Protein AF-A0A928IEH2-F1 (afdb_monomer)

Mean predicted aligned error: 13.7 Å

Nearest PDB structures (foldseek):
  3wo7-assembly1_A  TM=7.865E-01  e=1.503E-06  Halalkalibacterium halodurans C-125
  6al2-assembly2_B  TM=7.937E-01  e=8.776E-05  Escherichia coli
  4ilo-assembly1_A  TM=2.079E-01  e=8.874E+00  Chlamydia trachomatis L2/434/Bu

Radius of gyration: 32.11 Å; Cα contacts (8 Å, |Δi|>4): 332; chains: 1; bounding box: 72×86×98 Å

Sequence (387 aa):
MALIDWIVGIFGKLIKFCYTIGGGNYLVGILLFAIIVKIAMLPLSIKQQKNSIKQANLRPKEMAIRRKYAGRNDKVTQQKVQNEIMDLYTREKFNPMGGCLPLLFTLPIFLMLYSVIRRPLAHICNLSGDTLTAIKTALTGEGALADLGVNTAGNWHIDLIDKIKDGGEAVLERVQAVATEAGGQFVDSISDLPRFNFFGLDLGKTPSLDNISWLIIIPILSFAISFASMKINKKFTYNANEGVQNDQAAGCSMKIMDWMMPIMSTWISFIVPGIVGLYWIINNILTTGQQILLAKIYPIPKFTEEDYKRAEKEMYGKSVSKKGSGNGEKKKVRSLHRIDEEDYEPTEPVKKEKPAAEKKKQPEPPKTGLASMVDKPELQDEDDTDK

Foldseek 3Di:
DVVLVVVLLVLLQQLLVLCVVQVLASLSSLLVSLVVVCVVCLVVVLVLLVLQLVVLLCLLLLVLLVVVCPPDDDPVSVVVSVVVVVVSCVVSVRDPVSNCVCVVPVVSVLVSVQVSSLACCCRNQVADPQLVVLLLCQCCDDDDNVVLVQPSVPSSNLSLLVSCVVVDPVSVVVSQVSSVVSVHGGDPHNSSRRQCADPNDRLSAADDPVDDDPLLVLLVLLLVLQLVLVVLVVVQGDDSCPPVPPPPVSVVVVVCVNRVRSVVLSVVSNVGGNSSSVSSSSSSVSVSVSSVVSCVVVPRDDDDVVNSVVSSCVNPVPPDDPPDDDDDDDDDDDDPPDPDPPPDDPDDDDDDDDDDDDDDDDDDDDDDDDDDDDDDDDDDDDDDDDD

Solvent-accessible surface area (backbone atoms only — not comparable to full-atom values): 23032 Å² total; per-residue (Å²): 108,70,67,58,55,52,50,40,51,50,49,24,53,48,40,33,52,26,17,60,75,36,74,53,29,44,64,50,4,52,52,49,38,51,51,53,52,50,61,73,42,40,69,58,50,52,53,43,52,54,51,41,40,56,54,46,69,44,44,36,49,49,48,34,56,52,59,77,47,62,96,59,84,50,73,66,54,53,50,50,51,54,50,53,48,51,51,49,30,59,76,70,71,49,67,74,68,61,74,57,46,63,58,72,54,48,52,57,52,48,53,45,48,50,58,44,68,48,28,43,48,48,39,63,66,61,38,51,73,62,20,53,45,46,45,50,48,43,38,71,52,78,55,86,58,19,74,68,66,52,52,76,90,65,53,31,48,45,45,44,51,50,48,29,65,75,54,35,67,73,42,44,52,55,53,36,50,46,16,43,76,51,77,38,67,59,80,92,47,79,84,75,49,79,37,47,66,53,97,90,38,63,22,63,45,54,27,49,83,90,60,82,49,82,54,48,52,50,30,53,49,28,26,54,48,42,41,50,39,47,64,50,43,63,78,60,44,78,62,96,61,75,89,61,89,78,49,67,73,60,55,52,52,55,54,47,55,59,51,47,54,17,50,50,46,24,52,49,20,49,74,32,34,32,52,56,31,49,48,52,42,52,50,49,52,53,51,40,53,50,45,54,52,48,28,70,77,57,61,71,82,83,83,54,75,65,50,34,55,46,31,35,41,66,76,71,50,77,86,70,82,77,92,67,92,79,90,82,82,92,75,85,84,78,81,87,84,70,86,68,95,74,88,72,75,82,82,74,82,82,78,83,82,77,82,83,87,81,90,81,83,86,81,88,85,86,82,90,82,82,89,85,88,84,89,81,90,80,91,81,86,88,80,88,82,90,135

Structure (mmCIF, N/CA/C/O backbone):
data_AF-A0A928IEH2-F1
#
_entry.id   AF-A0A928IEH2-F1
#
loop_
_atom_site.group_PDB
_atom_site.id
_atom_site.type_symbol
_atom_site.label_atom_id
_atom_site.label_alt_id
_atom_site.label_comp_id
_atom_site.label_asym_id
_atom_site.label_entity_id
_atom_site.label_seq_id
_atom_site.pdbx_PDB_ins_code
_atom_site.Cartn_x
_atom_site.Cartn_y
_atom_site.Cartn_z
_atom_site.occupancy
_atom_site.B_iso_or_equiv
_atom_site.auth_seq_id
_atom_site.auth_comp_id
_atom_site.auth_asym_id
_atom_site.auth_atom_id
_atom_site.pdbx_PDB_model_num
ATOM 1 N N . MET A 1 1 ? 18.632 5.552 6.299 1.00 62.88 1 MET A N 1
ATOM 2 C CA . MET A 1 1 ? 18.559 5.171 4.871 1.00 62.88 1 MET A CA 1
ATOM 3 C C . MET A 1 1 ? 18.869 3.687 4.699 1.00 62.88 1 MET A C 1
ATOM 5 O O . MET A 1 1 ? 17.957 2.978 4.310 1.00 62.88 1 MET A O 1
ATOM 9 N N . ALA A 1 2 ? 20.008 3.181 5.196 1.00 79.94 2 ALA A N 1
ATOM 10 C CA . ALA A 1 2 ? 20.400 1.762 5.096 1.00 79.94 2 ALA A CA 1
ATOM 11 C C . ALA A 1 2 ? 19.317 0.708 5.434 1.00 79.94 2 ALA A C 1
ATOM 13 O O . ALA A 1 2 ? 19.181 -0.276 4.715 1.00 79.94 2 ALA A O 1
ATOM 14 N N . LEU A 1 3 ? 18.512 0.905 6.490 1.00 81.12 3 LEU A N 1
ATOM 15 C CA . LEU A 1 3 ? 17.417 -0.022 6.821 1.00 81.12 3 LEU A CA 1
ATOM 16 C C . LEU A 1 3 ? 16.324 -0.048 5.740 1.00 81.12 3 LEU A C 1
ATOM 18 O O . LEU A 1 3 ? 15.830 -1.115 5.395 1.00 81.12 3 LEU A O 1
ATOM 22 N N . ILE A 1 4 ? 15.943 1.118 5.214 1.00 81.00 4 ILE A N 1
ATOM 23 C CA . ILE A 1 4 ? 14.912 1.229 4.174 1.00 81.00 4 ILE A CA 1
ATOM 24 C C . ILE A 1 4 ? 15.421 0.578 2.890 1.00 81.00 4 ILE A C 1
ATOM 26 O O . ILE A 1 4 ? 14.699 -0.217 2.300 1.00 81.00 4 ILE A O 1
ATOM 30 N N . ASP A 1 5 ? 16.672 0.836 2.510 1.00 82.94 5 ASP A N 1
ATOM 31 C CA . ASP A 1 5 ? 17.285 0.244 1.316 1.00 82.94 5 ASP A CA 1
ATOM 32 C C . ASP A 1 5 ? 17.387 -1.282 1.433 1.00 82.94 5 ASP A C 1
ATOM 34 O O . ASP A 1 5 ? 17.080 -2.011 0.487 1.00 82.94 5 ASP A O 1
ATOM 38 N N . TRP A 1 6 ? 17.727 -1.783 2.624 1.00 85.62 6 TRP A N 1
ATOM 39 C CA . TRP A 1 6 ? 17.743 -3.215 2.912 1.00 85.62 6 TRP A CA 1
ATOM 40 C C . TRP A 1 6 ? 16.349 -3.850 2.787 1.00 85.62 6 TRP A C 1
ATOM 42 O O . TRP A 1 6 ? 16.200 -4.881 2.126 1.00 85.62 6 TRP A O 1
ATOM 52 N N . ILE A 1 7 ? 15.310 -3.219 3.350 1.00 84.75 7 ILE A N 1
ATOM 53 C CA . ILE A 1 7 ? 13.927 -3.714 3.240 1.00 84.75 7 ILE A CA 1
ATOM 54 C C . ILE A 1 7 ? 13.437 -3.647 1.788 1.00 84.75 7 ILE A C 1
ATOM 56 O O . ILE A 1 7 ? 12.848 -4.611 1.300 1.00 84.75 7 ILE A O 1
ATOM 60 N N . VAL A 1 8 ? 13.715 -2.557 1.070 1.00 86.00 8 VAL A N 1
ATOM 61 C CA . VAL A 1 8 ? 13.390 -2.405 -0.358 1.00 86.00 8 VAL A CA 1
ATOM 62 C C . VAL A 1 8 ? 14.068 -3.499 -1.184 1.00 86.00 8 VAL A C 1
ATOM 64 O O . VAL A 1 8 ? 13.431 -4.077 -2.061 1.00 86.00 8 VAL A O 1
ATOM 67 N N . GLY A 1 9 ? 15.314 -3.860 -0.871 1.00 86.62 9 GLY A N 1
ATOM 68 C CA . GLY A 1 9 ? 16.007 -4.985 -1.501 1.00 86.62 9 GLY A CA 1
ATOM 69 C C . GLY A 1 9 ? 15.311 -6.332 -1.268 1.00 86.62 9 GLY A C 1
ATOM 70 O O . GLY A 1 9 ? 15.155 -7.116 -2.207 1.00 86.62 9 GLY A O 1
ATOM 71 N N . ILE A 1 10 ? 14.839 -6.597 -0.045 1.00 89.56 10 ILE A N 1
ATOM 72 C CA . ILE A 1 10 ? 14.052 -7.805 0.271 1.00 89.56 10 ILE A CA 1
ATOM 73 C C . ILE A 1 10 ? 12.733 -7.809 -0.504 1.00 89.56 10 ILE A C 1
ATOM 75 O O . ILE A 1 10 ? 12.383 -8.816 -1.119 1.00 89.56 10 ILE A O 1
ATOM 79 N N . PHE A 1 11 ? 12.020 -6.685 -0.511 1.00 88.81 11 PHE A N 1
ATOM 80 C CA . PHE A 1 11 ? 10.759 -6.538 -1.235 1.00 88.81 11 PHE A CA 1
ATOM 81 C C . PHE A 1 11 ? 10.964 -6.707 -2.743 1.00 88.81 11 PHE A C 1
ATOM 83 O O . PHE A 1 11 ? 10.160 -7.377 -3.383 1.00 88.81 11 PHE A O 1
ATOM 90 N N . GLY A 1 12 ? 12.066 -6.188 -3.292 1.00 89.69 12 GLY A N 1
ATOM 91 C CA . GLY A 1 12 ? 12.487 -6.377 -4.681 1.00 89.69 12 GLY A CA 1
ATOM 92 C C . GLY A 1 12 ? 12.681 -7.853 -5.044 1.00 89.69 12 GLY A C 1
ATOM 93 O O . GLY A 1 12 ? 12.149 -8.334 -6.044 1.00 89.69 12 GLY A O 1
ATOM 94 N N . LYS A 1 13 ? 13.373 -8.615 -4.190 1.00 91.56 13 LYS A N 1
ATOM 95 C CA . LYS A 1 13 ? 13.533 -10.067 -4.379 1.00 91.56 13 LYS A CA 1
ATOM 96 C C . LYS A 1 13 ? 12.198 -10.804 -4.278 1.00 91.56 13 LYS A C 1
ATOM 98 O O . LYS A 1 13 ? 11.925 -11.690 -5.084 1.00 91.56 13 LYS A O 1
ATOM 103 N N . LEU A 1 14 ? 11.355 -10.420 -3.320 1.00 92.00 14 LEU A N 1
ATOM 104 C CA . LEU A 1 14 ? 10.052 -11.045 -3.114 1.00 92.00 14 LEU A CA 1
ATOM 105 C C . LEU A 1 14 ? 9.093 -10.772 -4.282 1.00 92.00 14 LEU A C 1
ATOM 107 O O . LEU A 1 14 ? 8.431 -11.697 -4.747 1.00 92.00 14 LEU A O 1
ATOM 111 N N . ILE A 1 15 ? 9.038 -9.541 -4.801 1.00 90.44 15 ILE A N 1
ATOM 112 C CA . ILE A 1 15 ? 8.206 -9.227 -5.969 1.00 90.44 15 ILE A CA 1
ATOM 113 C C . ILE A 1 15 ? 8.720 -9.942 -7.219 1.00 90.44 15 ILE A C 1
ATOM 115 O O . ILE A 1 15 ? 7.906 -10.425 -7.998 1.00 90.44 15 ILE A O 1
ATOM 119 N N . LYS A 1 16 ? 10.045 -10.081 -7.388 1.00 91.06 16 LYS A N 1
ATOM 120 C CA . LYS A 1 16 ? 10.633 -10.846 -8.495 1.00 91.06 16 LYS A CA 1
ATOM 121 C C . LYS A 1 16 ? 10.228 -12.315 -8.418 1.00 91.06 16 LYS A C 1
ATOM 123 O O . LYS A 1 16 ? 9.770 -12.866 -9.410 1.00 91.06 16 LYS A O 1
ATOM 128 N N . PHE A 1 17 ? 10.306 -12.918 -7.234 1.00 93.12 17 PHE A N 1
ATOM 129 C CA . PHE A 1 17 ? 9.825 -14.280 -7.002 1.00 93.12 17 PHE A CA 1
ATOM 130 C C . PHE A 1 17 ? 8.341 -14.438 -7.372 1.00 93.12 17 PHE A C 1
ATOM 132 O O . PHE A 1 17 ? 7.977 -15.351 -8.113 1.00 93.12 17 PHE A O 1
ATOM 139 N N . CYS A 1 18 ? 7.490 -13.507 -6.930 1.00 92.88 18 CYS A N 1
ATOM 140 C CA . CYS A 1 18 ? 6.066 -13.523 -7.267 1.00 92.88 18 CYS A CA 1
ATOM 141 C C . CYS A 1 18 ? 5.818 -13.322 -8.770 1.00 92.88 18 CYS A C 1
ATOM 143 O O . CYS A 1 18 ? 4.943 -13.967 -9.340 1.00 92.88 18 CYS A O 1
ATOM 145 N N . TYR A 1 19 ? 6.592 -12.451 -9.418 1.00 91.12 19 TYR A N 1
ATOM 146 C CA . TYR A 1 19 ? 6.541 -12.200 -10.858 1.00 91.12 19 TYR A CA 1
ATOM 147 C C . TYR A 1 19 ? 6.894 -13.447 -11.675 1.00 91.12 19 TYR A C 1
ATOM 149 O O . TYR A 1 19 ? 6.184 -13.775 -12.627 1.00 91.12 19 TYR A O 1
ATOM 157 N N . THR A 1 20 ? 7.945 -14.169 -11.281 1.00 89.94 20 THR A N 1
ATOM 158 C CA . THR A 1 20 ? 8.355 -15.415 -11.940 1.00 89.94 20 THR A CA 1
ATOM 159 C C . THR A 1 20 ? 7.276 -16.491 -11.811 1.00 89.94 20 THR A C 1
ATOM 161 O O . THR A 1 20 ? 6.912 -17.105 -12.810 1.00 89.94 20 THR A O 1
ATOM 164 N N . ILE A 1 21 ? 6.695 -16.672 -10.618 1.00 91.50 21 ILE A N 1
ATOM 165 C CA . ILE A 1 21 ? 5.568 -17.606 -10.412 1.00 91.50 21 ILE A CA 1
ATOM 166 C C . ILE A 1 21 ? 4.333 -17.171 -11.210 1.00 91.50 21 ILE A C 1
ATOM 168 O O . ILE A 1 21 ? 3.606 -18.007 -11.739 1.00 91.50 21 ILE A O 1
ATOM 172 N N . GLY A 1 22 ? 4.109 -15.864 -11.338 1.00 87.19 22 GLY A N 1
ATOM 173 C CA . GLY A 1 22 ? 3.015 -15.277 -12.109 1.00 87.19 22 GLY A CA 1
ATOM 174 C C . GLY A 1 22 ? 3.167 -15.359 -13.633 1.00 87.19 22 GLY A C 1
ATOM 175 O O . GLY A 1 22 ? 2.434 -14.665 -14.339 1.00 87.19 22 GLY A O 1
ATOM 176 N N . GLY A 1 23 ? 4.118 -16.140 -14.159 1.00 84.62 23 GLY A N 1
ATOM 177 C CA . GLY A 1 23 ? 4.302 -16.344 -15.602 1.00 84.62 23 GLY A CA 1
ATOM 178 C C . GLY A 1 23 ? 4.744 -15.084 -16.353 1.00 84.62 23 GLY A C 1
ATOM 179 O O . GLY A 1 23 ? 4.351 -14.863 -17.502 1.00 84.62 23 GLY A O 1
ATOM 180 N N . GLY A 1 24 ? 5.487 -14.197 -15.687 1.00 81.44 24 GLY A N 1
ATOM 181 C CA . GLY A 1 24 ? 5.955 -12.943 -16.280 1.00 81.44 24 GLY A CA 1
ATOM 182 C C . GLY A 1 24 ? 4.858 -11.886 -16.469 1.00 81.44 24 GLY A C 1
ATOM 183 O O . GLY A 1 24 ? 5.043 -10.915 -17.205 1.00 81.44 24 GLY A O 1
ATOM 184 N N . ASN A 1 25 ? 3.685 -12.059 -15.847 1.00 85.31 25 ASN A N 1
ATOM 185 C CA . ASN A 1 25 ? 2.675 -11.006 -15.766 1.00 85.31 25 ASN A CA 1
ATOM 186 C C . ASN A 1 25 ? 2.871 -10.199 -14.477 1.00 85.31 25 ASN A C 1
ATOM 188 O O . ASN A 1 25 ? 2.793 -10.730 -13.365 1.00 85.31 25 ASN A O 1
ATOM 192 N N . TYR A 1 26 ? 3.110 -8.897 -14.624 1.00 85.81 26 TYR A N 1
ATOM 193 C CA . TYR A 1 26 ? 3.469 -8.053 -13.492 1.00 85.81 26 TYR A CA 1
ATOM 194 C C . TYR A 1 26 ? 2.316 -7.849 -12.500 1.00 85.81 26 TYR A C 1
ATOM 196 O O . TYR A 1 26 ? 2.540 -7.856 -11.289 1.00 85.81 26 TYR A O 1
ATOM 204 N N . LEU A 1 27 ? 1.072 -7.777 -12.986 1.00 86.50 27 LEU A N 1
ATOM 205 C CA . LEU A 1 27 ? -0.116 -7.683 -12.134 1.00 86.50 27 LEU A CA 1
ATOM 206 C C . LEU A 1 27 ? -0.319 -8.952 -11.302 1.00 86.50 27 LEU A C 1
ATOM 208 O O . LEU A 1 27 ? -0.597 -8.862 -10.107 1.00 86.50 27 LEU A O 1
ATOM 212 N N . VAL A 1 28 ? -0.149 -10.129 -11.911 1.00 89.00 28 VAL A N 1
ATOM 213 C CA . VAL A 1 28 ? -0.251 -11.411 -11.194 1.00 89.00 28 VAL A CA 1
ATOM 214 C C . VAL A 1 28 ? 0.826 -11.498 -10.113 1.00 89.00 28 VAL A C 1
ATOM 216 O O . VAL A 1 28 ? 0.524 -11.861 -8.976 1.00 89.00 28 VAL A O 1
ATOM 219 N N . GLY A 1 29 ? 2.058 -11.083 -10.426 1.00 90.12 29 GLY A N 1
ATOM 220 C CA . GLY A 1 29 ? 3.140 -11.011 -9.443 1.00 90.12 29 GLY A CA 1
ATOM 221 C C . GLY A 1 29 ? 2.808 -10.099 -8.259 1.00 90.12 29 GLY A C 1
ATOM 222 O O . GLY A 1 29 ? 2.987 -10.482 -7.105 1.00 90.12 29 GLY A O 1
ATOM 223 N N . ILE A 1 30 ? 2.251 -8.919 -8.523 1.00 88.69 30 ILE A N 1
ATOM 224 C CA . ILE A 1 30 ? 1.811 -7.980 -7.481 1.00 88.69 30 ILE A CA 1
ATOM 225 C C . ILE A 1 30 ? 0.661 -8.551 -6.635 1.00 88.69 30 ILE A C 1
ATOM 227 O O . ILE A 1 30 ? 0.645 -8.367 -5.416 1.00 88.69 30 ILE A O 1
ATOM 231 N N . LEU A 1 31 ? -0.290 -9.258 -7.248 1.00 90.81 31 LEU A N 1
ATOM 232 C CA . LEU A 1 31 ? -1.400 -9.897 -6.537 1.00 90.81 31 LEU A CA 1
ATOM 233 C C . LEU A 1 31 ? -0.900 -10.994 -5.589 1.00 90.81 31 LEU A C 1
ATOM 235 O O . LEU A 1 31 ? -1.293 -11.024 -4.421 1.00 90.81 31 LEU A O 1
ATOM 239 N N . LEU A 1 32 ? 0.001 -11.859 -6.061 1.00 92.75 32 LEU A N 1
ATOM 240 C CA . LEU A 1 32 ? 0.619 -12.901 -5.236 1.00 92.75 32 LEU A CA 1
ATOM 241 C C . LEU A 1 32 ? 1.422 -12.295 -4.084 1.00 92.75 32 LEU A C 1
ATOM 243 O O . LEU A 1 32 ? 1.281 -12.726 -2.938 1.00 92.75 32 LEU A O 1
ATOM 247 N N . PHE A 1 33 ? 2.197 -11.247 -4.370 1.00 90.94 33 PHE A N 1
ATOM 248 C CA . PHE A 1 33 ? 2.921 -10.493 -3.355 1.00 90.94 33 PHE A CA 1
ATOM 249 C C . PHE A 1 33 ? 1.974 -9.969 -2.267 1.00 90.94 33 PHE A C 1
ATOM 251 O O . PHE A 1 33 ? 2.222 -10.176 -1.078 1.00 90.94 33 PHE A O 1
ATOM 258 N N . ALA A 1 34 ? 0.859 -9.341 -2.656 1.00 91.06 34 ALA A N 1
ATOM 259 C CA . ALA A 1 34 ? -0.123 -8.812 -1.714 1.00 91.06 34 ALA A CA 1
ATOM 260 C C . ALA A 1 34 ? -0.675 -9.909 -0.789 1.00 91.06 34 ALA A C 1
ATOM 262 O O . ALA A 1 34 ? -0.755 -9.709 0.424 1.00 91.06 34 ALA A O 1
ATOM 263 N N . ILE A 1 35 ? -1.007 -11.081 -1.338 1.00 93.25 35 ILE A N 1
ATOM 264 C CA . ILE A 1 35 ? -1.500 -12.231 -0.564 1.00 93.25 35 ILE A CA 1
ATOM 265 C C . ILE A 1 35 ? -0.439 -12.719 0.429 1.00 93.25 35 ILE A C 1
ATOM 267 O O . ILE A 1 35 ? -0.747 -12.897 1.609 1.00 93.25 35 ILE A O 1
ATOM 271 N N . ILE A 1 36 ? 0.811 -12.884 -0.011 1.00 92.31 36 ILE A N 1
ATOM 272 C CA . ILE A 1 36 ? 1.921 -13.321 0.851 1.00 92.31 36 ILE A CA 1
ATOM 273 C C . ILE A 1 36 ? 2.118 -12.344 2.011 1.00 92.31 36 ILE A C 1
ATOM 275 O O . ILE A 1 36 ? 2.211 -12.767 3.165 1.00 92.31 36 ILE A O 1
ATOM 279 N N . VAL A 1 37 ? 2.121 -11.038 1.732 1.00 89.19 37 VAL A N 1
ATOM 280 C CA . VAL A 1 37 ? 2.242 -10.007 2.770 1.00 89.19 37 VAL A CA 1
ATOM 281 C C . VAL A 1 37 ? 1.084 -10.091 3.766 1.00 89.19 37 VAL A C 1
ATOM 283 O O . VAL A 1 37 ? 1.322 -10.022 4.972 1.00 89.19 37 VAL A O 1
ATOM 286 N N . LYS A 1 38 ? -0.160 -10.302 3.312 1.00 89.50 38 LYS A N 1
ATOM 287 C CA . LYS A 1 38 ? -1.314 -10.471 4.216 1.00 89.50 38 LYS A CA 1
ATOM 288 C C . LYS A 1 38 ? -1.173 -11.689 5.115 1.00 89.50 38 LYS A C 1
ATOM 290 O O . LYS A 1 38 ? -1.409 -11.581 6.315 1.00 89.50 38 LYS A O 1
ATOM 295 N N . ILE A 1 39 ? -0.739 -12.820 4.565 1.00 92.94 39 ILE A N 1
ATOM 296 C CA . ILE A 1 39 ? -0.507 -14.043 5.342 1.00 92.94 39 ILE A CA 1
ATOM 297 C C . ILE A 1 39 ? 0.591 -13.808 6.386 1.00 92.94 39 ILE A C 1
ATOM 299 O O . ILE A 1 39 ? 0.396 -14.120 7.560 1.00 92.94 39 ILE A O 1
ATOM 303 N N . ALA A 1 40 ? 1.706 -13.188 5.995 1.00 91.44 40 ALA A N 1
ATOM 304 C CA . ALA A 1 40 ? 2.799 -12.863 6.909 1.00 91.44 40 ALA A CA 1
ATOM 305 C C . ALA A 1 40 ? 2.368 -11.893 8.027 1.00 91.44 40 ALA A C 1
ATOM 307 O O . ALA A 1 40 ? 2.809 -12.011 9.170 1.00 91.44 40 ALA A O 1
ATOM 308 N N . MET A 1 41 ? 1.474 -10.949 7.720 1.00 89.50 41 MET A N 1
ATOM 309 C CA . MET A 1 41 ? 0.935 -9.981 8.679 1.00 89.50 41 MET A CA 1
ATOM 310 C C . MET A 1 41 ? -0.229 -10.511 9.526 1.00 89.50 41 MET A C 1
ATOM 312 O O . MET A 1 41 ? -0.577 -9.886 10.531 1.00 89.50 41 MET A O 1
ATOM 316 N N . LEU A 1 42 ? -0.824 -11.652 9.177 1.00 92.00 42 LEU A N 1
ATOM 317 C CA . LEU A 1 42 ? -1.976 -12.224 9.872 1.00 92.00 42 LEU A CA 1
ATOM 318 C C . LEU A 1 42 ? -1.816 -12.319 11.406 1.00 92.00 42 LEU A C 1
ATOM 320 O O . LEU A 1 42 ? -2.736 -11.886 12.106 1.00 92.00 42 LEU A O 1
ATOM 324 N N . PRO A 1 43 ? -0.692 -12.800 11.986 1.00 92.44 43 PRO A N 1
ATOM 325 C CA . PRO A 1 43 ? -0.530 -12.834 13.444 1.00 92.44 43 PRO A CA 1
ATOM 326 C C . PRO A 1 43 ? -0.578 -11.443 14.086 1.00 92.44 43 PRO A C 1
ATOM 328 O O . PRO A 1 43 ? -1.121 -11.285 15.184 1.00 92.44 43 PRO A O 1
ATOM 331 N N . LEU A 1 44 ? -0.039 -10.423 13.412 1.00 90.19 44 LEU A N 1
ATOM 332 C CA . LEU A 1 44 ? -0.132 -9.038 13.867 1.00 90.19 44 LEU A CA 1
ATOM 333 C C . LEU A 1 44 ? -1.585 -8.556 13.814 1.00 90.19 44 LEU A C 1
ATOM 335 O O . LEU A 1 44 ? -2.072 -7.988 14.792 1.00 90.19 44 LEU A O 1
ATOM 339 N N . SER A 1 45 ? -2.301 -8.837 12.726 1.00 90.56 45 SER A N 1
ATOM 340 C CA . SER A 1 45 ? -3.714 -8.471 12.587 1.00 90.56 45 SER A CA 1
ATOM 341 C C . SER A 1 45 ? -4.611 -9.157 13.623 1.00 90.56 45 SER A C 1
ATOM 343 O O . SER A 1 45 ? -5.515 -8.521 14.158 1.00 90.56 45 SER A O 1
ATOM 345 N N . ILE A 1 46 ? -4.325 -10.406 14.005 1.00 92.94 46 ILE A N 1
ATOM 346 C CA . ILE A 1 46 ? -5.019 -11.086 15.114 1.00 92.94 46 ILE A CA 1
ATOM 347 C C . ILE A 1 46 ? -4.789 -10.343 16.438 1.00 92.94 46 ILE A C 1
ATOM 349 O O . ILE A 1 46 ? -5.732 -10.131 17.205 1.00 92.94 46 ILE A O 1
ATOM 353 N N . LYS A 1 47 ? -3.549 -9.923 16.728 1.00 90.56 47 LYS A N 1
ATOM 354 C CA . LYS A 1 47 ? -3.244 -9.132 17.934 1.00 90.56 47 LYS A CA 1
ATOM 355 C C . LYS A 1 47 ? -3.980 -7.787 17.922 1.00 90.56 47 LYS A C 1
ATOM 357 O O . LYS A 1 47 ? -4.530 -7.400 18.952 1.00 90.56 47 LYS A O 1
ATOM 362 N N . GLN A 1 48 ? -4.039 -7.117 16.769 1.00 89.00 48 GLN A N 1
ATOM 363 C CA . GLN A 1 48 ? -4.789 -5.868 16.589 1.00 89.00 48 GLN A CA 1
ATOM 364 C C . GLN A 1 48 ? -6.293 -6.069 16.833 1.00 89.00 48 GLN A C 1
ATOM 366 O O . GLN A 1 48 ? -6.883 -5.322 17.614 1.00 89.00 48 GLN A O 1
ATOM 371 N N . GLN A 1 49 ? -6.896 -7.125 16.276 1.00 90.06 49 GLN A N 1
ATOM 372 C CA . GLN A 1 49 ? -8.307 -7.460 16.504 1.00 90.06 49 GLN A CA 1
ATOM 373 C C . GLN A 1 49 ? -8.599 -7.717 17.990 1.00 90.06 49 GLN A C 1
ATOM 375 O O . GLN A 1 49 ? -9.558 -7.180 18.543 1.00 90.06 49 GLN A O 1
ATOM 380 N N . LYS A 1 50 ? -7.741 -8.480 18.680 1.00 90.19 50 LYS A N 1
ATOM 381 C CA . LYS A 1 50 ? -7.880 -8.722 20.127 1.00 90.19 50 LYS A CA 1
ATOM 382 C C . LYS A 1 50 ? -7.789 -7.431 20.942 1.00 90.19 50 LYS A C 1
ATOM 384 O O . LYS A 1 50 ? -8.520 -7.281 21.918 1.00 90.19 50 LYS A O 1
ATOM 389 N N . ASN A 1 51 ? -6.918 -6.498 20.556 1.00 88.69 51 ASN A N 1
ATOM 390 C CA . ASN A 1 51 ? -6.854 -5.189 21.203 1.00 88.69 51 ASN A CA 1
ATOM 391 C C . ASN A 1 51 ? -8.141 -4.378 20.979 1.00 88.69 51 ASN A C 1
ATOM 393 O O . ASN A 1 51 ? -8.642 -3.766 21.917 1.00 88.69 51 ASN A O 1
ATOM 397 N N . SER A 1 52 ? -8.723 -4.438 19.777 1.00 88.00 52 SER A N 1
ATOM 398 C CA . SER A 1 52 ? -10.011 -3.795 19.478 1.00 88.00 52 SER A CA 1
ATOM 399 C C . SER A 1 52 ? -11.164 -4.369 20.314 1.00 88.00 52 SER A C 1
ATOM 401 O O . SER A 1 52 ? -11.993 -3.616 20.815 1.00 88.00 52 SER A O 1
ATOM 403 N N . ILE A 1 53 ? -11.183 -5.681 20.568 1.00 90.31 53 ILE A N 1
ATOM 404 C CA . ILE A 1 53 ? -12.173 -6.310 21.462 1.00 90.31 53 ILE A CA 1
ATOM 405 C C . ILE A 1 53 ? -12.012 -5.834 22.909 1.00 90.31 53 ILE A C 1
ATOM 407 O O . ILE A 1 53 ? -13.008 -5.573 23.582 1.00 90.31 53 ILE A O 1
ATOM 411 N N . LYS A 1 54 ? -10.772 -5.682 23.395 1.00 90.06 54 LYS A N 1
ATOM 412 C CA . LYS A 1 54 ? -10.523 -5.098 24.723 1.00 90.06 54 LYS A CA 1
ATOM 413 C C . LYS A 1 54 ? -11.066 -3.677 24.818 1.00 90.06 54 LYS A C 1
ATOM 415 O O . LYS A 1 54 ? -11.696 -3.356 25.815 1.00 90.06 54 LYS A O 1
ATOM 420 N N . GLN A 1 55 ? -10.876 -2.872 23.774 1.00 88.06 55 GLN A N 1
ATOM 421 C CA . GLN A 1 55 ? -11.469 -1.540 23.696 1.00 88.06 55 GLN A CA 1
ATOM 422 C C . GLN A 1 55 ? -12.999 -1.605 23.738 1.00 88.06 55 GLN A C 1
ATOM 424 O O . GLN A 1 55 ? -13.628 -0.898 24.515 1.00 88.06 55 GLN A O 1
ATOM 429 N N . ALA A 1 56 ? -13.602 -2.516 22.969 1.00 88.69 56 ALA A N 1
ATOM 430 C CA . ALA A 1 56 ? -15.048 -2.696 22.957 1.00 88.69 56 ALA A CA 1
ATOM 431 C C . ALA A 1 56 ? -15.617 -3.050 24.339 1.00 88.69 56 ALA A C 1
ATOM 433 O O . ALA A 1 56 ? -16.669 -2.537 24.701 1.00 88.69 56 ALA A O 1
ATOM 434 N N . ASN A 1 57 ? -14.905 -3.847 25.142 1.00 90.06 57 ASN A N 1
ATOM 435 C CA . ASN A 1 57 ? -15.294 -4.160 26.523 1.00 90.06 57 ASN A CA 1
ATOM 436 C C . ASN A 1 57 ? -15.335 -2.948 27.462 1.00 90.06 57 ASN A C 1
ATOM 438 O O . ASN A 1 57 ? -16.032 -2.997 28.474 1.00 90.06 57 ASN A O 1
ATOM 442 N N . LEU A 1 58 ? -14.625 -1.865 27.144 1.00 90.38 58 LEU A N 1
ATOM 443 C CA . LEU A 1 58 ? -14.636 -0.635 27.937 1.00 90.38 58 LEU A CA 1
ATOM 444 C C . LEU A 1 58 ? -15.774 0.312 27.548 1.00 90.38 58 LEU A C 1
ATOM 446 O O . LEU A 1 58 ? -16.122 1.195 28.334 1.00 90.38 58 LEU A O 1
ATOM 450 N N . ARG A 1 59 ? -16.431 0.076 26.406 1.00 87.56 59 ARG A N 1
ATOM 451 C CA . ARG A 1 59 ? -17.537 0.897 25.896 1.00 87.56 59 ARG A CA 1
ATOM 452 C C . ARG A 1 59 ? -18.638 1.165 26.927 1.00 87.56 59 ARG A C 1
ATOM 454 O O . ARG A 1 59 ? -19.060 2.316 27.020 1.00 87.56 59 ARG A O 1
ATOM 461 N N . PRO A 1 60 ? -19.117 0.192 27.732 1.00 90.19 60 PRO A N 1
ATOM 462 C CA . PRO A 1 60 ? -20.141 0.480 28.735 1.00 90.19 60 PRO A CA 1
ATOM 463 C C . PRO A 1 60 ? -19.682 1.490 29.794 1.00 90.19 60 PRO A C 1
ATOM 465 O O . PRO A 1 60 ? -20.456 2.361 30.187 1.00 90.19 60 PRO A O 1
ATOM 468 N N . LYS A 1 61 ? -18.411 1.413 30.211 1.00 90.75 61 LYS A N 1
ATOM 469 C CA . LYS A 1 61 ? -17.798 2.336 31.180 1.00 90.75 61 LYS A CA 1
ATOM 470 C C . LYS A 1 61 ? -17.539 3.712 30.555 1.00 90.75 61 LYS A C 1
ATOM 472 O O . LYS A 1 61 ? -17.837 4.723 31.185 1.00 90.75 61 LYS A O 1
ATOM 477 N N . GLU A 1 62 ? -17.081 3.764 29.302 1.00 88.94 62 GLU A N 1
ATOM 478 C CA . GLU A 1 62 ? -16.957 5.014 28.532 1.00 88.94 62 GLU A CA 1
ATOM 479 C C . GLU A 1 62 ? -18.314 5.720 28.382 1.00 88.94 62 GLU A C 1
ATOM 481 O O . GLU A 1 62 ? -18.425 6.927 28.595 1.00 88.94 62 GLU A O 1
ATOM 486 N N . MET A 1 63 ? -19.370 4.969 28.061 1.00 87.25 63 MET A N 1
ATOM 487 C CA . MET A 1 63 ? -20.722 5.514 27.932 1.00 87.25 63 MET A CA 1
ATOM 488 C C . MET A 1 63 ? -21.285 5.988 29.271 1.00 87.25 63 MET A C 1
ATOM 490 O O . MET A 1 63 ? -22.003 6.983 29.283 1.00 87.25 63 MET A O 1
ATOM 494 N N . ALA A 1 64 ? -20.949 5.343 30.392 1.00 89.75 64 ALA A N 1
ATOM 495 C CA . ALA A 1 64 ? -21.329 5.830 31.719 1.00 89.75 64 ALA A CA 1
ATOM 496 C C . ALA A 1 64 ? -20.714 7.213 32.009 1.00 89.75 64 ALA A C 1
ATOM 498 O O . ALA A 1 64 ? -21.423 8.113 32.459 1.00 89.75 64 ALA A O 1
ATOM 499 N N . ILE A 1 65 ? -19.436 7.413 31.657 1.00 89.62 65 ILE A N 1
ATOM 500 C CA . ILE A 1 65 ? -18.766 8.723 31.741 1.00 89.62 65 ILE A CA 1
ATOM 501 C C . ILE A 1 65 ? -19.473 9.742 30.849 1.00 89.62 65 ILE A C 1
ATOM 503 O O . ILE A 1 65 ? -19.845 10.814 31.314 1.00 89.62 65 ILE A O 1
ATOM 507 N N . ARG A 1 66 ? -19.738 9.412 29.582 1.00 87.00 66 ARG A N 1
ATOM 508 C CA . ARG A 1 66 ? -20.443 10.332 28.671 1.00 87.00 66 ARG A CA 1
ATOM 509 C C . ARG A 1 66 ? -21.850 10.682 29.169 1.00 87.00 66 ARG A C 1
ATOM 511 O O . ARG A 1 66 ? -22.236 11.845 29.121 1.00 87.00 66 ARG A O 1
ATOM 518 N N . ARG A 1 67 ? -22.601 9.704 29.694 1.00 87.06 67 ARG A N 1
ATOM 519 C CA . ARG A 1 67 ? -23.947 9.901 30.267 1.00 87.06 67 ARG A CA 1
ATOM 520 C C . ARG A 1 67 ? -23.919 10.808 31.503 1.00 87.06 67 ARG A C 1
ATOM 522 O O . ARG A 1 67 ? -24.799 11.654 31.624 1.00 87.06 67 ARG A O 1
ATOM 529 N N . LYS A 1 68 ? -22.889 10.721 32.358 1.00 86.50 68 LYS A N 1
ATOM 530 C CA . LYS A 1 68 ? -22.691 11.621 33.517 1.00 86.50 68 LYS A CA 1
ATOM 531 C C . LYS A 1 68 ? -22.621 13.104 33.122 1.00 86.50 68 LYS A C 1
ATOM 533 O O . LYS A 1 68 ? -23.044 13.957 33.898 1.00 86.50 68 LYS A O 1
ATOM 538 N N . TYR A 1 69 ? -22.104 13.410 31.932 1.00 86.00 69 TYR A N 1
ATOM 539 C CA . TYR A 1 69 ? -21.957 14.777 31.413 1.00 86.00 69 TYR A CA 1
ATOM 540 C C . TYR A 1 69 ? -22.972 15.130 30.315 1.00 86.00 69 TYR A C 1
ATOM 542 O O . TYR A 1 69 ? -22.851 16.178 29.680 1.00 86.00 69 TYR A O 1
ATOM 550 N N . ALA A 1 70 ? -23.981 14.284 30.085 1.00 82.12 70 ALA A N 1
ATOM 551 C CA . ALA A 1 70 ? -24.969 14.507 29.038 1.00 82.12 70 ALA A CA 1
ATOM 552 C C . ALA A 1 70 ? -25.680 15.864 29.207 1.00 82.12 70 ALA A C 1
ATOM 554 O O . ALA A 1 70 ? -26.083 16.242 30.306 1.00 82.12 70 ALA A O 1
ATOM 555 N N . GLY A 1 71 ? -25.834 16.594 28.099 1.00 78.56 71 GLY A N 1
ATOM 556 C CA . GLY A 1 71 ? -26.466 17.917 28.077 1.00 78.56 71 GLY A CA 1
ATOM 557 C C . GLY A 1 71 ? -25.522 19.093 28.356 1.00 78.56 71 GLY A C 1
ATOM 558 O O . GLY A 1 71 ? -25.963 20.236 28.273 1.00 78.56 71 GLY A O 1
ATOM 559 N N . ARG A 1 72 ? -24.236 18.844 28.644 1.00 81.69 72 ARG A N 1
ATOM 560 C CA . ARG A 1 72 ? -23.202 19.880 28.796 1.00 81.69 72 ARG A CA 1
ATOM 561 C C . ARG A 1 72 ? -22.266 19.879 27.589 1.00 81.69 72 ARG A C 1
ATOM 563 O O . ARG A 1 72 ? -21.558 18.905 27.350 1.00 81.69 72 ARG A O 1
ATOM 570 N N . ASN A 1 73 ? -22.261 20.982 26.845 1.00 76.56 73 ASN A N 1
ATOM 571 C CA . ASN A 1 73 ? -21.523 21.111 25.580 1.00 76.56 73 ASN A CA 1
ATOM 572 C C . ASN A 1 73 ? -20.397 22.156 25.636 1.00 76.56 73 ASN A C 1
ATOM 574 O O . ASN A 1 73 ? -19.866 22.561 24.603 1.00 76.56 73 ASN A O 1
ATOM 578 N N . ASP A 1 74 ? -20.027 22.618 26.827 1.00 86.31 74 ASP A N 1
ATOM 579 C CA . ASP A 1 74 ? -18.917 23.542 27.022 1.00 86.31 74 ASP A CA 1
ATOM 580 C C . ASP A 1 74 ? -17.558 22.856 26.788 1.00 86.31 74 ASP A C 1
ATOM 582 O O . ASP A 1 74 ? -17.369 21.664 27.053 1.00 86.31 74 ASP A O 1
ATOM 586 N N . LYS A 1 75 ? -16.579 23.624 26.286 1.00 84.50 75 LYS A N 1
ATOM 587 C CA . LYS A 1 75 ? -15.230 23.112 25.976 1.00 84.50 75 LYS A CA 1
ATOM 588 C C . LYS A 1 75 ? -14.555 22.481 27.198 1.00 84.50 75 LYS A C 1
ATOM 590 O O . LYS A 1 75 ? -13.857 21.481 27.054 1.00 84.50 75 LYS A O 1
ATOM 595 N N . VAL A 1 76 ? -14.782 23.045 28.386 1.00 88.19 76 VAL A N 1
ATOM 596 C CA . VAL A 1 76 ? -14.202 22.564 29.647 1.00 88.19 76 VAL A CA 1
ATOM 597 C C . VAL A 1 76 ? -14.777 21.197 30.016 1.00 88.19 76 VAL A C 1
ATOM 599 O O . VAL A 1 76 ? -14.023 20.282 30.346 1.00 88.19 76 VAL A O 1
ATOM 602 N N . THR A 1 77 ? -16.090 21.006 29.902 1.00 86.88 77 THR A N 1
ATOM 603 C CA . THR A 1 77 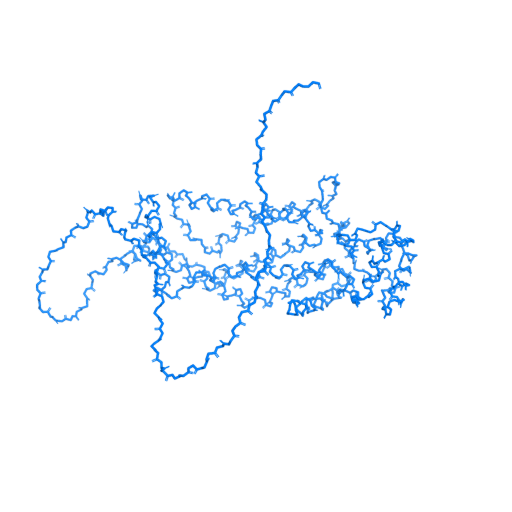? -16.728 19.706 30.135 1.00 86.88 77 THR A CA 1
ATOM 604 C C . THR A 1 77 ? -16.262 18.661 29.130 1.00 86.88 77 THR A C 1
ATOM 606 O O . THR A 1 77 ? -15.937 17.549 29.536 1.00 86.88 77 THR A O 1
ATOM 609 N N . GLN A 1 78 ? -16.130 19.004 27.849 1.00 82.62 78 GLN A N 1
ATOM 610 C CA . GLN A 1 78 ? -15.611 18.073 26.837 1.00 82.62 78 GLN A CA 1
ATOM 611 C C . GLN A 1 78 ? -14.157 17.654 27.123 1.00 82.62 78 GLN A C 1
ATOM 613 O O . GLN A 1 78 ? -13.812 16.477 26.995 1.00 82.62 78 GLN A O 1
ATOM 618 N N . GLN A 1 79 ? -13.313 18.575 27.604 1.00 87.38 79 GLN A N 1
ATOM 619 C CA . GLN A 1 79 ? -11.967 18.240 28.086 1.00 87.38 79 GLN A CA 1
ATOM 620 C C . GLN A 1 79 ? -12.010 17.327 29.320 1.00 87.38 79 GLN A C 1
ATOM 622 O O . GLN A 1 79 ? -11.278 16.340 29.373 1.00 87.38 79 GLN A O 1
ATOM 627 N N . LYS A 1 80 ? -12.900 17.592 30.287 1.00 89.44 80 LYS A N 1
ATOM 628 C CA . LYS A 1 80 ? -13.088 16.730 31.469 1.00 89.44 80 LYS A CA 1
ATOM 629 C C . LYS A 1 80 ? -13.554 15.323 31.086 1.00 89.44 80 LYS A C 1
ATOM 631 O O . LYS A 1 80 ? -13.018 14.355 31.617 1.00 89.44 80 LYS A O 1
ATOM 636 N N . VAL A 1 81 ? -14.486 15.195 30.139 1.00 88.94 81 VAL A N 1
ATOM 637 C CA . VAL A 1 81 ? -14.936 13.900 29.598 1.00 88.94 81 VAL A CA 1
ATOM 638 C C . VAL A 1 81 ? -13.764 13.146 28.972 1.00 88.94 81 VAL A C 1
ATOM 640 O O . VAL A 1 81 ? -13.562 11.971 29.276 1.00 88.94 81 VAL A O 1
ATOM 643 N N . GLN A 1 82 ? -12.957 13.813 28.143 1.00 87.38 82 GLN A N 1
ATOM 644 C CA . GLN A 1 82 ? -11.787 13.196 27.518 1.00 87.38 82 GLN A CA 1
ATOM 645 C C . GLN A 1 82 ? -10.746 12.743 28.558 1.00 87.38 82 GLN A C 1
ATOM 647 O O . GLN A 1 82 ? -10.189 11.650 28.425 1.00 87.38 82 GLN A O 1
ATOM 652 N N . ASN A 1 83 ? -10.526 13.539 29.608 1.00 90.88 83 ASN A N 1
ATOM 653 C CA . ASN A 1 83 ? -9.625 13.201 30.711 1.00 90.88 83 ASN A CA 1
ATOM 654 C C . ASN A 1 83 ? -10.141 12.001 31.524 1.00 90.88 83 ASN A C 1
ATOM 656 O O . ASN A 1 83 ? -9.376 11.072 31.762 1.00 90.88 83 ASN A O 1
ATOM 660 N N . GLU A 1 84 ? -11.431 11.954 31.886 1.00 92.06 84 GLU A N 1
ATOM 661 C CA . GLU A 1 84 ? -12.015 10.805 32.605 1.00 92.06 84 GLU A CA 1
ATOM 662 C C . GLU A 1 84 ? -11.957 9.507 31.781 1.00 92.06 84 GLU A C 1
ATOM 664 O O . GLU A 1 84 ? -11.700 8.435 32.333 1.00 92.06 84 GLU A O 1
ATOM 669 N N . ILE A 1 85 ? -12.152 9.586 30.460 1.00 90.56 85 ILE A N 1
ATOM 670 C CA . ILE A 1 85 ? -12.000 8.434 29.557 1.00 90.56 85 ILE A CA 1
ATOM 671 C C . ILE A 1 85 ? -10.539 7.955 29.523 1.00 90.56 85 ILE A C 1
ATOM 673 O O . ILE A 1 85 ? -10.282 6.751 29.563 1.00 90.56 85 ILE A O 1
ATOM 677 N N . MET A 1 86 ? -9.568 8.870 29.484 1.00 90.62 86 MET A N 1
ATOM 678 C CA . MET A 1 86 ? -8.145 8.510 29.506 1.00 90.62 86 MET A CA 1
ATOM 679 C C . MET A 1 86 ? -7.723 7.897 30.852 1.00 90.62 86 MET A C 1
ATOM 681 O O . MET A 1 86 ? -6.969 6.918 30.893 1.00 90.62 86 MET A O 1
ATOM 685 N N . ASP A 1 87 ? -8.258 8.421 31.954 1.00 92.69 87 ASP A N 1
ATOM 686 C CA . ASP A 1 87 ? -8.112 7.856 33.295 1.00 92.69 87 ASP A CA 1
ATOM 687 C C . ASP A 1 87 ? -8.672 6.434 33.367 1.00 92.69 87 ASP A C 1
ATOM 689 O O . ASP A 1 87 ? -8.019 5.537 33.904 1.00 92.69 87 ASP A O 1
ATOM 693 N N . LEU A 1 88 ? -9.861 6.205 32.800 1.00 92.38 88 LEU A N 1
ATOM 694 C CA . LEU A 1 88 ? -10.458 4.875 32.691 1.00 92.38 88 LEU A CA 1
ATOM 695 C C . LEU A 1 88 ? -9.526 3.920 31.937 1.00 92.38 88 LEU A C 1
ATOM 697 O O . LEU A 1 88 ? -9.246 2.832 32.440 1.00 92.38 88 LEU A O 1
ATOM 701 N N . TYR A 1 89 ? -8.997 4.325 30.779 1.00 91.19 89 TYR A N 1
ATOM 702 C CA . TYR A 1 89 ? -8.041 3.507 30.024 1.00 91.19 89 TYR A CA 1
ATOM 703 C C . TYR A 1 89 ? -6.795 3.172 30.841 1.00 91.19 89 TYR A C 1
ATOM 705 O O . TYR A 1 89 ? -6.344 2.027 30.832 1.00 91.19 89 TYR A O 1
ATOM 713 N N . THR A 1 90 ? -6.278 4.133 31.603 1.00 91.25 90 THR A N 1
ATOM 714 C CA . THR A 1 90 ? -5.106 3.934 32.463 1.00 91.25 90 THR A CA 1
ATOM 715 C C . THR A 1 90 ? -5.404 2.958 33.604 1.00 91.25 90 THR A C 1
ATOM 717 O O . THR A 1 90 ? -4.627 2.028 33.839 1.00 91.25 90 THR A O 1
ATOM 720 N N . ARG A 1 91 ? -6.556 3.102 34.276 1.00 90.56 91 ARG A N 1
ATOM 721 C CA . ARG A 1 91 ? -7.011 2.202 35.356 1.00 90.56 91 ARG A CA 1
ATOM 722 C C . ARG A 1 91 ? -7.223 0.774 34.858 1.00 90.56 91 ARG A C 1
ATOM 724 O O . ARG A 1 91 ? -6.825 -0.174 35.530 1.00 90.56 91 ARG A O 1
ATOM 731 N N . GLU A 1 92 ? -7.781 0.632 33.662 1.00 91.44 92 GLU A N 1
ATOM 732 C CA . GLU A 1 92 ? -8.033 -0.656 33.004 1.00 91.44 92 GLU A CA 1
ATOM 733 C C . GLU A 1 92 ? -6.800 -1.188 32.243 1.00 91.44 92 GLU A C 1
ATOM 735 O O . GLU A 1 92 ? -6.864 -2.232 31.590 1.00 91.44 92 GLU A O 1
ATOM 740 N N . LYS A 1 93 ? -5.653 -0.491 32.335 1.00 89.38 93 LYS A N 1
ATOM 741 C CA . LYS A 1 93 ? -4.379 -0.827 31.669 1.00 89.38 93 LYS A CA 1
ATOM 742 C C . LYS A 1 93 ? -4.536 -1.060 30.160 1.00 89.38 93 LYS A C 1
ATOM 744 O O . LYS A 1 93 ? -3.860 -1.907 29.567 1.00 89.38 93 LYS A O 1
ATOM 749 N N . PHE A 1 94 ? -5.437 -0.312 29.536 1.00 89.38 94 PHE A N 1
ATOM 750 C CA . PHE A 1 94 ? -5.687 -0.329 28.105 1.00 89.38 94 PHE A CA 1
ATOM 751 C C . PHE A 1 94 ? -4.892 0.783 27.414 1.00 89.38 94 PHE A C 1
ATOM 753 O O . PHE A 1 94 ? -4.891 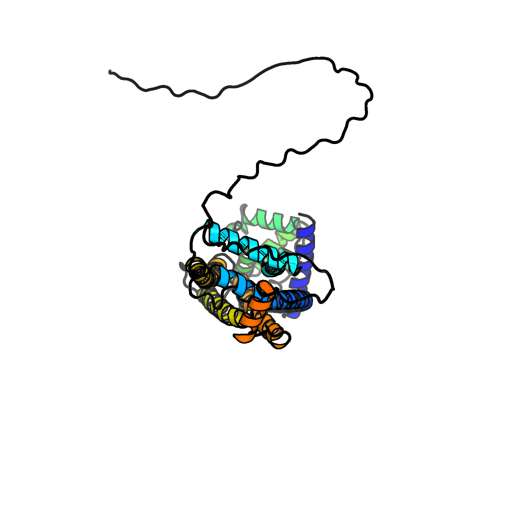1.928 27.856 1.00 89.38 94 PHE A O 1
ATOM 760 N N . ASN A 1 95 ? -4.222 0.454 26.306 1.00 83.88 95 ASN A N 1
ATOM 761 C CA . ASN A 1 95 ? -3.488 1.432 25.507 1.00 83.88 95 ASN A CA 1
ATOM 762 C C . ASN A 1 95 ? -4.294 1.811 24.246 1.00 83.88 95 ASN A C 1
ATOM 764 O O . ASN A 1 95 ? -4.382 0.992 23.320 1.00 83.88 95 ASN A O 1
ATOM 768 N N . PRO A 1 96 ? -4.824 3.046 24.153 1.00 77.12 96 PRO A N 1
ATOM 769 C CA . PRO A 1 96 ? -5.606 3.489 22.998 1.00 77.12 96 PRO A CA 1
ATOM 770 C C . PRO A 1 96 ? -4.782 3.578 21.702 1.00 77.12 96 PRO A C 1
ATOM 772 O O . PRO A 1 96 ? -5.336 3.426 20.613 1.00 77.12 96 PRO A O 1
ATOM 775 N N . MET A 1 97 ? -3.452 3.727 21.784 1.00 72.69 97 MET A N 1
ATOM 776 C CA . MET A 1 97 ? -2.573 3.789 20.604 1.00 72.69 97 MET A CA 1
ATOM 777 C C . MET A 1 97 ? -2.486 2.459 19.841 1.00 72.69 97 MET A C 1
ATOM 779 O O . MET A 1 97 ? -2.084 2.427 18.680 1.00 72.69 97 MET A O 1
ATOM 783 N N . GLY A 1 98 ? -2.915 1.347 20.445 1.00 68.75 98 GLY A N 1
ATOM 784 C CA . GLY A 1 98 ? -2.998 0.070 19.736 1.00 68.75 98 GLY A CA 1
ATOM 785 C C . GLY A 1 98 ? -4.024 0.067 18.593 1.00 68.75 98 GLY A C 1
ATOM 786 O O . GLY A 1 98 ? -3.931 -0.781 17.708 1.00 68.75 98 GLY A O 1
ATOM 787 N N . GLY A 1 99 ? -4.982 1.006 18.587 1.00 65.75 99 GLY A N 1
ATOM 788 C CA . GLY A 1 99 ? -6.010 1.127 17.546 1.00 65.75 99 GLY A CA 1
ATOM 789 C C . GLY A 1 99 ? -5.544 1.829 16.263 1.00 65.75 99 GLY A C 1
ATOM 790 O O . GLY A 1 99 ? -6.022 1.493 15.183 1.00 65.75 99 GLY A O 1
ATOM 791 N N . CYS A 1 100 ? -4.583 2.756 16.346 1.00 70.00 100 CYS A N 1
ATOM 792 C CA . CYS A 1 100 ? -4.023 3.462 15.182 1.00 70.00 100 CYS A CA 1
ATOM 793 C C . CYS A 1 100 ? -2.774 2.782 14.590 1.00 70.00 100 CYS A C 1
ATOM 795 O O . CYS A 1 100 ? -2.292 3.179 13.528 1.00 70.00 100 CYS A O 1
ATOM 797 N N . LEU A 1 101 ? -2.292 1.711 15.229 1.00 70.56 101 LEU A N 1
ATOM 798 C CA . LEU A 1 101 ? -1.159 0.898 14.780 1.00 70.56 101 LEU A CA 1
ATOM 799 C C . LEU A 1 101 ? -1.238 0.431 13.307 1.00 70.56 101 LEU A C 1
ATOM 801 O O . LEU A 1 101 ? -0.194 0.415 12.649 1.00 70.56 101 LEU A O 1
ATOM 805 N N . PRO A 1 102 ? -2.417 0.088 12.741 1.00 69.50 102 PRO A N 1
ATOM 806 C CA . PRO A 1 102 ? -2.512 -0.275 11.330 1.00 69.50 102 PRO A CA 1
ATOM 807 C C . PRO A 1 102 ? -2.034 0.836 10.392 1.00 69.50 102 PRO A C 1
ATOM 809 O O . PRO A 1 102 ? -1.379 0.537 9.398 1.00 69.50 102 PRO A O 1
ATOM 812 N N . LEU A 1 103 ? -2.299 2.108 10.706 1.00 71.75 103 LEU A N 1
ATOM 813 C CA . LEU A 1 103 ? -1.907 3.234 9.854 1.00 71.75 103 LEU A CA 1
ATOM 814 C C . LEU A 1 103 ? -0.385 3.417 9.829 1.00 71.75 103 LEU A C 1
ATOM 816 O O . LEU A 1 103 ? 0.197 3.559 8.753 1.00 71.75 103 LEU A O 1
ATOM 820 N N . LEU A 1 104 ? 0.254 3.331 11.002 1.00 77.62 104 LEU A N 1
ATOM 821 C CA . LEU A 1 104 ? 1.708 3.453 11.150 1.00 77.62 104 LEU A CA 1
ATOM 822 C C . LEU A 1 104 ? 2.459 2.392 10.341 1.00 77.62 104 LEU A C 1
ATOM 824 O O . LEU A 1 104 ? 3.539 2.658 9.830 1.00 77.62 104 LEU A O 1
ATOM 828 N N . PHE A 1 105 ? 1.890 1.196 10.218 1.00 74.94 105 PHE A N 1
ATOM 829 C CA . PHE A 1 105 ? 2.515 0.102 9.483 1.00 74.94 105 PHE A CA 1
ATOM 830 C C . PHE A 1 105 ? 2.140 0.085 7.995 1.00 74.94 105 PHE A C 1
ATOM 832 O O . PHE A 1 105 ? 2.964 -0.253 7.146 1.00 74.94 105 PHE A O 1
ATOM 839 N N . THR A 1 106 ? 0.911 0.483 7.659 1.00 80.19 106 THR A N 1
ATOM 840 C CA . THR A 1 106 ? 0.412 0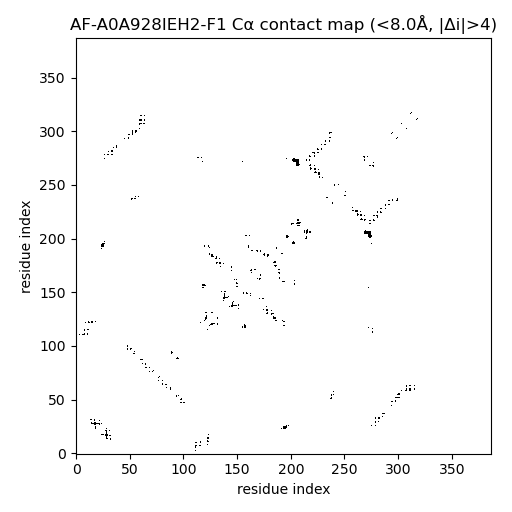.442 6.277 1.00 80.19 106 THR A CA 1
ATOM 841 C C . THR A 1 106 ? 1.115 1.466 5.390 1.00 80.19 106 THR A C 1
ATOM 843 O O . THR A 1 106 ? 1.460 1.135 4.257 1.00 80.19 106 THR A O 1
ATOM 846 N N . LEU A 1 107 ? 1.376 2.683 5.887 1.00 83.31 107 LEU A N 1
ATOM 847 C CA . LEU A 1 107 ? 1.995 3.736 5.073 1.00 83.31 107 LEU A CA 1
ATOM 848 C C . LEU A 1 107 ? 3.440 3.409 4.644 1.00 83.31 107 LEU A C 1
ATOM 850 O O . LEU A 1 107 ? 3.704 3.464 3.443 1.00 83.31 107 LEU A O 1
ATOM 854 N N . PRO A 1 108 ? 4.368 3.003 5.535 1.00 82.19 108 PRO A N 1
ATOM 855 C CA . PRO A 1 108 ? 5.719 2.621 5.123 1.00 82.19 108 PRO A CA 1
ATOM 856 C C . PRO A 1 108 ? 5.733 1.440 4.152 1.00 82.19 108 PRO A C 1
ATOM 858 O O . PRO A 1 108 ? 6.478 1.465 3.177 1.00 82.19 108 PRO A O 1
ATOM 861 N N . ILE A 1 109 ? 4.885 0.429 4.370 1.00 80.94 109 ILE A N 1
ATOM 862 C CA . ILE A 1 109 ? 4.770 -0.714 3.452 1.00 80.94 109 ILE A CA 1
ATOM 863 C C . ILE A 1 109 ? 4.294 -0.278 2.079 1.00 80.94 109 ILE A C 1
ATOM 865 O O . ILE A 1 109 ? 4.843 -0.728 1.076 1.00 80.94 109 ILE A O 1
ATOM 869 N N . PHE A 1 110 ? 3.303 0.607 2.026 1.00 81.94 110 PHE A N 1
ATOM 870 C CA . PHE A 1 110 ? 2.848 1.149 0.761 1.00 81.94 110 PHE A CA 1
ATOM 871 C C . PHE A 1 110 ? 3.953 1.935 0.048 1.00 81.94 110 PHE A C 1
ATOM 873 O O . PHE A 1 110 ? 4.175 1.695 -1.132 1.00 81.94 110 PHE A O 1
ATOM 880 N N . LEU A 1 111 ? 4.682 2.813 0.745 1.00 84.44 111 LEU A N 1
ATOM 881 C CA . LEU A 1 111 ? 5.772 3.593 0.145 1.00 84.44 111 LEU A CA 1
ATOM 882 C C . LEU A 1 111 ? 6.916 2.705 -0.365 1.00 84.44 111 LEU A C 1
ATOM 884 O O . LEU A 1 111 ? 7.440 2.948 -1.452 1.00 84.44 111 LEU A O 1
ATOM 888 N N . MET A 1 112 ? 7.277 1.662 0.389 1.00 83.38 112 MET A N 1
ATOM 889 C CA . MET A 1 112 ? 8.293 0.686 -0.023 1.00 83.38 112 MET A CA 1
ATOM 890 C C . MET A 1 112 ? 7.834 -0.141 -1.220 1.00 83.38 112 MET A C 1
ATOM 892 O O . MET A 1 112 ? 8.598 -0.371 -2.149 1.00 83.38 112 MET A O 1
ATOM 896 N N . LEU A 1 113 ? 6.576 -0.573 -1.240 1.00 82.12 113 LEU A N 1
ATOM 897 C CA . LEU A 1 113 ? 6.059 -1.286 -2.396 1.00 82.12 113 LEU A CA 1
ATOM 898 C C . LEU A 1 113 ? 5.957 -0.369 -3.618 1.00 82.12 113 LEU A C 1
ATOM 900 O O . LEU A 1 113 ? 6.330 -0.770 -4.715 1.00 82.12 113 LEU A O 1
ATOM 904 N N . TYR A 1 114 ? 5.485 0.861 -3.435 1.00 86.25 114 TYR A N 1
ATOM 905 C CA . TYR A 1 114 ? 5.405 1.856 -4.494 1.00 86.25 114 TYR A CA 1
ATOM 906 C C . TYR A 1 114 ? 6.778 2.108 -5.124 1.00 86.25 114 TYR A C 1
ATOM 908 O O . TYR A 1 114 ? 6.886 2.118 -6.351 1.00 86.25 114 TYR A O 1
ATOM 916 N N . SER A 1 115 ? 7.832 2.248 -4.311 1.00 84.50 115 SER A N 1
ATOM 917 C CA . SER A 1 115 ? 9.197 2.461 -4.806 1.00 84.50 115 SER A CA 1
ATOM 918 C C . SER A 1 115 ? 9.731 1.271 -5.605 1.00 84.50 115 SER A C 1
ATOM 920 O O . SER A 1 115 ? 10.429 1.477 -6.599 1.00 84.50 115 SER A O 1
ATOM 922 N N . VAL A 1 116 ? 9.352 0.050 -5.224 1.00 86.44 116 VAL A N 1
ATOM 923 C CA . VAL A 1 116 ? 9.707 -1.178 -5.942 1.00 86.44 116 VAL A CA 1
ATOM 924 C C . VAL A 1 116 ? 8.916 -1.309 -7.248 1.00 86.44 116 VAL A C 1
ATOM 926 O O . VAL A 1 116 ? 9.506 -1.578 -8.295 1.00 86.44 116 VAL A O 1
ATOM 929 N N . ILE A 1 117 ? 7.601 -1.066 -7.217 1.00 85.50 117 ILE A N 1
ATOM 930 C CA . ILE A 1 117 ? 6.706 -1.231 -8.375 1.00 85.50 117 ILE A CA 1
ATOM 931 C C . ILE A 1 117 ? 7.053 -0.260 -9.507 1.00 85.50 117 ILE A C 1
ATOM 933 O O . ILE A 1 117 ? 7.023 -0.635 -10.676 1.00 85.50 117 ILE A O 1
ATOM 937 N N . ARG A 1 118 ? 7.427 0.981 -9.178 1.00 87.31 118 ARG A N 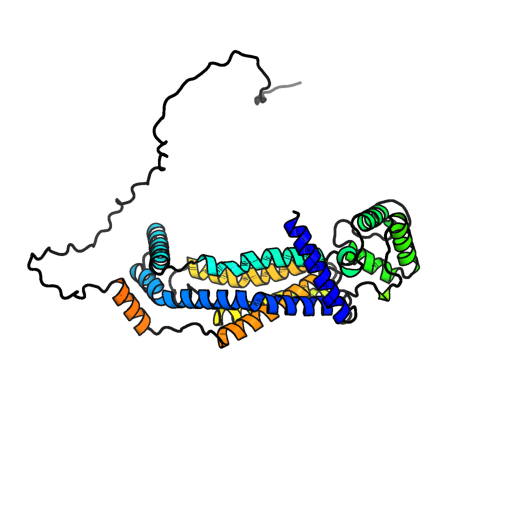1
ATOM 938 C CA . ARG A 1 118 ? 7.806 1.995 -10.178 1.00 87.31 118 ARG A CA 1
ATOM 939 C C . ARG A 1 118 ? 9.215 1.815 -10.754 1.00 87.31 118 ARG A C 1
ATOM 941 O O . ARG A 1 118 ? 9.603 2.581 -11.633 1.00 87.31 118 ARG A O 1
ATOM 948 N N . ARG A 1 119 ? 10.002 0.852 -10.250 1.00 91.19 119 ARG A N 1
ATOM 949 C CA . ARG A 1 119 ? 11.388 0.575 -10.685 1.00 91.19 119 ARG A CA 1
ATOM 950 C C . ARG A 1 119 ? 11.571 -0.876 -11.164 1.00 91.19 119 ARG A C 1
ATOM 952 O O . ARG A 1 119 ? 12.471 -1.572 -10.687 1.00 91.19 119 ARG A O 1
ATOM 959 N N . PRO A 1 120 ? 10.766 -1.352 -12.132 1.00 91.06 120 PRO A N 1
ATOM 960 C CA . PRO A 1 120 ? 10.840 -2.720 -12.647 1.00 91.06 120 PRO A CA 1
ATOM 961 C C . PRO A 1 120 ? 12.222 -3.091 -13.203 1.00 91.06 120 PRO A C 1
ATOM 963 O O . PRO A 1 120 ? 12.675 -4.211 -12.985 1.00 91.06 120 PRO A O 1
ATOM 966 N N . LEU A 1 121 ? 12.939 -2.164 -13.853 1.00 92.19 121 LEU A N 1
ATOM 967 C CA . LEU A 1 121 ? 14.292 -2.462 -14.353 1.00 92.19 121 LEU A CA 1
ATOM 968 C C . LEU A 1 121 ? 15.278 -2.754 -13.208 1.00 92.19 121 LEU A C 1
ATOM 970 O O . LEU A 1 121 ? 16.106 -3.650 -13.318 1.00 92.19 121 LEU A O 1
ATOM 974 N N . ALA A 1 122 ? 15.146 -2.059 -12.074 1.00 91.62 122 ALA A N 1
ATOM 975 C CA . ALA A 1 122 ? 16.004 -2.291 -10.914 1.00 91.62 122 ALA A CA 1
ATOM 976 C C . ALA A 1 122 ? 15.694 -3.631 -10.232 1.00 91.62 122 ALA A C 1
ATOM 978 O O . ALA A 1 122 ? 16.597 -4.376 -9.870 1.00 91.62 122 ALA A O 1
ATOM 979 N N . HIS A 1 123 ? 14.410 -3.945 -10.041 1.00 90.75 123 HIS A N 1
ATOM 980 C CA . HIS A 1 123 ? 14.010 -5.046 -9.157 1.00 90.75 123 HIS A CA 1
ATOM 981 C C . HIS A 1 123 ? 13.614 -6.335 -9.881 1.00 90.75 123 HIS A C 1
ATOM 983 O O . HIS A 1 123 ? 13.777 -7.416 -9.322 1.00 90.75 123 HIS A O 1
ATOM 989 N N . ILE A 1 124 ? 13.115 -6.247 -11.113 1.00 88.38 124 ILE A N 1
ATOM 990 C CA . ILE A 1 124 ? 12.722 -7.414 -11.913 1.00 88.38 124 ILE A CA 1
ATOM 991 C C . ILE A 1 124 ? 13.845 -7.795 -12.867 1.00 88.38 124 ILE A C 1
ATOM 993 O O . ILE A 1 124 ? 14.336 -8.926 -12.813 1.00 88.38 124 ILE A O 1
ATOM 997 N N . CYS A 1 125 ? 14.316 -6.821 -13.652 1.00 88.88 125 CYS A N 1
ATOM 998 C CA . CYS A 1 125 ? 15.429 -7.014 -14.585 1.00 88.88 125 CYS A CA 1
ATOM 999 C C . CYS A 1 125 ? 16.794 -7.037 -13.871 1.00 88.88 125 CYS A C 1
ATOM 1001 O O . CYS A 1 125 ? 17.789 -7.410 -14.472 1.00 88.88 125 CYS A O 1
ATOM 1003 N N . ASN A 1 126 ? 16.831 -6.720 -12.568 1.00 88.81 126 ASN A N 1
ATOM 1004 C CA . ASN A 1 126 ? 18.014 -6.826 -11.707 1.00 88.81 126 ASN A CA 1
ATOM 1005 C C . ASN A 1 126 ? 19.201 -5.949 -12.148 1.00 88.81 126 ASN A C 1
ATOM 1007 O O . ASN A 1 126 ? 20.354 -6.331 -11.949 1.00 88.81 126 ASN A O 1
ATOM 1011 N N . LEU A 1 127 ? 18.923 -4.777 -12.729 1.00 90.75 127 LEU A N 1
ATOM 1012 C CA . LEU A 1 127 ? 19.964 -3.822 -13.102 1.00 90.75 127 LEU A CA 1
ATOM 1013 C C . LEU A 1 127 ? 20.581 -3.145 -11.871 1.00 90.75 127 LEU A C 1
ATOM 1015 O O . LEU A 1 127 ? 19.874 -2.762 -10.933 1.00 90.75 127 LEU A O 1
ATOM 1019 N N . SER A 1 128 ? 21.898 -2.933 -11.919 1.00 91.31 128 SER A N 1
ATOM 1020 C CA . SER A 1 128 ? 22.637 -2.183 -10.902 1.00 91.31 128 SER A CA 1
ATOM 1021 C C . SER A 1 128 ? 22.313 -0.682 -10.952 1.00 91.31 128 SER A C 1
ATOM 1023 O O . SER A 1 128 ? 21.798 -0.159 -11.944 1.00 91.31 128 SER A O 1
ATOM 1025 N N . GLY A 1 129 ? 22.623 0.033 -9.865 1.00 91.00 129 GLY A N 1
ATOM 1026 C CA . GLY A 1 129 ? 22.443 1.487 -9.798 1.00 91.00 129 GLY A CA 1
ATOM 1027 C C . GLY A 1 129 ? 23.253 2.242 -10.856 1.00 91.00 129 GLY A C 1
ATOM 1028 O O . GLY A 1 129 ? 22.747 3.208 -11.426 1.00 91.00 129 GLY A O 1
ATOM 1029 N N . ASP A 1 130 ? 24.457 1.762 -11.165 1.00 93.31 130 ASP A N 1
ATOM 1030 C CA . ASP A 1 130 ? 25.361 2.389 -12.132 1.00 93.31 130 ASP A CA 1
ATOM 1031 C C . ASP A 1 130 ? 24.830 2.233 -13.559 1.00 93.31 130 ASP A C 1
ATOM 1033 O O . ASP A 1 130 ? 24.701 3.219 -14.284 1.00 93.31 130 ASP A O 1
ATOM 1037 N N . THR A 1 131 ? 24.379 1.028 -13.924 1.00 94.31 131 THR A N 1
ATOM 1038 C CA . THR A 1 131 ? 23.739 0.766 -15.221 1.00 94.31 131 THR A CA 1
ATOM 1039 C C . THR A 1 131 ? 22.468 1.598 -15.395 1.00 94.31 131 THR A C 1
ATOM 1041 O O . THR A 1 131 ? 22.249 2.196 -16.445 1.00 94.31 131 THR A O 1
ATOM 1044 N N . LEU A 1 132 ? 21.630 1.696 -14.357 1.00 94.81 132 LEU A N 1
ATOM 1045 C CA . LEU A 1 132 ? 20.426 2.534 -14.399 1.00 94.81 132 LEU A CA 1
ATOM 1046 C C . LEU A 1 132 ? 20.754 4.020 -14.549 1.00 94.81 132 LEU A C 1
ATOM 1048 O O . LEU A 1 132 ? 20.002 4.743 -15.199 1.00 94.81 132 LEU A O 1
ATOM 1052 N N . THR A 1 133 ? 21.852 4.472 -13.946 1.00 95.12 133 THR A N 1
ATOM 1053 C CA . THR A 1 133 ? 22.320 5.855 -14.073 1.00 95.12 133 THR A CA 1
ATOM 1054 C C . THR A 1 133 ? 22.808 6.119 -15.491 1.00 95.12 133 THR A C 1
ATOM 1056 O O . THR A 1 133 ? 22.380 7.102 -16.084 1.00 95.12 133 THR A O 1
ATOM 1059 N N . ALA A 1 134 ? 23.602 5.217 -16.073 1.00 95.50 134 ALA A N 1
ATOM 1060 C CA . ALA A 1 134 ? 24.060 5.321 -17.458 1.00 95.50 134 ALA A CA 1
ATOM 1061 C C . ALA A 1 134 ? 22.891 5.368 -18.454 1.00 95.50 134 ALA A C 1
ATOM 1063 O O . ALA A 1 134 ? 22.823 6.276 -19.282 1.00 95.50 134 ALA A O 1
ATOM 1064 N N . ILE A 1 135 ? 21.914 4.462 -18.310 1.00 96.06 135 ILE A N 1
ATOM 1065 C CA . ILE A 1 135 ? 20.696 4.464 -19.134 1.00 96.06 135 ILE A CA 1
ATOM 1066 C C . ILE A 1 135 ? 19.943 5.785 -18.968 1.00 96.06 135 ILE A C 1
ATOM 1068 O O . ILE A 1 135 ? 19.564 6.404 -19.957 1.00 96.06 135 ILE A O 1
ATOM 1072 N N . LYS A 1 136 ? 19.739 6.252 -17.730 1.00 95.56 136 LYS A N 1
ATOM 1073 C CA . LYS A 1 136 ? 19.032 7.514 -17.492 1.00 95.56 136 LYS A CA 1
ATOM 1074 C C . LYS A 1 136 ? 19.763 8.703 -18.123 1.00 95.56 136 LYS A C 1
ATOM 1076 O O . LYS A 1 136 ? 19.098 9.549 -18.710 1.00 95.56 136 LYS A O 1
ATOM 1081 N N . THR A 1 137 ? 21.091 8.751 -18.039 1.00 95.75 137 THR A N 1
ATOM 1082 C CA . THR A 1 137 ? 21.910 9.789 -18.680 1.00 95.75 137 THR A CA 1
ATOM 1083 C C . THR A 1 137 ? 21.741 9.767 -20.197 1.00 95.75 137 THR A C 1
ATOM 1085 O O . THR A 1 137 ? 21.512 10.820 -20.786 1.00 95.75 137 THR A O 1
ATOM 1088 N N . ALA A 1 138 ? 21.765 8.585 -20.821 1.00 95.31 138 ALA A N 1
ATOM 1089 C CA . ALA A 1 138 ? 21.547 8.438 -22.261 1.00 95.31 138 ALA A CA 1
ATOM 1090 C C . ALA A 1 138 ? 20.139 8.882 -22.704 1.00 95.31 138 ALA A C 1
ATOM 1092 O O . ALA A 1 138 ? 19.978 9.415 -23.796 1.00 95.31 138 ALA A O 1
ATOM 1093 N N . LEU A 1 139 ? 19.124 8.714 -21.848 1.00 95.69 139 LEU A N 1
ATOM 1094 C CA . LEU A 1 139 ? 17.755 9.178 -22.112 1.00 95.69 139 LEU A CA 1
ATOM 1095 C C . LEU A 1 139 ? 17.575 10.696 -21.991 1.00 95.69 139 LEU A C 1
ATOM 1097 O O . LEU A 1 139 ? 16.608 11.231 -22.521 1.00 95.69 139 LEU A O 1
ATOM 1101 N N . THR A 1 140 ? 18.446 11.387 -21.253 1.00 94.31 140 THR A N 1
ATOM 1102 C CA . THR A 1 140 ? 18.387 12.852 -21.080 1.00 94.31 140 THR A CA 1
ATOM 1103 C C . THR A 1 140 ? 19.430 13.614 -21.886 1.00 94.31 140 THR A C 1
ATOM 1105 O O . THR A 1 140 ? 19.421 14.841 -21.865 1.00 94.31 140 THR A O 1
ATOM 1108 N N . GLY A 1 141 ? 20.371 12.900 -22.501 1.00 91.75 141 GLY A N 1
ATOM 1109 C CA . GLY A 1 141 ? 21.445 13.476 -23.296 1.00 91.75 141 GLY A CA 1
ATOM 1110 C C . GLY A 1 141 ? 21.009 13.743 -24.731 1.00 91.75 141 GLY A C 1
ATOM 1111 O O . GLY A 1 141 ? 19.875 14.128 -24.998 1.00 91.75 141 GLY A O 1
ATOM 1112 N N . GLU A 1 142 ? 21.928 13.505 -25.657 1.00 86.75 142 GLU A N 1
ATOM 1113 C CA . GLU A 1 142 ? 21.689 13.627 -27.090 1.00 86.75 142 GLU A CA 1
ATOM 1114 C C . GLU A 1 142 ? 21.761 12.251 -27.759 1.00 86.75 142 GLU A C 1
ATOM 1116 O O . GLU A 1 142 ? 22.450 11.342 -27.290 1.00 86.75 142 GLU A O 1
ATOM 1121 N N . GLY A 1 143 ? 21.058 12.107 -28.881 1.00 89.62 143 GLY A N 1
ATOM 1122 C CA . GLY A 1 143 ? 21.098 10.916 -29.720 1.00 89.62 143 GLY A CA 1
ATOM 1123 C C . GLY A 1 143 ? 19.866 10.023 -29.603 1.00 89.62 143 GLY A C 1
ATOM 1124 O O . GLY A 1 143 ? 18.870 10.335 -28.954 1.00 89.62 143 GLY A O 1
ATOM 1125 N N . ALA A 1 144 ? 19.954 8.857 -30.239 1.00 89.12 144 ALA A N 1
ATOM 1126 C CA . ALA A 1 144 ? 18.786 8.067 -30.617 1.00 89.12 144 ALA A CA 1
ATOM 1127 C C . ALA A 1 144 ? 17.968 7.476 -29.446 1.00 89.12 144 ALA A C 1
ATOM 1129 O O . ALA A 1 144 ? 16.855 6.998 -29.662 1.00 89.12 144 ALA A O 1
ATOM 1130 N N . LEU A 1 145 ? 18.525 7.451 -28.227 1.00 91.94 145 LEU A N 1
ATOM 1131 C CA . LEU A 1 145 ? 17.809 7.089 -26.996 1.00 91.94 145 LEU A CA 1
ATOM 1132 C C . LEU A 1 145 ? 17.076 8.289 -26.384 1.00 91.94 145 LEU A C 1
ATOM 1134 O O . LEU A 1 145 ? 15.960 8.122 -25.896 1.00 91.94 145 LEU A O 1
ATOM 1138 N N . ALA A 1 146 ? 17.668 9.482 -26.436 1.00 93.12 146 ALA A N 1
ATOM 1139 C CA . ALA A 1 146 ? 17.024 10.713 -25.988 1.00 93.12 146 ALA A CA 1
ATOM 1140 C C . ALA A 1 146 ? 15.798 11.047 -26.856 1.00 93.12 146 ALA A C 1
ATOM 1142 O O . ALA A 1 146 ? 14.745 11.424 -26.337 1.00 93.12 146 ALA A O 1
ATOM 1143 N N . ASP A 1 147 ? 15.888 10.768 -28.160 1.00 92.06 147 ASP A N 1
ATOM 1144 C CA . ASP A 1 147 ? 14.807 10.981 -29.132 1.00 92.06 147 ASP A CA 1
ATOM 1145 C C . ASP A 1 147 ? 13.548 10.127 -28.868 1.00 92.06 147 ASP A C 1
ATOM 1147 O O . ASP A 1 147 ? 12.482 10.402 -29.421 1.00 92.06 147 ASP A O 1
ATOM 1151 N N . LEU A 1 148 ? 13.620 9.109 -27.996 1.00 92.06 148 LEU A N 1
ATOM 1152 C CA . LEU A 1 148 ? 12.449 8.316 -27.586 1.00 92.06 148 LEU A CA 1
ATOM 1153 C C . LEU A 1 148 ? 11.432 9.127 -26.768 1.00 92.06 148 LEU A C 1
ATOM 1155 O O . LEU A 1 148 ? 10.272 8.710 -26.640 1.00 92.06 148 LEU A O 1
ATOM 1159 N N . GLY A 1 149 ? 11.862 10.250 -26.182 1.00 89.75 149 GLY A N 1
ATOM 1160 C CA . GLY A 1 149 ? 11.009 11.119 -25.374 1.00 89.75 149 GLY A CA 1
ATOM 1161 C C . GLY A 1 149 ? 10.534 10.466 -24.075 1.00 89.75 149 GLY A C 1
ATOM 1162 O O . GLY A 1 149 ? 9.387 10.664 -23.675 1.00 89.75 149 GLY A O 1
ATOM 1163 N N . VAL A 1 150 ? 11.384 9.658 -23.430 1.00 91.50 150 VAL A N 1
ATOM 1164 C CA . VAL A 1 150 ? 11.070 9.040 -22.131 1.00 91.50 150 VAL A CA 1
ATOM 1165 C C . VAL A 1 150 ? 10.981 10.117 -21.047 1.00 91.50 150 VAL A C 1
ATOM 1167 O O . VAL A 1 150 ? 11.903 10.909 -20.852 1.00 91.50 150 VAL A O 1
ATOM 1170 N N . ASN A 1 151 ? 9.901 10.118 -20.270 1.00 88.44 151 ASN A N 1
ATOM 1171 C CA . ASN A 1 151 ? 9.715 11.025 -19.144 1.00 88.44 151 ASN A CA 1
ATOM 1172 C C . ASN A 1 151 ? 10.582 10.601 -17.944 1.00 88.44 151 ASN A C 1
ATOM 1174 O O . ASN A 1 151 ? 10.154 9.868 -17.043 1.00 88.44 151 ASN A O 1
ATOM 1178 N N . THR A 1 152 ? 11.810 11.115 -17.904 1.00 88.06 152 THR A N 1
ATOM 1179 C CA . THR A 1 152 ? 12.814 10.796 -16.874 1.00 88.06 152 THR A CA 1
ATOM 1180 C C . THR A 1 152 ? 12.530 11.396 -15.491 1.00 88.06 152 THR A C 1
ATOM 1182 O O . THR A 1 152 ? 13.127 10.956 -14.498 1.00 88.06 152 THR A O 1
ATOM 1185 N N . ALA A 1 153 ? 11.597 12.350 -15.395 1.00 83.31 153 ALA A N 1
ATOM 1186 C CA . ALA A 1 153 ? 11.128 12.925 -14.133 1.00 83.31 153 ALA A CA 1
ATOM 1187 C C . ALA A 1 153 ? 10.089 12.028 -13.429 1.00 83.31 153 ALA A C 1
ATOM 1189 O O . ALA A 1 153 ? 9.953 12.063 -12.205 1.00 83.31 153 ALA A O 1
ATOM 1190 N N . GLY A 1 154 ? 9.367 11.207 -14.197 1.00 80.56 154 GLY A N 1
ATOM 1191 C CA . GLY A 1 154 ? 8.253 10.384 -13.731 1.00 80.56 154 GLY A CA 1
ATOM 1192 C C . GLY A 1 154 ? 8.610 8.919 -13.459 1.00 80.56 154 GLY A C 1
ATOM 1193 O O . GLY A 1 154 ? 9.583 8.587 -12.776 1.00 80.56 154 GLY A O 1
ATOM 1194 N N . ASN A 1 155 ? 7.763 8.010 -13.950 1.00 85.38 155 ASN A N 1
ATOM 1195 C CA . ASN A 1 155 ? 7.942 6.555 -13.868 1.00 85.38 155 ASN A CA 1
ATOM 1196 C C . ASN A 1 155 ? 8.808 6.043 -15.031 1.00 85.38 155 ASN A C 1
ATOM 1198 O O . ASN A 1 155 ? 8.408 5.139 -15.757 1.00 85.38 155 ASN A O 1
ATOM 1202 N N . TRP A 1 156 ? 9.995 6.627 -15.204 1.00 91.62 156 TRP A N 1
ATOM 1203 C CA . TRP A 1 156 ? 10.829 6.444 -16.399 1.00 91.62 156 TRP A CA 1
ATOM 1204 C C . TRP A 1 156 ? 11.202 4.989 -16.699 1.00 91.62 156 TRP A C 1
ATOM 1206 O O . TRP A 1 156 ? 11.380 4.630 -17.852 1.00 91.62 156 TRP A O 1
ATOM 1216 N N . HIS A 1 157 ? 11.288 4.133 -15.676 1.00 93.38 157 HIS A N 1
ATOM 1217 C CA . HIS A 1 157 ? 11.521 2.703 -15.871 1.00 93.38 157 HIS A CA 1
ATOM 1218 C C . HIS A 1 157 ? 10.373 2.033 -16.637 1.00 93.38 157 HIS A C 1
ATOM 1220 O O . HIS A 1 157 ? 10.624 1.165 -17.460 1.00 93.38 157 HIS A O 1
ATOM 1226 N N . ILE A 1 158 ? 9.127 2.386 -16.309 1.00 91.00 158 ILE A N 1
ATOM 1227 C CA . ILE A 1 158 ? 7.931 1.836 -16.954 1.00 91.00 158 ILE A CA 1
ATOM 1228 C C . ILE A 1 158 ? 7.819 2.418 -18.362 1.00 91.00 158 ILE A C 1
ATOM 1230 O O . ILE A 1 158 ? 7.690 1.665 -19.316 1.00 91.00 158 ILE A O 1
ATOM 1234 N N . ASP A 1 159 ? 7.982 3.735 -18.487 1.00 90.50 159 ASP A N 1
ATOM 1235 C CA . ASP A 1 159 ? 7.915 4.428 -19.775 1.00 90.50 159 ASP A CA 1
ATOM 1236 C C . ASP A 1 159 ? 8.994 3.928 -20.751 1.00 90.50 159 ASP A C 1
ATOM 1238 O O . ASP A 1 159 ? 8.691 3.612 -21.894 1.00 90.50 159 ASP A O 1
ATOM 1242 N N . LEU A 1 160 ? 10.236 3.713 -20.291 1.00 93.88 160 LEU A N 1
ATOM 1243 C CA . LEU A 1 160 ? 11.280 3.094 -21.114 1.00 93.88 160 LEU A CA 1
ATOM 1244 C C . LEU A 1 160 ? 10.886 1.685 -21.578 1.00 93.88 160 LEU A C 1
ATOM 1246 O O . LEU A 1 160 ? 11.117 1.345 -22.733 1.00 93.88 160 LEU A O 1
ATOM 1250 N N . ILE A 1 161 ? 10.296 0.862 -20.704 1.00 92.88 161 ILE A N 1
ATOM 1251 C CA . ILE A 1 161 ? 9.827 -0.478 -21.091 1.00 92.88 161 ILE A CA 1
ATOM 1252 C C . ILE A 1 161 ? 8.768 -0.381 -22.192 1.00 92.88 161 ILE A C 1
ATOM 1254 O O . ILE A 1 161 ? 8.803 -1.178 -23.131 1.00 92.88 161 ILE A O 1
ATOM 1258 N N . ASP A 1 162 ? 7.845 0.571 -22.090 1.00 90.00 162 ASP A N 1
ATOM 1259 C CA . ASP A 1 162 ? 6.804 0.770 -23.097 1.00 90.00 162 ASP A CA 1
ATOM 1260 C C . ASP A 1 162 ? 7.414 1.261 -24.420 1.00 90.00 162 ASP A C 1
ATOM 1262 O O . ASP A 1 162 ? 7.132 0.682 -25.467 1.00 90.00 162 ASP A O 1
ATOM 1266 N N . LYS A 1 163 ? 8.365 2.205 -24.381 1.00 92.06 163 LYS A N 1
ATOM 1267 C CA . LYS A 1 163 ? 9.114 2.642 -25.574 1.00 92.06 163 LYS A CA 1
ATOM 1268 C C . LYS A 1 163 ? 9.925 1.525 -26.227 1.00 92.06 163 LYS A C 1
ATOM 1270 O O . LYS A 1 163 ? 9.989 1.480 -27.451 1.00 92.06 163 LYS A O 1
ATOM 1275 N N . ILE A 1 164 ? 10.530 0.625 -25.448 1.00 94.56 164 ILE A N 1
ATOM 1276 C CA . ILE A 1 164 ? 11.235 -0.545 -25.995 1.00 94.56 164 ILE A CA 1
ATOM 1277 C C . ILE A 1 164 ? 10.245 -1.472 -26.707 1.00 94.56 164 ILE A C 1
ATOM 1279 O O . ILE A 1 164 ? 10.522 -1.937 -27.806 1.00 94.56 164 ILE A O 1
ATOM 1283 N N . LYS A 1 165 ? 9.076 -1.730 -26.112 1.00 90.62 165 LYS A N 1
ATOM 1284 C CA . LYS A 1 165 ? 8.058 -2.591 -26.731 1.00 90.62 165 LYS A CA 1
ATOM 1285 C C . LYS A 1 165 ? 7.480 -1.989 -28.006 1.00 90.62 165 LYS A C 1
ATOM 1287 O O . LYS A 1 165 ? 7.277 -2.726 -28.965 1.00 90.62 165 LYS A O 1
ATOM 1292 N N . ASP A 1 166 ? 7.243 -0.682 -28.016 1.00 90.56 166 ASP A N 1
ATOM 1293 C CA . ASP A 1 166 ? 6.720 0.033 -29.182 1.00 90.56 166 ASP A CA 1
ATOM 1294 C C . ASP A 1 166 ? 7.777 0.153 -30.292 1.00 90.56 166 ASP A C 1
ATOM 1296 O O . ASP A 1 166 ? 7.463 0.021 -31.473 1.00 90.56 166 ASP A O 1
ATOM 1300 N N . GLY A 1 167 ? 9.037 0.394 -29.918 1.00 90.56 167 GLY A N 1
ATOM 1301 C CA . GLY A 1 167 ? 10.162 0.561 -30.841 1.00 90.56 167 GLY A CA 1
ATOM 1302 C C . GLY A 1 167 ? 10.823 -0.742 -31.304 1.00 90.56 167 GLY A C 1
ATOM 1303 O O . GLY A 1 167 ? 11.651 -0.712 -32.215 1.00 90.56 167 GLY A O 1
ATOM 1304 N N . GLY A 1 168 ? 10.462 -1.875 -30.702 1.00 93.25 168 GLY A N 1
ATOM 1305 C CA . GLY A 1 168 ? 10.965 -3.198 -31.058 1.00 93.25 168 GLY A CA 1
ATOM 1306 C C . GLY A 1 168 ? 12.446 -3.417 -30.729 1.00 93.25 168 GLY A C 1
ATOM 1307 O O . GLY A 1 168 ? 13.056 -2.701 -29.931 1.00 93.25 168 GLY A O 1
ATOM 1308 N N . GLU A 1 169 ? 13.030 -4.435 -31.368 1.00 93.62 169 GLU A N 1
ATOM 1309 C CA . GLU A 1 169 ? 14.392 -4.912 -31.077 1.00 93.62 169 GLU A CA 1
ATOM 1310 C C . GLU A 1 169 ? 15.453 -3.821 -31.279 1.00 93.62 169 GLU A C 1
ATOM 1312 O O . GLU A 1 169 ? 16.385 -3.705 -30.494 1.00 93.62 169 GLU A O 1
ATOM 1317 N N . ALA A 1 170 ? 15.253 -2.918 -32.245 1.00 94.06 170 ALA A N 1
ATOM 1318 C CA . ALA A 1 170 ? 16.179 -1.815 -32.499 1.00 94.06 170 ALA A CA 1
ATOM 1319 C C . ALA A 1 170 ? 16.340 -0.869 -31.295 1.00 94.06 170 ALA A C 1
ATOM 1321 O O . ALA A 1 170 ? 17.412 -0.298 -31.087 1.00 94.06 170 ALA A O 1
ATOM 1322 N N . VAL A 1 171 ? 15.281 -0.663 -30.503 1.00 95.88 171 VAL A N 1
ATOM 1323 C CA . VAL A 1 171 ? 15.369 0.136 -29.272 1.00 95.88 171 VAL A CA 1
ATOM 1324 C C . VAL A 1 171 ? 15.971 -0.691 -28.139 1.00 95.88 171 VAL A C 1
ATOM 1326 O O . VAL A 1 171 ? 16.775 -0.156 -27.373 1.00 95.88 171 VAL A O 1
ATOM 1329 N N . LEU A 1 172 ? 15.636 -1.983 -28.053 1.00 95.56 172 LEU A N 1
ATOM 1330 C CA . LEU A 1 172 ? 16.227 -2.892 -27.070 1.00 95.56 172 LEU A CA 1
ATOM 1331 C C . LEU A 1 172 ? 17.756 -2.945 -27.206 1.00 95.56 172 LEU A C 1
ATOM 1333 O O . LEU A 1 172 ? 18.451 -2.743 -26.211 1.00 95.56 172 LEU A O 1
ATOM 1337 N N . GLU A 1 173 ? 18.270 -3.119 -28.423 1.00 95.12 173 GLU A N 1
ATOM 1338 C CA . GLU A 1 173 ? 19.707 -3.178 -28.724 1.00 95.12 173 GLU A CA 1
ATOM 1339 C C . GLU A 1 173 ? 20.446 -1.907 -28.284 1.00 95.12 173 GLU A C 1
ATOM 1341 O O . GLU A 1 173 ? 21.529 -1.973 -27.701 1.00 95.12 173 GLU A O 1
ATOM 1346 N N . ARG A 1 174 ? 19.842 -0.727 -28.479 1.00 95.25 174 ARG A N 1
ATOM 1347 C CA . ARG A 1 174 ? 20.425 0.547 -28.019 1.00 95.25 174 ARG A CA 1
ATOM 1348 C C . ARG A 1 174 ? 20.532 0.601 -26.497 1.00 95.25 174 ARG A C 1
ATOM 1350 O O . ARG A 1 174 ? 21.545 1.048 -25.965 1.00 95.25 174 ARG A O 1
ATOM 1357 N N . VAL A 1 175 ? 19.499 0.144 -25.788 1.00 95.94 175 VAL A N 1
ATOM 1358 C CA . VAL A 1 175 ? 19.510 0.089 -24.316 1.00 95.94 175 VAL A CA 1
ATOM 1359 C C . VAL A 1 175 ? 20.519 -0.949 -23.817 1.00 95.94 175 VAL A C 1
ATOM 1361 O O . VAL A 1 175 ? 21.242 -0.677 -22.858 1.00 95.94 175 VAL A O 1
ATOM 1364 N N . GLN A 1 176 ? 20.610 -2.108 -24.475 1.00 95.25 176 GLN A N 1
ATOM 1365 C CA . GLN A 1 176 ? 21.601 -3.150 -24.186 1.00 95.25 176 GLN A CA 1
ATOM 1366 C C . GLN A 1 176 ? 23.033 -2.639 -24.370 1.00 95.25 176 GLN A C 1
ATOM 1368 O O . GLN A 1 176 ? 23.881 -2.919 -23.523 1.00 95.25 176 GLN A O 1
ATOM 1373 N N . ALA A 1 177 ? 23.306 -1.864 -25.422 1.00 95.50 177 ALA A N 1
ATOM 1374 C CA . ALA A 1 177 ? 24.627 -1.288 -25.666 1.00 95.50 177 ALA A CA 1
ATOM 1375 C C . ALA A 1 177 ? 25.053 -0.364 -24.515 1.00 95.50 177 ALA A C 1
ATOM 1377 O O . ALA A 1 177 ? 26.088 -0.600 -23.894 1.00 95.50 177 ALA A O 1
ATOM 1378 N N . VAL A 1 178 ? 24.199 0.594 -24.135 1.00 95.50 178 VAL A N 1
ATOM 1379 C CA . VAL A 1 178 ? 24.461 1.497 -22.997 1.00 95.50 178 VAL A CA 1
ATOM 1380 C C . VAL A 1 178 ? 24.624 0.723 -21.687 1.00 95.50 178 VAL A C 1
ATOM 1382 O O . VAL A 1 178 ? 25.485 1.043 -20.867 1.00 95.50 178 VAL A O 1
ATOM 1385 N N . ALA A 1 179 ? 23.808 -0.312 -21.470 1.00 94.56 179 ALA A N 1
ATOM 1386 C CA . ALA A 1 179 ? 23.923 -1.137 -20.275 1.00 94.56 179 ALA A CA 1
ATOM 1387 C C . ALA A 1 179 ? 25.266 -1.883 -20.213 1.00 94.56 179 ALA A C 1
ATOM 1389 O O . ALA A 1 179 ? 25.883 -1.940 -19.147 1.00 94.56 179 ALA A O 1
ATOM 1390 N N . THR A 1 180 ? 25.713 -2.409 -21.356 1.00 95.12 180 THR A N 1
ATOM 1391 C CA . THR A 1 180 ? 26.969 -3.155 -21.517 1.00 95.12 180 THR A CA 1
ATOM 1392 C C . THR A 1 180 ? 28.183 -2.255 -21.315 1.00 95.12 180 THR A C 1
ATOM 1394 O O . THR A 1 180 ? 29.108 -2.626 -20.593 1.00 95.12 180 THR A O 1
ATOM 1397 N N . GLU A 1 181 ? 28.164 -1.047 -21.880 1.00 93.38 181 GLU A N 1
ATOM 1398 C CA . GLU A 1 181 ? 29.204 -0.028 -21.672 1.00 93.38 181 GLU A CA 1
ATOM 1399 C C . GLU A 1 181 ? 29.359 0.342 -20.191 1.00 93.38 181 GLU A C 1
ATOM 1401 O O . GLU A 1 181 ? 30.471 0.544 -19.706 1.00 93.38 181 GLU A O 1
ATOM 1406 N N . ALA A 1 182 ? 28.255 0.351 -19.442 1.00 92.62 182 ALA A N 1
ATOM 1407 C CA . ALA A 1 182 ? 28.249 0.565 -17.997 1.00 92.62 182 ALA A CA 1
ATOM 1408 C C . ALA A 1 182 ? 28.647 -0.681 -17.173 1.00 92.62 182 ALA A C 1
ATOM 1410 O O . ALA A 1 182 ? 28.494 -0.679 -15.950 1.00 92.62 182 ALA A O 1
ATOM 1411 N N . GLY A 1 183 ? 29.108 -1.761 -17.813 1.00 90.56 183 GLY A N 1
ATOM 1412 C CA . GLY A 1 183 ? 29.492 -3.016 -17.158 1.00 90.56 183 GLY A CA 1
ATOM 1413 C C . GLY A 1 183 ? 28.315 -3.848 -16.634 1.00 90.56 183 GLY A C 1
ATOM 1414 O O . GLY A 1 183 ? 28.513 -4.744 -15.812 1.00 90.56 183 GLY A O 1
ATOM 1415 N N . GLY A 1 184 ? 27.089 -3.545 -17.067 1.00 90.12 184 GLY A N 1
ATOM 1416 C CA . GLY A 1 184 ? 25.877 -4.285 -16.724 1.00 90.12 184 GLY A CA 1
ATOM 1417 C C . GLY A 1 184 ? 25.390 -5.188 -17.856 1.00 90.12 184 GLY A C 1
ATOM 1418 O O . GLY A 1 184 ? 25.903 -5.168 -18.968 1.00 90.12 184 GLY A O 1
ATOM 1419 N N . GLN A 1 185 ? 24.351 -5.969 -17.568 1.00 89.06 185 GLN A N 1
ATOM 1420 C CA . GLN A 1 185 ? 23.600 -6.726 -18.569 1.00 89.06 185 GLN A CA 1
ATOM 1421 C C . GLN A 1 185 ? 22.141 -6.275 -18.539 1.00 89.06 185 GLN A C 1
ATOM 1423 O O . GLN A 1 185 ? 21.569 -6.065 -17.464 1.00 89.06 185 GLN A O 1
ATOM 1428 N N . PHE A 1 186 ? 21.555 -6.095 -19.720 1.00 92.62 186 PHE A N 1
ATOM 1429 C CA . PHE A 1 186 ? 20.121 -5.867 -19.878 1.00 92.62 186 PHE A CA 1
ATOM 1430 C C . PHE A 1 186 ? 19.418 -7.176 -20.266 1.00 92.62 186 PHE A C 1
ATOM 1432 O O . PHE A 1 186 ? 20.060 -8.218 -20.333 1.00 92.62 186 PHE A O 1
ATOM 1439 N N . VAL A 1 187 ? 18.099 -7.147 -20.462 1.00 90.50 187 VAL A N 1
ATOM 1440 C CA . VAL A 1 187 ? 17.356 -8.343 -20.893 1.00 90.50 187 VAL A CA 1
ATOM 1441 C C . VAL A 1 187 ? 17.682 -8.710 -22.340 1.00 90.50 187 VAL A C 1
ATOM 1443 O O . VAL A 1 187 ? 17.915 -7.810 -23.144 1.00 90.50 187 VAL A O 1
ATOM 1446 N N . ASP A 1 188 ? 17.649 -10.004 -22.664 1.00 89.31 188 ASP A N 1
ATOM 1447 C CA . ASP A 1 188 ? 18.003 -10.526 -23.993 1.00 89.31 188 ASP A CA 1
ATOM 1448 C C . ASP A 1 188 ? 16.864 -10.388 -25.008 1.00 89.31 188 ASP A C 1
ATOM 1450 O O . ASP A 1 188 ? 17.110 -10.245 -26.201 1.00 89.31 188 ASP A O 1
ATOM 1454 N N . SER A 1 189 ? 15.608 -10.448 -24.558 1.00 89.00 189 SER A N 1
ATOM 1455 C CA . SER A 1 189 ? 14.434 -10.373 -25.431 1.00 89.00 189 SER A CA 1
ATOM 1456 C C . SER A 1 189 ? 13.347 -9.472 -24.854 1.00 89.00 189 SER A C 1
ATOM 1458 O O . SER A 1 189 ? 13.158 -9.377 -23.638 1.00 89.00 189 SER A O 1
ATOM 1460 N N . ILE A 1 190 ? 12.547 -8.851 -25.727 1.00 89.44 190 ILE A N 1
ATOM 1461 C CA . ILE A 1 190 ? 11.408 -8.003 -25.320 1.00 89.44 190 ILE A CA 1
ATOM 1462 C C . ILE A 1 190 ? 10.404 -8.781 -24.454 1.00 89.44 190 ILE A C 1
ATOM 1464 O O . ILE A 1 190 ? 9.768 -8.209 -23.566 1.00 89.44 190 ILE A O 1
ATOM 1468 N N . SER A 1 191 ? 10.276 -10.094 -24.669 1.00 86.81 191 SER A N 1
ATOM 1469 C CA . SER A 1 191 ? 9.419 -10.982 -23.872 1.00 86.81 191 SER A CA 1
ATOM 1470 C C . SER A 1 191 ? 9.804 -11.056 -22.396 1.00 86.81 191 SER A C 1
ATOM 1472 O O . SER A 1 191 ? 8.939 -11.337 -21.563 1.00 86.81 191 SER A O 1
ATOM 1474 N N . ASP A 1 192 ? 11.068 -10.790 -22.067 1.00 86.75 192 ASP A N 1
ATOM 1475 C CA . ASP A 1 192 ? 11.574 -10.833 -20.695 1.00 86.75 192 ASP A CA 1
ATOM 1476 C C . ASP A 1 192 ? 11.257 -9.543 -19.928 1.00 86.75 192 ASP A C 1
ATOM 1478 O O . ASP A 1 192 ? 11.329 -9.505 -18.692 1.00 86.75 192 ASP A O 1
ATOM 1482 N N . LEU A 1 193 ? 10.843 -8.487 -20.640 1.00 89.44 193 LEU A N 1
ATOM 1483 C CA . LEU A 1 193 ? 10.399 -7.247 -20.023 1.00 89.44 193 LEU A CA 1
ATOM 1484 C C . LEU A 1 193 ? 9.044 -7.431 -19.320 1.00 89.44 193 LEU A C 1
ATOM 1486 O O . LEU A 1 193 ? 8.113 -8.027 -19.872 1.00 89.44 193 LEU A O 1
ATOM 1490 N N . PRO A 1 194 ? 8.865 -6.830 -18.129 1.00 88.69 194 PRO A N 1
ATOM 1491 C CA . PRO A 1 194 ? 7.604 -6.885 -17.403 1.00 88.69 194 PRO A CA 1
ATOM 1492 C C . PRO A 1 194 ? 6.417 -6.421 -18.243 1.00 88.69 194 PRO A C 1
ATOM 1494 O O . PRO A 1 194 ? 6.419 -5.332 -18.819 1.00 88.69 194 PRO A O 1
ATOM 1497 N N . ARG A 1 195 ? 5.364 -7.240 -18.295 1.00 87.19 195 ARG A N 1
ATOM 1498 C CA . ARG A 1 195 ? 4.116 -6.908 -18.993 1.00 87.19 195 ARG A CA 1
ATOM 1499 C C . ARG A 1 195 ? 3.157 -6.173 -18.058 1.00 87.19 195 ARG A C 1
ATOM 1501 O O . ARG A 1 195 ? 2.717 -6.743 -17.060 1.00 87.19 195 ARG A O 1
ATOM 1508 N N . PHE A 1 196 ? 2.818 -4.934 -18.420 1.00 86.38 196 PHE A N 1
ATOM 1509 C CA . PHE A 1 196 ? 1.829 -4.100 -17.7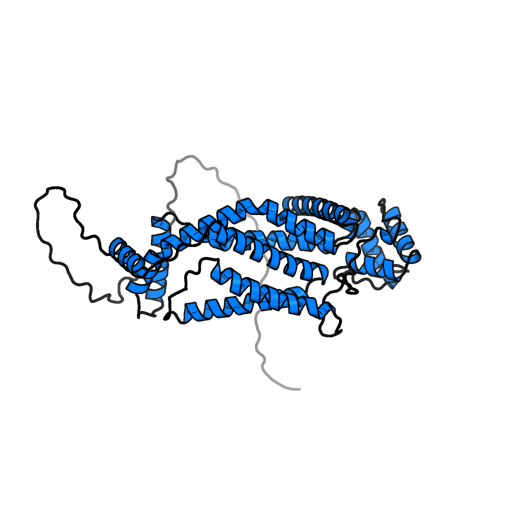24 1.00 86.38 196 PHE A CA 1
ATOM 1510 C C . PHE A 1 196 ? 0.438 -4.152 -18.367 1.00 86.38 196 PHE A C 1
ATOM 1512 O O . PHE A 1 196 ? -0.529 -3.705 -17.762 1.00 86.38 196 PHE A O 1
ATOM 1519 N N . ASN A 1 197 ? 0.318 -4.736 -19.562 1.00 86.56 197 ASN A N 1
ATOM 1520 C CA . ASN A 1 197 ? -0.962 -4.878 -20.243 1.00 86.56 197 ASN A CA 1
ATOM 1521 C C . ASN A 1 197 ? -1.828 -5.965 -19.591 1.00 86.56 197 ASN A C 1
ATOM 1523 O O . ASN A 1 197 ? -1.400 -7.115 -19.450 1.00 86.56 197 ASN A O 1
ATOM 1527 N N . PHE A 1 198 ? -3.061 -5.617 -19.228 1.00 83.75 198 PHE A N 1
ATOM 1528 C CA . PHE A 1 198 ? -4.043 -6.543 -18.667 1.00 83.75 198 PHE A CA 1
ATOM 1529 C C . PHE A 1 198 ? -5.445 -6.220 -19.188 1.00 83.75 198 PHE A C 1
ATOM 1531 O O . PHE A 1 198 ? -5.891 -5.084 -19.084 1.00 83.75 198 PHE A O 1
ATOM 1538 N N . PHE A 1 199 ? -6.137 -7.204 -19.776 1.00 83.62 199 PHE A N 1
ATOM 1539 C CA . PHE A 1 199 ? -7.427 -7.005 -20.466 1.00 83.62 199 PHE A CA 1
ATOM 1540 C C . PHE A 1 199 ? -7.429 -5.836 -21.475 1.00 83.62 199 PHE A C 1
ATOM 1542 O O . PHE A 1 199 ? -8.405 -5.103 -21.588 1.00 83.62 199 PHE A O 1
ATOM 1549 N N . GLY A 1 200 ? -6.320 -5.638 -22.197 1.00 81.81 200 GLY A N 1
ATOM 1550 C CA . GLY A 1 200 ? -6.171 -4.527 -23.147 1.00 81.81 200 GLY A CA 1
ATOM 1551 C C . GLY A 1 200 ? -5.922 -3.158 -22.500 1.00 81.81 200 GLY A C 1
ATOM 1552 O O . GLY A 1 200 ? -5.857 -2.160 -23.210 1.00 81.81 200 GLY A O 1
ATOM 1553 N N . LEU A 1 201 ? -5.764 -3.098 -21.174 1.00 87.00 201 LEU A N 1
ATOM 1554 C CA . LEU A 1 201 ? -5.406 -1.890 -20.436 1.00 87.00 201 LEU A CA 1
ATOM 1555 C C . LEU A 1 201 ? -3.909 -1.856 -20.173 1.00 87.00 201 LEU A C 1
ATOM 1557 O O . LEU A 1 201 ? -3.368 -2.781 -19.570 1.00 87.00 201 LEU A O 1
ATOM 1561 N N . ASP A 1 202 ? -3.270 -0.759 -20.553 1.00 87.88 202 ASP A N 1
ATOM 1562 C CA . ASP A 1 202 ? -1.874 -0.490 -20.239 1.00 87.88 202 ASP A CA 1
ATOM 1563 C C . ASP A 1 202 ? -1.746 0.092 -18.826 1.00 87.88 202 ASP A C 1
ATOM 1565 O O . ASP A 1 202 ? -1.893 1.293 -18.595 1.00 87.88 202 ASP A O 1
ATOM 1569 N N . LEU A 1 203 ? -1.492 -0.785 -17.855 1.00 89.00 203 LEU A N 1
ATOM 1570 C CA . LEU A 1 203 ? -1.398 -0.414 -16.444 1.00 89.00 203 LEU A CA 1
ATOM 1571 C C . LEU A 1 203 ? -0.088 0.313 -16.104 1.00 89.00 203 LEU A C 1
ATOM 1573 O O . LEU A 1 203 ? 0.089 0.732 -14.956 1.00 89.00 203 LEU A O 1
ATOM 1577 N N . GLY A 1 204 ? 0.832 0.456 -17.061 1.00 87.50 204 GLY A N 1
ATOM 1578 C CA . GLY A 1 204 ? 2.045 1.249 -16.890 1.00 87.50 204 GLY A CA 1
ATOM 1579 C C . GLY A 1 204 ? 1.747 2.748 -16.818 1.00 87.50 204 GLY A C 1
ATOM 1580 O O . GLY A 1 204 ? 2.448 3.499 -16.134 1.00 87.50 204 GLY A O 1
ATOM 1581 N N . LYS A 1 205 ? 0.645 3.172 -17.443 1.00 88.00 205 LYS A N 1
ATOM 1582 C CA . LYS A 1 205 ? 0.221 4.570 -17.525 1.00 88.00 205 LYS A CA 1
ATOM 1583 C C . LYS A 1 205 ? -0.596 5.005 -16.315 1.00 88.00 205 LYS A C 1
ATOM 1585 O O . LYS A 1 205 ? -1.282 4.214 -15.665 1.00 88.00 205 LYS A O 1
ATOM 1590 N N . THR A 1 206 ? -0.529 6.297 -16.020 1.00 89.06 206 THR A N 1
ATOM 1591 C CA . THR A 1 206 ? -1.334 6.930 -14.972 1.00 89.06 206 THR A CA 1
ATOM 1592 C C . THR A 1 206 ? -2.710 7.306 -15.536 1.00 89.06 206 THR A C 1
ATOM 1594 O O . THR A 1 206 ? -2.769 7.900 -16.616 1.00 89.06 206 THR A O 1
ATOM 1597 N N . PRO A 1 207 ? -3.820 6.989 -14.844 1.00 91.50 207 PRO A N 1
ATOM 1598 C CA . PRO A 1 207 ? -5.148 7.458 -15.234 1.00 91.50 207 PRO A CA 1
ATOM 1599 C C . PRO A 1 207 ? -5.199 8.991 -15.302 1.00 91.50 207 PRO A C 1
ATOM 1601 O O . PRO A 1 207 ? -4.720 9.663 -14.394 1.00 91.50 207 PRO A O 1
ATOM 1604 N N . SER A 1 208 ? -5.809 9.547 -16.349 1.00 88.81 208 SER A N 1
ATOM 1605 C CA . SER A 1 208 ? -6.013 10.993 -16.510 1.00 88.81 208 SER A CA 1
ATOM 1606 C C . SER A 1 208 ? -7.411 11.283 -17.057 1.00 88.81 208 SER A C 1
ATOM 1608 O O . SER A 1 208 ? -8.009 10.441 -17.729 1.00 88.81 208 SER A O 1
ATOM 1610 N N . LEU A 1 209 ? -7.929 12.470 -16.739 1.00 88.19 209 LEU A N 1
ATOM 1611 C CA . LEU A 1 209 ? -9.193 12.986 -17.267 1.00 88.19 209 LEU A CA 1
ATOM 1612 C C . LEU A 1 209 ? -9.024 13.665 -18.633 1.00 88.19 209 LEU A C 1
ATOM 1614 O O . LEU A 1 209 ? -9.988 13.718 -19.390 1.00 88.19 209 LEU A O 1
ATOM 1618 N N . ASP A 1 210 ? -7.816 14.127 -18.969 1.00 86.19 210 ASP A N 1
ATOM 1619 C CA . ASP A 1 210 ? -7.547 14.849 -20.222 1.00 86.19 210 ASP A CA 1
ATOM 1620 C C . ASP A 1 210 ? -7.537 13.907 -21.433 1.00 86.19 210 ASP A C 1
ATOM 1622 O O . ASP A 1 210 ? -7.930 14.275 -22.535 1.00 86.19 210 ASP A O 1
ATOM 1626 N N . ASN A 1 211 ? -7.111 12.661 -21.213 1.00 77.88 211 ASN A N 1
ATOM 1627 C CA . ASN A 1 211 ? -7.097 11.600 -22.213 1.00 77.88 211 ASN A CA 1
ATOM 1628 C C . ASN A 1 211 ? -7.938 10.433 -21.695 1.00 77.88 211 ASN A C 1
ATOM 1630 O O . ASN A 1 211 ? -7.422 9.532 -21.025 1.00 77.88 211 ASN A O 1
ATOM 1634 N N . ILE A 1 212 ? -9.245 10.476 -21.983 1.00 73.88 212 ILE A N 1
ATOM 1635 C CA . ILE A 1 212 ? -10.205 9.464 -21.531 1.00 73.88 212 ILE A CA 1
ATOM 1636 C C . ILE A 1 212 ? -9.834 8.116 -22.154 1.00 73.88 212 ILE A C 1
ATOM 1638 O O . ILE A 1 212 ? -10.142 7.812 -23.303 1.00 73.88 212 ILE A O 1
ATOM 1642 N N . SER A 1 213 ? -9.167 7.297 -21.352 1.00 85.31 213 SER A N 1
ATOM 1643 C CA . SER A 1 213 ? -8.887 5.897 -21.631 1.00 85.31 213 SER A CA 1
ATOM 1644 C C . SER A 1 213 ? -9.649 5.032 -20.637 1.00 85.31 213 SER A C 1
ATOM 1646 O O . SER A 1 213 ? -10.077 5.486 -19.571 1.00 85.31 213 SER A O 1
ATOM 1648 N N . TRP A 1 214 ? -9.766 3.744 -20.940 1.00 88.44 214 TRP A N 1
ATOM 1649 C CA . TRP A 1 214 ? -10.363 2.775 -20.023 1.00 88.44 214 TRP A CA 1
ATOM 1650 C C . TRP A 1 214 ? -9.634 2.672 -18.665 1.00 88.44 214 TRP A C 1
ATOM 1652 O O . TRP A 1 214 ? -10.179 2.095 -17.726 1.00 88.44 214 TRP A O 1
ATOM 1662 N N . LEU A 1 215 ? -8.453 3.291 -18.501 1.00 90.94 215 LEU A N 1
ATOM 1663 C CA . LEU A 1 215 ? -7.767 3.417 -17.209 1.00 90.94 215 LEU A CA 1
ATOM 1664 C C . LEU A 1 215 ? -8.562 4.218 -16.171 1.00 90.94 215 LEU A C 1
ATOM 1666 O O . LEU A 1 215 ? -8.336 4.031 -14.975 1.00 90.94 215 LEU A O 1
ATOM 1670 N N . ILE A 1 216 ? -9.533 5.042 -16.587 1.00 92.31 216 ILE A N 1
ATOM 1671 C CA . ILE A 1 216 ? -10.423 5.765 -15.664 1.00 92.31 216 ILE A CA 1
ATOM 1672 C C . ILE A 1 216 ? -11.256 4.828 -14.777 1.00 92.31 216 ILE A C 1
ATOM 1674 O O . ILE A 1 216 ? -11.716 5.213 -13.700 1.00 92.31 216 ILE A O 1
ATOM 1678 N N . ILE A 1 217 ? -11.402 3.564 -15.187 1.00 92.19 217 ILE A N 1
ATOM 1679 C CA . ILE A 1 217 ? -12.086 2.544 -14.396 1.00 92.19 217 ILE A CA 1
ATOM 1680 C C . ILE A 1 217 ? -11.359 2.283 -13.069 1.00 92.19 217 ILE A C 1
ATOM 1682 O O . ILE A 1 217 ? -12.006 1.934 -12.086 1.00 92.19 217 ILE A O 1
ATOM 1686 N N . ILE A 1 218 ? -10.037 2.491 -13.006 1.00 93.62 218 ILE A N 1
ATOM 1687 C CA . ILE A 1 218 ? -9.235 2.246 -11.802 1.00 93.62 218 ILE A CA 1
ATOM 1688 C C . ILE A 1 218 ? -9.630 3.229 -10.684 1.00 93.62 218 ILE A C 1
ATOM 1690 O O . ILE A 1 218 ? -10.018 2.750 -9.617 1.00 93.62 218 ILE A O 1
ATOM 1694 N N . PRO A 1 219 ? -9.639 4.563 -10.887 1.00 94.69 219 PRO A N 1
ATOM 1695 C CA . PRO A 1 219 ? -10.164 5.491 -9.887 1.00 94.69 219 PRO A CA 1
ATOM 1696 C C . PRO A 1 219 ? -11.609 5.233 -9.467 1.00 94.69 219 PRO A C 1
ATOM 1698 O O . PRO A 1 219 ? -11.913 5.251 -8.274 1.00 94.69 219 PRO A O 1
ATOM 1701 N N . ILE A 1 220 ? -12.493 4.923 -10.418 1.00 94.50 220 ILE A N 1
ATOM 1702 C CA . ILE A 1 220 ? -13.910 4.650 -10.131 1.00 94.50 220 ILE A CA 1
ATOM 1703 C C . ILE A 1 220 ? -14.054 3.404 -9.248 1.00 94.50 220 ILE A C 1
ATOM 1705 O O . ILE A 1 220 ? -14.754 3.426 -8.231 1.00 94.50 220 ILE A O 1
ATOM 1709 N N . LEU A 1 221 ? -13.356 2.321 -9.596 1.00 94.62 221 LEU A N 1
ATOM 1710 C CA . LEU A 1 221 ? -13.335 1.100 -8.795 1.00 94.62 221 LEU A CA 1
ATOM 1711 C C . LEU A 1 221 ? -12.666 1.333 -7.442 1.00 94.62 221 LEU A C 1
ATOM 1713 O O . LEU A 1 221 ? -13.141 0.802 -6.440 1.00 94.62 221 LEU A O 1
ATOM 1717 N N . SER A 1 222 ? -11.616 2.154 -7.377 1.00 94.69 222 SER A N 1
ATOM 1718 C CA . SER A 1 222 ? -10.993 2.521 -6.108 1.00 94.69 222 SER A CA 1
ATOM 1719 C C . SER A 1 222 ? -11.975 3.235 -5.190 1.00 94.69 222 SER A C 1
ATOM 1721 O O . SER A 1 222 ? -12.042 2.875 -4.015 1.00 94.69 222 SER A O 1
ATOM 1723 N N . PHE A 1 223 ? -12.758 4.186 -5.701 1.00 95.50 223 PHE A N 1
ATOM 1724 C CA . PHE A 1 223 ? -13.805 4.839 -4.922 1.00 95.50 223 PHE A CA 1
ATOM 1725 C C . PHE A 1 223 ? -14.819 3.818 -4.399 1.00 95.50 223 PHE A C 1
ATOM 1727 O O . PHE A 1 223 ? -15.051 3.724 -3.191 1.00 95.50 223 PHE A O 1
ATOM 1734 N N . ALA A 1 224 ? -15.401 3.031 -5.309 1.00 95.69 224 ALA A N 1
ATOM 1735 C CA . ALA A 1 224 ? -16.471 2.090 -4.997 1.00 95.69 224 ALA A CA 1
ATOM 1736 C C . ALA A 1 224 ? -16.027 1.040 -3.970 1.00 95.69 224 ALA A C 1
ATOM 1738 O O . ALA A 1 224 ? -16.733 0.785 -2.991 1.00 95.69 224 ALA A O 1
ATOM 1739 N N . ILE A 1 225 ? -14.834 0.472 -4.156 1.00 95.12 225 ILE A N 1
ATOM 1740 C CA . ILE A 1 225 ? -14.272 -0.538 -3.262 1.00 95.12 225 ILE A CA 1
ATOM 1741 C C . ILE A 1 225 ? -13.908 0.079 -1.918 1.00 95.12 225 ILE A C 1
ATOM 1743 O O . ILE A 1 225 ? -14.301 -0.476 -0.899 1.00 95.12 225 ILE A O 1
ATOM 1747 N N . SER A 1 226 ? -13.241 1.236 -1.864 1.00 92.75 226 SER A N 1
ATOM 1748 C CA . SER A 1 226 ? -12.929 1.884 -0.583 1.00 92.75 226 SER A CA 1
ATOM 1749 C C . SER A 1 226 ? -14.190 2.268 0.194 1.00 92.75 226 SER A C 1
ATOM 1751 O O . SER A 1 226 ? -14.245 2.072 1.411 1.00 92.75 226 SER A O 1
ATOM 1753 N N . PHE A 1 227 ? -15.224 2.755 -0.494 1.00 93.69 227 PHE A N 1
ATOM 1754 C CA . PHE A 1 227 ? -16.509 3.077 0.120 1.00 93.69 227 PHE A CA 1
ATOM 1755 C C . PHE A 1 227 ? -17.206 1.821 0.665 1.00 93.69 227 PHE A C 1
ATOM 1757 O O . PHE A 1 227 ? -17.642 1.796 1.821 1.00 93.69 227 PHE A O 1
ATOM 1764 N N . ALA A 1 228 ? -17.259 0.744 -0.124 1.00 93.75 228 ALA A N 1
ATOM 1765 C CA . ALA A 1 228 ? -17.814 -0.536 0.307 1.00 93.75 228 ALA A CA 1
ATOM 1766 C C . ALA A 1 228 ? -17.027 -1.125 1.490 1.00 93.75 228 ALA A C 1
ATOM 1768 O O . ALA A 1 228 ? -17.615 -1.448 2.526 1.00 93.75 228 ALA A O 1
ATOM 1769 N N . SER A 1 229 ? -15.698 -1.196 1.376 1.00 91.00 229 SER A N 1
ATOM 1770 C CA . SER A 1 229 ? -14.771 -1.655 2.415 1.00 91.00 229 SER A CA 1
ATOM 1771 C C . SER A 1 229 ? -14.995 -0.930 3.729 1.00 91.00 229 SER A C 1
ATOM 1773 O O . SER A 1 229 ? -15.022 -1.555 4.783 1.00 91.00 229 SER A O 1
ATOM 1775 N N . MET A 1 230 ? -15.210 0.377 3.688 1.00 88.62 230 MET A N 1
ATOM 1776 C CA . MET A 1 230 ? -15.487 1.156 4.881 1.00 88.62 230 MET A CA 1
ATOM 1777 C C . MET A 1 230 ? -16.850 0.842 5.500 1.00 88.62 230 MET A C 1
ATOM 1779 O O . MET A 1 230 ? -16.930 0.635 6.713 1.00 88.62 230 MET A O 1
ATOM 1783 N N . LYS A 1 231 ? -17.922 0.783 4.700 1.00 88.94 231 LYS A N 1
ATOM 1784 C CA . LYS A 1 231 ? -19.260 0.412 5.197 1.00 88.94 231 LYS A CA 1
ATOM 1785 C C . LYS A 1 231 ? -19.257 -0.974 5.834 1.00 88.94 231 LYS A C 1
ATOM 1787 O O . LYS A 1 231 ? -19.935 -1.189 6.836 1.00 88.94 231 LYS A O 1
ATOM 1792 N N . ILE A 1 232 ? -18.483 -1.892 5.267 1.00 90.06 232 ILE A N 1
ATOM 1793 C CA . ILE A 1 232 ? -18.268 -3.236 5.793 1.00 90.06 232 ILE A CA 1
ATOM 1794 C C . ILE A 1 232 ? -17.453 -3.173 7.087 1.00 90.06 232 ILE A C 1
ATOM 1796 O O . ILE A 1 232 ? -17.920 -3.652 8.116 1.00 90.06 232 ILE A O 1
ATOM 1800 N N . ASN A 1 233 ? -16.281 -2.536 7.073 1.00 85.56 233 ASN A N 1
ATOM 1801 C CA . ASN A 1 233 ? -15.388 -2.454 8.230 1.00 85.56 233 ASN A CA 1
ATOM 1802 C C . ASN A 1 233 ? -16.077 -1.810 9.439 1.00 85.56 233 ASN A C 1
ATOM 1804 O O . ASN A 1 233 ? -15.887 -2.278 10.555 1.00 85.56 233 ASN A O 1
ATOM 1808 N N . LYS A 1 234 ? -16.957 -0.822 9.242 1.00 83.88 234 LYS A N 1
ATOM 1809 C CA . LYS A 1 234 ? -17.771 -0.251 10.330 1.00 83.88 234 LYS A CA 1
ATOM 1810 C C . LYS A 1 234 ? -18.620 -1.270 11.085 1.00 83.88 234 LYS A C 1
ATOM 1812 O O . LYS A 1 234 ? -18.857 -1.079 12.268 1.00 83.88 234 LYS A O 1
ATOM 1817 N N . LYS A 1 235 ? -19.073 -2.338 10.424 1.00 83.00 235 LYS A N 1
ATOM 1818 C CA . LYS A 1 235 ? -19.856 -3.409 11.062 1.00 83.00 235 LYS A CA 1
ATOM 1819 C C . LYS A 1 235 ? -18.989 -4.380 11.866 1.00 83.00 235 LYS A C 1
ATOM 1821 O O . LYS A 1 235 ? -19.515 -5.119 12.692 1.00 83.00 235 LYS A O 1
ATOM 1826 N N . PHE A 1 236 ? -17.689 -4.417 11.586 1.00 81.06 236 PHE A N 1
ATOM 1827 C CA . PHE A 1 236 ? -16.758 -5.437 12.075 1.00 81.06 236 PHE A CA 1
ATOM 1828 C C . PHE A 1 236 ? -15.617 -4.873 12.925 1.00 81.06 236 PHE A C 1
ATOM 1830 O O . PHE A 1 236 ? -14.793 -5.639 13.428 1.00 81.06 236 PHE A O 1
ATOM 1837 N N . THR A 1 237 ? -15.569 -3.555 13.091 1.00 76.31 237 THR A N 1
ATOM 1838 C CA . THR A 1 237 ? -14.560 -2.839 13.865 1.00 76.31 237 THR A CA 1
ATOM 1839 C C . THR A 1 237 ? -15.241 -2.051 14.972 1.00 76.31 237 THR A C 1
ATOM 1841 O O . THR A 1 237 ? -16.351 -1.549 14.802 1.00 76.31 237 THR A O 1
ATOM 1844 N N . TYR A 1 238 ? -14.567 -1.941 16.118 1.00 74.81 238 TYR A N 1
ATOM 1845 C CA . TYR A 1 238 ? -15.054 -1.135 17.226 1.00 74.81 238 TYR A CA 1
ATOM 1846 C C . TYR A 1 238 ? -15.249 0.319 16.795 1.00 74.81 238 TYR A C 1
ATOM 1848 O O . TYR A 1 238 ? -14.379 0.919 16.161 1.00 74.81 238 TYR A O 1
ATOM 1856 N N . ASN A 1 239 ? -16.383 0.889 17.184 1.00 71.25 239 ASN A N 1
ATOM 1857 C CA . ASN A 1 239 ? -16.723 2.267 16.905 1.00 71.25 239 ASN A CA 1
ATOM 1858 C C . ASN A 1 239 ? -17.106 2.967 18.211 1.00 71.25 239 ASN A C 1
ATOM 1860 O O . ASN A 1 239 ? -18.195 2.750 18.743 1.00 71.25 239 ASN A O 1
ATOM 1864 N N . ALA A 1 240 ? -16.196 3.802 18.719 1.00 60.91 240 ALA A N 1
ATOM 1865 C CA . ALA A 1 240 ? -16.331 4.484 20.010 1.00 60.91 240 ALA A CA 1
ATOM 1866 C C . ALA A 1 240 ? -17.535 5.441 20.090 1.00 60.91 240 ALA A C 1
ATOM 1868 O O . ALA A 1 240 ? -17.974 5.792 21.180 1.00 60.91 240 ALA A O 1
ATOM 1869 N N . ASN A 1 241 ? -18.079 5.853 18.941 1.00 58.72 241 ASN A N 1
ATOM 1870 C CA . ASN A 1 241 ? -19.138 6.859 18.851 1.00 58.72 241 ASN A CA 1
ATOM 1871 C C . ASN A 1 241 ? -20.516 6.265 18.511 1.00 58.72 241 ASN A C 1
ATOM 1873 O O . ASN A 1 241 ? -21.499 7.000 18.407 1.00 58.72 241 ASN A O 1
ATOM 1877 N N . GLU A 1 242 ? -20.633 4.947 18.321 1.00 56.06 242 GLU A N 1
ATOM 1878 C CA . GLU A 1 242 ? -21.946 4.329 18.126 1.00 56.06 242 GLU A CA 1
ATOM 1879 C C . GLU A 1 242 ? -22.823 4.517 19.380 1.00 56.06 242 GLU A C 1
ATOM 1881 O O . GLU A 1 242 ? -22.470 4.083 20.478 1.00 56.06 242 GLU A O 1
ATOM 1886 N N . GLY A 1 243 ? -24.005 5.117 19.215 1.00 51.97 243 GLY A N 1
ATOM 1887 C CA . GLY A 1 243 ? -24.962 5.355 20.305 1.00 51.97 243 GLY A CA 1
ATOM 1888 C C . GLY A 1 243 ? -24.853 6.729 20.976 1.00 51.97 243 GLY A C 1
ATOM 1889 O O . GLY A 1 243 ? -25.657 7.033 21.854 1.00 51.97 243 GLY A O 1
ATOM 1890 N N . VAL A 1 244 ? -23.921 7.585 20.546 1.00 53.69 244 VAL A N 1
ATOM 1891 C CA . VAL A 1 244 ? -23.857 8.992 20.967 1.00 53.69 244 VAL A CA 1
ATOM 1892 C C . VAL A 1 244 ? -24.667 9.832 19.974 1.00 53.69 244 VAL A C 1
ATOM 1894 O O . VAL A 1 244 ? -24.161 10.245 18.936 1.00 53.69 244 VAL A O 1
ATOM 1897 N N . GLN A 1 245 ? -25.957 10.047 20.256 1.00 48.44 245 GLN A N 1
ATOM 1898 C CA . GLN A 1 245 ? -26.847 10.831 19.380 1.00 48.44 245 GLN A CA 1
ATOM 1899 C C . GLN A 1 245 ? -26.651 12.356 19.488 1.00 48.44 245 GLN A C 1
ATOM 1901 O O . GLN A 1 245 ? -27.064 13.061 18.575 1.00 48.44 245 GLN A O 1
ATOM 1906 N N . ASN A 1 246 ? -25.994 12.864 20.542 1.00 49.66 246 ASN A N 1
ATOM 1907 C CA . ASN A 1 246 ? -26.014 14.300 20.874 1.00 49.66 246 ASN A CA 1
ATOM 1908 C C . ASN A 1 246 ? -24.672 15.053 20.799 1.00 49.66 246 ASN A C 1
ATOM 1910 O O . ASN A 1 246 ? -24.671 16.264 20.991 1.00 49.66 246 ASN A O 1
ATOM 1914 N N . ASP A 1 247 ? -23.552 14.407 20.459 1.00 54.03 247 ASP A N 1
ATOM 1915 C CA . ASP A 1 247 ? -22.301 15.132 20.177 1.00 54.03 247 ASP A CA 1
ATOM 1916 C C . ASP A 1 247 ? -22.215 15.454 18.679 1.00 54.03 247 ASP A C 1
ATOM 1918 O O . ASP A 1 247 ? -21.694 14.679 17.869 1.00 54.03 247 ASP A O 1
ATOM 1922 N N . GLN A 1 248 ? -22.717 16.629 18.291 1.00 51.38 248 GLN A N 1
ATOM 1923 C CA . GLN A 1 248 ? -22.685 17.115 16.904 1.00 51.38 248 GLN A CA 1
ATOM 1924 C C . GLN A 1 248 ? -21.250 17.176 16.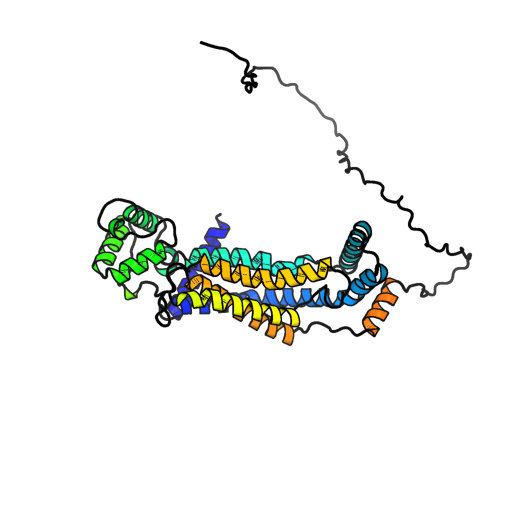339 1.00 51.38 248 GLN A C 1
ATOM 1926 O O . GLN A 1 248 ? -21.030 16.891 15.159 1.00 51.38 248 GLN A O 1
ATOM 1931 N N . ALA A 1 249 ? -20.255 17.437 17.196 1.00 54.31 249 ALA A N 1
ATOM 1932 C CA . ALA A 1 249 ? -18.835 17.397 16.843 1.00 54.31 249 ALA A CA 1
ATOM 1933 C C . ALA A 1 249 ? -18.328 15.973 16.518 1.00 54.31 249 ALA A C 1
ATOM 1935 O O . ALA A 1 249 ? -17.541 15.792 15.586 1.00 54.31 249 ALA A O 1
ATOM 1936 N N . ALA A 1 250 ? -18.817 14.943 17.220 1.00 56.44 250 ALA A N 1
ATOM 1937 C CA . ALA A 1 250 ? -18.434 13.549 16.978 1.00 56.44 250 ALA A CA 1
ATOM 1938 C C . ALA A 1 250 ? -19.115 12.965 15.723 1.00 56.44 250 ALA A C 1
ATOM 1940 O O . ALA A 1 250 ? -18.493 12.214 14.965 1.00 56.44 250 ALA A O 1
ATOM 1941 N N . GLY A 1 251 ? -20.368 13.352 15.453 1.00 56.03 251 G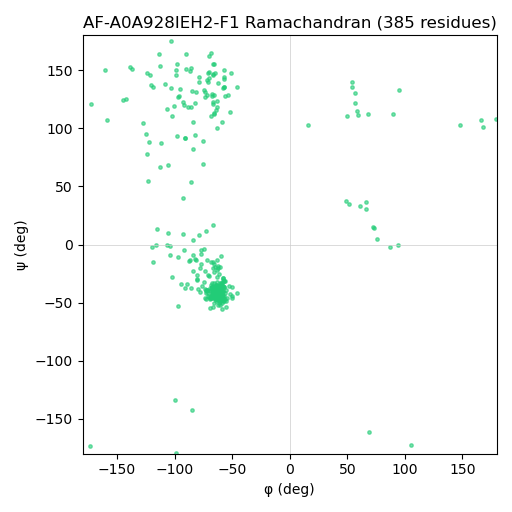LY A N 1
ATOM 1942 C CA . GLY A 1 251 ? -21.128 12.906 14.278 1.00 56.03 251 GLY A CA 1
ATOM 1943 C C . GLY A 1 251 ? -20.596 13.453 12.947 1.00 56.03 251 GLY A C 1
ATOM 1944 O O . GLY A 1 251 ? -20.524 12.714 11.959 1.00 56.03 251 GLY A O 1
ATOM 1945 N N . CYS A 1 252 ? -20.167 14.720 12.915 1.00 58.03 252 CYS A N 1
ATOM 1946 C CA . CYS A 1 252 ? -19.530 15.311 11.733 1.00 58.03 252 CYS A CA 1
ATOM 1947 C C . CYS A 1 252 ? -18.172 14.660 11.431 1.00 58.03 252 CYS A C 1
ATOM 1949 O O . CYS A 1 252 ? -17.894 14.351 10.273 1.00 58.03 252 CYS A O 1
ATOM 1951 N N . SER A 1 253 ? -17.371 14.353 12.458 1.00 66.44 253 SER A N 1
ATOM 1952 C CA . SER A 1 253 ? -16.079 13.669 12.295 1.00 66.44 253 SER A CA 1
ATOM 1953 C C . SER A 1 253 ? -16.224 12.284 11.641 1.00 66.44 253 SER A C 1
ATOM 1955 O O . SER A 1 253 ? -15.479 11.952 10.719 1.00 66.44 253 SER A O 1
ATOM 1957 N N . MET A 1 254 ? -17.246 11.502 12.018 1.00 67.19 254 MET A N 1
ATOM 1958 C CA . MET A 1 254 ? -17.494 10.179 11.421 1.00 67.19 254 MET A CA 1
ATOM 1959 C C . MET A 1 254 ? -17.960 10.237 9.968 1.00 67.19 254 MET A C 1
ATOM 1961 O O . MET A 1 254 ? -17.605 9.358 9.184 1.00 67.19 254 MET A O 1
ATOM 1965 N N . LYS A 1 255 ? -18.781 11.231 9.608 1.00 75.44 255 LYS A N 1
ATOM 1966 C CA . LYS A 1 255 ? -19.233 11.409 8.220 1.00 75.44 255 LYS A CA 1
ATOM 1967 C C . LYS A 1 255 ? -18.098 11.911 7.332 1.00 75.44 255 LYS A C 1
ATOM 1969 O O . LYS A 1 255 ? -17.963 11.429 6.215 1.00 75.44 255 LYS A O 1
ATOM 1974 N N . ILE A 1 256 ? -17.262 12.820 7.830 1.00 81.12 256 ILE A N 1
ATOM 1975 C CA . ILE A 1 256 ? -16.075 13.280 7.099 1.00 81.12 256 ILE A CA 1
ATOM 1976 C C . ILE A 1 256 ? -15.124 12.110 6.870 1.00 81.12 256 ILE A C 1
ATOM 1978 O O . ILE A 1 256 ? -14.710 11.887 5.736 1.00 81.12 256 ILE A O 1
ATOM 1982 N N . MET A 1 257 ? -14.841 11.310 7.903 1.00 79.38 257 MET A N 1
ATOM 1983 C CA . MET A 1 257 ? -13.993 10.127 7.750 1.00 79.38 257 MET A CA 1
ATOM 1984 C C . MET A 1 257 ? -14.561 9.147 6.717 1.00 79.38 257 MET A C 1
ATOM 1986 O O . MET A 1 257 ? -13.781 8.529 5.989 1.00 79.38 257 MET A O 1
ATOM 1990 N N . ASP A 1 258 ? -15.894 9.064 6.606 1.00 83.12 258 ASP A N 1
ATOM 1991 C CA . ASP A 1 258 ? -16.545 8.160 5.664 1.00 83.12 258 ASP A CA 1
ATOM 1992 C C . ASP A 1 258 ? -16.335 8.509 4.194 1.00 83.12 258 ASP A C 1
ATOM 1994 O O . ASP A 1 258 ? -16.223 7.643 3.328 1.00 83.12 258 ASP A O 1
ATOM 1998 N N . TRP A 1 259 ? -16.309 9.797 3.902 1.00 86.12 259 TRP A N 1
ATOM 1999 C CA . TRP A 1 259 ? -16.178 10.274 2.534 1.00 86.12 259 TRP A CA 1
ATOM 2000 C C . TRP A 1 259 ? -14.729 10.568 2.176 1.00 86.12 259 TRP A C 1
ATOM 2002 O O . TRP A 1 259 ? -14.304 10.305 1.054 1.00 86.12 259 TRP A O 1
ATOM 2012 N N . MET A 1 260 ? -13.940 11.031 3.143 1.00 87.94 260 MET A N 1
ATOM 2013 C CA . MET A 1 260 ? -12.558 11.432 2.920 1.00 87.94 260 MET A CA 1
ATOM 2014 C C . MET A 1 260 ? -11.687 10.263 2.463 1.00 87.94 260 MET A C 1
ATOM 2016 O O . MET A 1 260 ? -10.931 10.418 1.514 1.00 87.94 260 MET A O 1
ATOM 2020 N N . MET A 1 261 ? -11.794 9.084 3.084 1.00 87.81 261 MET A N 1
ATOM 2021 C CA . MET A 1 261 ? -10.932 7.953 2.712 1.00 87.81 261 MET A CA 1
ATOM 2022 C C . MET A 1 261 ? -11.169 7.467 1.267 1.00 87.81 261 MET A C 1
ATOM 2024 O O . MET A 1 261 ? -10.188 7.358 0.532 1.00 87.81 261 MET A O 1
ATOM 2028 N N . PRO A 1 262 ? -12.413 7.220 0.801 1.00 91.88 262 PRO A N 1
ATOM 2029 C CA . PRO A 1 262 ? -12.668 6.875 -0.599 1.00 91.88 262 PRO A CA 1
ATOM 2030 C C . PRO A 1 262 ? -12.237 7.969 -1.577 1.00 91.88 262 PRO A C 1
ATOM 2032 O O . PRO A 1 262 ? -11.647 7.657 -2.610 1.00 91.88 262 PRO A O 1
ATOM 2035 N N . ILE A 1 263 ? -12.463 9.242 -1.241 1.00 93.75 263 ILE A N 1
ATOM 2036 C CA . ILE A 1 263 ? -12.031 10.371 -2.077 1.00 93.75 263 ILE A CA 1
ATOM 2037 C C . ILE A 1 263 ? -10.504 10.409 -2.179 1.00 93.75 263 ILE A C 1
ATOM 2039 O O . ILE A 1 263 ? -9.976 10.476 -3.283 1.00 93.75 263 ILE A O 1
ATOM 2043 N N . MET A 1 264 ? -9.784 10.278 -1.062 1.00 90.06 264 MET A N 1
ATOM 2044 C CA . MET A 1 264 ? -8.318 10.224 -1.049 1.00 90.06 264 MET A CA 1
ATOM 2045 C C . MET A 1 264 ? -7.783 9.015 -1.814 1.00 90.06 264 MET A C 1
ATOM 2047 O O . MET A 1 264 ? -6.811 9.134 -2.550 1.00 90.06 264 MET A O 1
ATOM 2051 N N . SER A 1 265 ? -8.429 7.857 -1.686 1.00 89.38 265 SER A N 1
ATOM 2052 C CA . SER A 1 265 ? -8.070 6.665 -2.458 1.00 89.38 265 SER A CA 1
ATOM 2053 C C . SER A 1 265 ? -8.212 6.903 -3.963 1.00 89.38 265 SER A C 1
ATOM 2055 O O . SER A 1 265 ? -7.338 6.530 -4.743 1.00 89.38 265 SER A O 1
ATOM 2057 N N . THR A 1 266 ? -9.294 7.573 -4.357 1.00 92.56 266 THR A N 1
ATOM 2058 C CA . THR A 1 266 ? -9.569 7.950 -5.747 1.00 92.56 266 THR A CA 1
ATOM 2059 C C . THR A 1 266 ? -8.549 8.967 -6.241 1.00 92.56 266 THR A C 1
ATOM 2061 O O . THR A 1 266 ? -7.967 8.781 -7.302 1.00 92.56 266 THR A O 1
ATOM 2064 N N . TRP A 1 267 ? -8.241 9.991 -5.445 1.00 92.44 267 TRP A N 1
ATOM 2065 C CA . TRP A 1 267 ? -7.178 10.947 -5.747 1.00 92.44 267 TRP A CA 1
ATOM 2066 C C . TRP A 1 267 ? -5.850 10.224 -5.977 1.00 92.44 267 TRP A C 1
ATOM 2068 O O . TRP A 1 267 ? -5.231 10.401 -7.023 1.00 92.44 267 TRP A O 1
ATOM 2078 N N . ILE A 1 268 ? -5.408 9.380 -5.039 1.00 89.88 268 ILE A N 1
ATOM 2079 C CA . ILE A 1 268 ? -4.124 8.669 -5.145 1.00 89.88 268 ILE A CA 1
ATOM 2080 C C . ILE A 1 268 ? -4.052 7.872 -6.449 1.00 89.88 268 ILE A C 1
ATOM 2082 O O . ILE A 1 268 ? -3.010 7.879 -7.099 1.00 89.88 268 ILE A O 1
ATOM 2086 N N . SER A 1 269 ? -5.153 7.249 -6.874 1.00 91.38 269 SER A N 1
ATOM 2087 C CA . SER A 1 269 ? -5.200 6.495 -8.131 1.00 91.38 269 SER A CA 1
ATOM 2088 C C . SER A 1 269 ? -5.027 7.340 -9.403 1.00 91.38 269 SER A C 1
ATOM 2090 O O . SER A 1 269 ? -4.690 6.775 -10.436 1.00 91.38 269 SER A O 1
ATOM 2092 N N . PHE A 1 270 ? -5.184 8.667 -9.328 1.00 92.19 270 PHE A N 1
ATOM 2093 C CA . PHE A 1 270 ? -4.818 9.608 -10.398 1.00 92.19 270 PHE A CA 1
ATOM 2094 C C . PHE A 1 270 ? -3.355 10.075 -10.334 1.00 92.19 270 PHE A C 1
ATOM 2096 O O . PHE A 1 270 ? -2.857 10.657 -11.289 1.00 92.19 270 PHE A O 1
ATOM 2103 N N . ILE A 1 271 ? -2.649 9.850 -9.222 1.00 89.88 271 ILE A N 1
ATOM 2104 C CA . ILE A 1 271 ? -1.230 10.226 -9.075 1.00 89.88 271 ILE A CA 1
ATOM 2105 C C . ILE A 1 271 ? -0.314 9.076 -9.498 1.00 89.88 271 ILE A C 1
ATOM 2107 O O . ILE A 1 271 ? 0.765 9.289 -10.056 1.00 89.88 271 ILE A O 1
ATOM 2111 N N . VAL A 1 272 ? -0.711 7.846 -9.185 1.00 88.50 272 VAL A N 1
ATOM 2112 C CA . VAL A 1 272 ? 0.135 6.662 -9.360 1.00 88.50 272 VAL A CA 1
ATOM 2113 C C . VAL A 1 272 ? -0.186 5.922 -10.664 1.00 88.50 272 VAL A C 1
ATOM 2115 O O . VAL A 1 272 ? -1.321 5.987 -11.134 1.00 88.50 272 VAL A O 1
ATOM 2118 N N . PRO A 1 273 ? 0.769 5.158 -11.231 1.00 90.06 273 PRO A N 1
ATOM 2119 C CA . PRO A 1 273 ? 0.496 4.260 -12.352 1.00 90.06 273 PRO A CA 1
ATOM 2120 C C . PRO A 1 273 ? -0.691 3.334 -12.086 1.00 90.06 273 PRO A C 1
ATOM 2122 O O . PRO A 1 273 ? -0.884 2.878 -10.951 1.00 90.06 273 PRO A O 1
ATOM 2125 N N . GLY A 1 274 ? -1.436 2.977 -13.132 1.00 90.75 274 GLY A N 1
ATOM 2126 C CA . GLY A 1 274 ? -2.609 2.107 -13.036 1.00 90.75 274 GLY A CA 1
ATOM 2127 C C . GLY A 1 274 ? -2.319 0.789 -12.314 1.00 90.75 274 GLY A C 1
ATOM 2128 O O . GLY A 1 274 ? -3.129 0.327 -11.513 1.00 90.75 274 GLY A O 1
ATOM 2129 N N . ILE A 1 275 ? -1.121 0.230 -12.492 1.00 88.56 275 ILE A N 1
ATOM 2130 C CA . ILE A 1 275 ? -0.676 -0.995 -11.822 1.00 88.56 275 ILE A CA 1
ATOM 2131 C C . ILE A 1 275 ? -0.605 -0.836 -10.293 1.00 88.56 275 ILE A C 1
ATOM 2133 O O . ILE A 1 275 ? -1.004 -1.735 -9.551 1.00 88.56 275 ILE A O 1
ATOM 2137 N N . VAL A 1 276 ? -0.169 0.330 -9.805 1.00 88.62 276 VAL A N 1
ATOM 2138 C CA . VAL A 1 276 ? -0.153 0.663 -8.371 1.00 88.62 276 VAL A CA 1
ATOM 2139 C C . VAL A 1 276 ? -1.578 0.915 -7.875 1.00 88.62 276 VAL A C 1
ATOM 2141 O O . VAL A 1 276 ? -1.934 0.478 -6.780 1.00 88.62 276 VAL A O 1
ATOM 2144 N N . GLY A 1 277 ? -2.413 1.579 -8.679 1.00 90.56 277 GLY A N 1
ATOM 2145 C CA . GLY A 1 277 ? -3.829 1.787 -8.367 1.00 90.56 277 GLY A CA 1
ATOM 2146 C C . GLY A 1 277 ? -4.589 0.465 -8.205 1.00 90.56 277 GLY A C 1
ATOM 2147 O O . GLY A 1 277 ? -5.299 0.270 -7.219 1.00 90.56 277 GLY A O 1
ATOM 2148 N N . LEU A 1 278 ? -4.373 -0.499 -9.104 1.00 90.12 278 LEU A N 1
ATOM 2149 C CA . LEU A 1 278 ? -4.947 -1.842 -8.990 1.00 90.12 278 LEU A CA 1
ATOM 2150 C C . LEU A 1 278 ? -4.434 -2.595 -7.765 1.00 90.12 278 LEU A C 1
ATOM 2152 O O . LEU A 1 278 ? -5.235 -3.223 -7.070 1.00 90.12 278 LEU A O 1
ATOM 2156 N N . TYR A 1 279 ? -3.137 -2.504 -7.453 1.00 89.12 279 TYR A N 1
ATOM 2157 C CA . TYR A 1 279 ? -2.619 -3.037 -6.191 1.00 89.12 279 TYR A CA 1
ATOM 2158 C C . TYR A 1 279 ? -3.384 -2.464 -4.995 1.00 89.12 279 TYR A C 1
ATOM 2160 O O . TYR A 1 279 ? -3.786 -3.216 -4.107 1.00 89.12 279 TYR A O 1
ATOM 2168 N N . TRP A 1 280 ? -3.608 -1.148 -4.965 1.00 89.00 280 TRP A N 1
ATOM 2169 C CA . TRP A 1 280 ? -4.329 -0.495 -3.875 1.00 89.00 280 TRP A CA 1
ATOM 2170 C C . TRP A 1 280 ? -5.749 -1.056 -3.723 1.00 89.00 280 TRP A C 1
ATOM 2172 O O . TRP A 1 280 ? -6.173 -1.360 -2.605 1.00 89.00 280 TRP A O 1
ATOM 2182 N N . ILE A 1 281 ? -6.457 -1.271 -4.835 1.00 91.81 281 ILE A N 1
ATOM 2183 C CA . ILE A 1 281 ? -7.794 -1.883 -4.858 1.00 91.81 281 ILE A CA 1
ATOM 2184 C C . ILE A 1 281 ? -7.749 -3.317 -4.321 1.00 91.81 281 ILE A C 1
ATOM 2186 O O . ILE A 1 281 ? -8.483 -3.648 -3.389 1.00 91.81 281 ILE A O 1
ATOM 2190 N N . ILE A 1 282 ? -6.855 -4.156 -4.852 1.00 91.62 282 ILE A N 1
ATOM 2191 C CA . ILE A 1 282 ? -6.684 -5.551 -4.419 1.00 91.62 282 ILE A CA 1
ATOM 2192 C C . ILE A 1 282 ? -6.359 -5.601 -2.924 1.00 91.62 282 ILE A C 1
ATOM 2194 O O . ILE A 1 282 ? -6.973 -6.354 -2.171 1.00 91.62 282 ILE A O 1
ATOM 2198 N N . ASN A 1 283 ? -5.438 -4.760 -2.460 1.00 90.00 283 ASN A N 1
ATOM 2199 C CA . ASN A 1 283 ? -5.055 -4.687 -1.058 1.00 90.00 283 ASN A CA 1
ATOM 2200 C C . ASN A 1 283 ? -6.227 -4.257 -0.159 1.00 90.00 283 ASN A C 1
ATOM 2202 O O . ASN A 1 283 ? -6.363 -4.799 0.941 1.00 90.00 283 ASN A O 1
ATOM 2206 N N . ASN A 1 284 ? -7.097 -3.342 -0.603 1.00 91.00 284 ASN A N 1
ATOM 2207 C CA . ASN A 1 284 ? -8.331 -2.999 0.117 1.00 91.00 284 ASN A CA 1
ATOM 2208 C C . ASN A 1 284 ? -9.273 -4.207 0.220 1.00 91.00 284 ASN A C 1
ATOM 2210 O O . ASN A 1 284 ? -9.716 -4.529 1.323 1.00 91.00 284 ASN A O 1
ATOM 2214 N N . ILE A 1 285 ? -9.507 -4.922 -0.887 1.00 94.19 285 ILE A N 1
ATOM 2215 C CA . ILE A 1 285 ? -10.349 -6.130 -0.917 1.00 94.19 285 ILE A CA 1
ATOM 2216 C C . ILE A 1 285 ? -9.803 -7.190 0.041 1.00 94.19 285 ILE A C 1
ATOM 2218 O O . ILE A 1 285 ? -10.538 -7.690 0.892 1.00 94.19 285 ILE A O 1
ATOM 2222 N N . LEU A 1 286 ? -8.507 -7.499 -0.048 1.00 93.81 286 LEU A N 1
ATOM 2223 C CA . LEU A 1 286 ? -7.856 -8.481 0.819 1.00 93.81 286 LEU A CA 1
ATOM 2224 C C . LEU A 1 286 ? -7.927 -8.065 2.291 1.00 93.81 286 LEU A C 1
ATOM 2226 O O . LEU A 1 286 ? -8.199 -8.897 3.151 1.00 93.81 286 LEU A O 1
ATOM 2230 N N . THR A 1 287 ? -7.724 -6.780 2.593 1.00 91.12 287 THR A N 1
ATOM 2231 C CA . THR A 1 287 ? -7.825 -6.263 3.967 1.00 91.12 287 THR A CA 1
ATOM 2232 C C . THR A 1 287 ? -9.242 -6.399 4.508 1.00 91.12 287 THR A C 1
ATOM 2234 O O . THR A 1 287 ? -9.422 -6.857 5.632 1.00 91.12 287 THR A O 1
ATOM 2237 N N . THR A 1 288 ? -10.255 -6.049 3.716 1.00 92.75 288 THR A N 1
ATOM 2238 C CA . THR A 1 288 ? -11.659 -6.203 4.106 1.00 92.75 288 THR A CA 1
ATOM 2239 C C . THR A 1 288 ? -12.034 -7.671 4.276 1.00 92.75 288 THR A C 1
ATOM 2241 O O . THR A 1 288 ? -12.645 -8.021 5.282 1.00 92.75 288 THR A O 1
ATOM 2244 N N . GLY A 1 289 ? -11.623 -8.550 3.360 1.00 94.00 289 GLY A N 1
ATOM 2245 C CA . GLY A 1 289 ? -11.834 -9.994 3.484 1.00 94.00 289 GLY A CA 1
ATOM 2246 C C . GLY A 1 289 ? -11.186 -10.563 4.748 1.00 94.00 289 GLY A C 1
ATOM 2247 O O . GLY A 1 289 ? -11.825 -11.294 5.505 1.00 94.00 289 GLY A O 1
ATOM 2248 N N . GLN A 1 290 ? -9.949 -10.153 5.035 1.00 93.44 290 GLN A N 1
ATOM 2249 C CA . GLN A 1 290 ? -9.253 -10.511 6.267 1.00 93.44 290 GLN A CA 1
ATOM 2250 C C . GLN A 1 290 ? -9.992 -9.989 7.508 1.00 93.44 290 GLN A C 1
ATOM 2252 O O . GLN A 1 290 ? -10.132 -10.727 8.480 1.00 93.44 290 GLN A O 1
ATOM 2257 N N . GLN A 1 291 ? -10.498 -8.752 7.487 1.00 91.62 291 GLN A N 1
ATOM 2258 C CA . GLN A 1 291 ? -11.254 -8.186 8.606 1.00 91.62 291 GLN A CA 1
ATOM 2259 C C . GLN A 1 291 ? -12.564 -8.941 8.847 1.00 91.62 291 GLN A C 1
ATOM 2261 O O . GLN A 1 291 ? -12.886 -9.239 9.995 1.00 91.62 291 GLN A O 1
ATOM 2266 N N . ILE A 1 292 ? -13.293 -9.306 7.788 1.00 93.81 292 ILE A N 1
ATOM 2267 C CA . ILE A 1 292 ? -14.502 -10.138 7.887 1.00 93.81 292 ILE A CA 1
ATOM 2268 C C . ILE A 1 292 ? -14.163 -11.483 8.540 1.00 93.81 292 ILE A C 1
ATOM 2270 O O . ILE A 1 292 ? -14.855 -11.916 9.463 1.00 93.81 292 ILE A O 1
ATOM 2274 N N . LEU A 1 293 ? -13.084 -12.134 8.096 1.00 94.50 293 LEU A N 1
ATOM 2275 C CA . LEU A 1 293 ? -12.632 -13.403 8.664 1.00 94.50 293 LEU A CA 1
ATOM 2276 C C . LEU A 1 293 ? -12.283 -13.257 10.152 1.00 94.50 293 LEU A C 1
ATOM 2278 O O . LEU A 1 293 ? -12.765 -14.029 10.982 1.00 94.50 293 LEU A O 1
ATOM 2282 N N . LEU A 1 294 ? -11.492 -12.243 10.504 1.00 93.19 294 LEU A N 1
ATOM 2283 C CA . LEU A 1 294 ? -11.089 -11.982 11.885 1.00 93.19 294 LEU A CA 1
ATOM 2284 C C . LEU A 1 294 ? -12.275 -11.633 12.779 1.00 93.19 294 LEU A C 1
ATOM 2286 O O . LEU A 1 294 ? -12.315 -12.100 13.911 1.00 93.19 294 LEU A O 1
ATOM 2290 N N . ALA A 1 295 ? -13.250 -10.874 12.287 1.00 91.06 295 ALA A N 1
ATOM 2291 C CA . ALA A 1 295 ? -14.452 -10.542 13.041 1.00 91.06 295 ALA A CA 1
ATOM 2292 C C . ALA A 1 295 ? -15.391 -11.744 13.217 1.00 91.06 295 ALA A C 1
ATOM 2294 O O . ALA A 1 295 ? -16.129 -11.801 14.197 1.00 91.06 295 ALA A O 1
ATOM 2295 N N . LYS A 1 296 ? -15.353 -12.728 12.311 1.00 92.12 296 LYS A N 1
ATOM 2296 C CA . LYS A 1 296 ? -16.083 -13.992 12.477 1.00 92.12 296 LYS A CA 1
ATOM 2297 C C . LYS A 1 296 ? -15.427 -14.904 13.519 1.00 92.12 296 LYS A C 1
ATOM 2299 O O . LYS A 1 296 ? -16.136 -15.555 14.277 1.00 92.12 296 LYS A O 1
ATOM 2304 N N . ILE A 1 297 ? -14.093 -14.945 13.566 1.00 94.19 297 ILE A N 1
ATOM 2305 C CA . ILE A 1 297 ? -13.329 -15.759 14.533 1.00 94.19 297 ILE A CA 1
ATOM 2306 C C . ILE A 1 297 ? -13.296 -15.094 15.919 1.00 94.19 297 ILE A C 1
ATOM 2308 O O . ILE A 1 297 ? -13.427 -15.763 16.941 1.00 94.19 297 ILE A O 1
ATOM 2312 N N . TYR A 1 298 ? -13.126 -13.774 15.954 1.00 92.19 298 TYR A N 1
ATOM 2313 C CA . TYR A 1 298 ? -13.041 -12.947 17.153 1.00 92.19 298 TYR A CA 1
ATOM 2314 C C . TYR A 1 298 ? -14.112 -11.842 17.088 1.00 92.19 298 TYR A C 1
ATOM 2316 O O . TYR A 1 298 ? -13.801 -10.692 16.745 1.00 92.19 298 TYR A O 1
ATOM 2324 N N . PRO A 1 299 ? -15.383 -12.184 17.370 1.00 90.31 299 PRO A N 1
ATOM 2325 C CA . PRO A 1 299 ? -16.485 -11.236 17.298 1.00 90.31 299 PRO A CA 1
ATOM 2326 C C . PRO A 1 299 ? -16.369 -10.150 18.365 1.00 90.31 299 PRO A C 1
ATOM 2328 O O . PRO A 1 299 ? -15.914 -10.385 19.486 1.00 90.31 299 PRO A O 1
ATOM 2331 N N . ILE A 1 300 ? -16.815 -8.948 18.006 1.00 86.88 300 ILE A N 1
ATOM 2332 C CA . ILE A 1 300 ? -16.907 -7.825 18.937 1.00 86.88 300 ILE A CA 1
ATOM 2333 C C . ILE A 1 300 ? -18.104 -8.061 19.875 1.00 86.88 300 ILE A C 1
ATOM 2335 O O . ILE A 1 300 ? -19.190 -8.400 19.392 1.00 86.88 300 ILE A O 1
ATOM 2339 N N . PRO A 1 301 ? -17.934 -7.888 21.199 1.00 87.38 301 PRO A N 1
ATOM 2340 C CA . PRO A 1 301 ? -19.014 -8.034 22.167 1.00 87.38 301 PRO A CA 1
ATOM 2341 C C . PRO A 1 301 ? -20.114 -7.001 21.907 1.00 87.38 301 PRO A C 1
ATOM 2343 O O . PRO A 1 301 ? -19.845 -5.834 21.615 1.00 87.38 301 PRO A O 1
ATOM 2346 N N . LYS A 1 302 ? -21.368 -7.438 22.024 1.00 85.25 302 LYS A N 1
ATOM 2347 C CA . LYS A 1 302 ? -22.544 -6.565 21.976 1.00 85.25 302 LYS A CA 1
ATOM 2348 C C . LYS A 1 302 ? -23.058 -6.371 23.396 1.00 85.25 302 LYS A C 1
ATOM 2350 O O . LYS A 1 302 ? -23.170 -7.346 24.130 1.00 85.25 302 LYS A O 1
ATOM 2355 N N . PHE A 1 303 ? -23.380 -5.132 23.751 1.00 85.44 303 PHE A N 1
ATOM 2356 C CA . PHE A 1 303 ? -23.852 -4.770 25.088 1.00 85.44 303 PHE A CA 1
ATOM 2357 C C . PHE A 1 303 ? -25.337 -4.435 25.061 1.00 85.44 303 PHE A C 1
ATOM 2359 O O . PHE A 1 303 ? -25.814 -3.752 24.151 1.00 85.44 303 PHE A O 1
ATOM 2366 N N . THR A 1 304 ? -26.051 -4.914 26.069 1.00 87.88 304 THR A N 1
ATOM 2367 C CA . THR A 1 304 ? -27.458 -4.604 26.333 1.00 87.88 304 THR A CA 1
ATOM 2368 C C . THR A 1 304 ? -27.577 -3.372 27.238 1.00 87.88 304 THR A C 1
ATOM 2370 O O . THR A 1 304 ? -26.616 -2.985 27.902 1.00 87.88 304 THR A O 1
ATOM 2373 N N . GLU A 1 305 ? -28.758 -2.749 27.320 1.00 85.38 305 GLU A N 1
ATOM 2374 C CA . GLU A 1 305 ? -29.000 -1.634 28.260 1.00 85.38 305 GLU A CA 1
ATOM 2375 C C . GLU A 1 305 ? -28.740 -2.014 29.726 1.00 85.38 305 GLU A C 1
ATOM 2377 O O . GLU A 1 305 ? -28.343 -1.170 30.531 1.00 85.38 305 GLU A O 1
ATOM 2382 N N . GLU A 1 306 ? -28.907 -3.286 30.090 1.00 86.38 306 GLU A N 1
ATOM 2383 C CA . GLU A 1 306 ? -28.563 -3.770 31.427 1.00 86.38 306 GLU A CA 1
ATOM 2384 C C . GLU A 1 306 ? -27.056 -3.742 31.688 1.00 86.38 306 GLU A C 1
ATOM 2386 O O . GLU A 1 306 ? -26.641 -3.400 32.797 1.00 86.38 306 GLU A O 1
ATOM 2391 N N . ASP A 1 307 ? -26.236 -4.042 30.679 1.00 87.31 307 ASP A N 1
ATOM 2392 C CA . ASP A 1 307 ? -24.775 -3.977 30.782 1.00 87.31 307 ASP A CA 1
ATOM 2393 C C . ASP A 1 307 ? -24.305 -2.534 30.983 1.00 87.31 307 ASP A C 1
ATOM 2395 O O . ASP A 1 307 ? -23.436 -2.275 31.817 1.00 87.31 307 ASP A O 1
ATOM 2399 N N . TYR A 1 308 ? -24.938 -1.575 30.298 1.00 87.25 308 TYR A N 1
ATOM 2400 C CA . TYR A 1 308 ? -24.683 -0.149 30.517 1.00 87.25 308 TYR A CA 1
ATOM 2401 C C . TYR A 1 308 ? -25.078 0.289 31.931 1.00 87.25 308 TYR A C 1
ATOM 2403 O O . TYR A 1 308 ? -24.281 0.924 32.621 1.00 87.25 308 TYR A O 1
ATOM 2411 N N . LYS A 1 309 ? -26.267 -0.104 32.410 1.00 88.25 309 LYS A N 1
ATOM 2412 C CA . LYS A 1 309 ? -26.708 0.183 33.788 1.00 88.25 309 LYS A CA 1
ATOM 2413 C C . LYS A 1 309 ? -25.797 -0.464 34.832 1.00 88.25 309 LYS A C 1
ATOM 2415 O O . LYS A 1 309 ? -25.578 0.099 35.902 1.00 88.25 309 LYS A O 1
ATOM 2420 N N . ARG A 1 310 ? -25.272 -1.658 34.552 1.00 88.12 310 ARG A N 1
ATOM 2421 C CA . ARG A 1 310 ? -24.328 -2.363 35.426 1.00 88.12 310 ARG A CA 1
ATOM 2422 C C . ARG A 1 310 ? -22.991 -1.637 35.491 1.00 88.12 310 ARG A C 1
ATOM 2424 O O . ARG A 1 310 ? -22.496 -1.423 36.591 1.00 88.12 310 ARG A O 1
ATOM 2431 N N . ALA A 1 311 ? -22.453 -1.220 34.349 1.00 88.44 311 ALA A N 1
ATOM 2432 C CA . ALA A 1 311 ? -21.219 -0.446 34.285 1.00 88.44 311 ALA A CA 1
ATOM 2433 C C . ALA A 1 311 ? -21.356 0.907 34.999 1.00 88.44 311 ALA A C 1
ATOM 2435 O O . ALA A 1 311 ? -20.462 1.301 35.740 1.00 88.44 311 ALA A O 1
ATOM 2436 N N . GLU A 1 312 ? -22.498 1.584 34.859 1.00 87.25 312 GLU A N 1
ATOM 2437 C CA . GLU A 1 312 ? -22.794 2.829 35.577 1.00 87.25 312 GLU A CA 1
ATOM 2438 C C . GLU A 1 312 ? -22.830 2.617 37.100 1.00 87.25 312 GLU A C 1
ATOM 2440 O O . GLU A 1 312 ? -22.205 3.365 37.855 1.00 87.25 312 GLU A O 1
ATOM 2445 N N . LYS A 1 313 ? -23.476 1.538 37.563 1.00 89.75 313 LYS A N 1
ATOM 2446 C CA . LYS A 1 313 ? -23.461 1.131 38.979 1.00 89.75 313 LYS A CA 1
ATOM 2447 C C . LYS A 1 313 ? -22.073 0.706 39.465 1.00 89.75 313 LYS A C 1
ATOM 2449 O O . LYS A 1 313 ? -21.756 0.909 40.629 1.00 89.75 313 LYS A O 1
ATOM 2454 N N . GLU A 1 314 ? -21.237 0.112 38.624 1.00 87.94 314 GLU A N 1
ATOM 2455 C CA . GLU A 1 314 ? -19.865 -0.254 38.992 1.00 87.94 314 GLU A CA 1
ATOM 2456 C C . GLU A 1 314 ? -18.973 0.988 39.134 1.00 87.94 314 GLU A C 1
ATOM 2458 O O . GLU A 1 314 ? -18.208 1.088 40.093 1.00 87.94 314 GLU A O 1
ATOM 2463 N N . MET A 1 315 ? -19.114 1.945 38.212 1.00 85.75 315 MET A N 1
ATOM 2464 C CA . MET A 1 315 ? -18.332 3.183 38.164 1.00 85.75 315 MET A CA 1
ATOM 2465 C C . MET A 1 315 ? -18.727 4.173 39.266 1.00 85.75 315 MET A C 1
ATOM 2467 O O . MET A 1 315 ? -17.853 4.784 39.879 1.00 85.75 315 MET A O 1
ATOM 2471 N N . TYR A 1 316 ? -20.028 4.324 39.534 1.00 85.12 316 TYR A N 1
ATOM 2472 C CA . TYR A 1 316 ? -20.557 5.352 40.443 1.00 85.12 316 TYR A CA 1
ATOM 2473 C C . TYR A 1 316 ? -21.307 4.792 41.659 1.00 85.12 316 TYR A C 1
ATOM 2475 O O . TYR A 1 316 ? -21.541 5.511 42.626 1.00 85.12 316 TYR A O 1
ATOM 2483 N N . GLY A 1 317 ? -21.686 3.513 41.644 1.00 69.56 317 GLY A N 1
ATOM 2484 C CA . GLY A 1 317 ? -22.579 2.902 42.635 1.00 69.56 317 GLY A CA 1
ATOM 2485 C C . GLY A 1 317 ? -21.908 2.234 43.838 1.00 69.56 317 GLY A C 1
ATOM 2486 O O . GLY A 1 317 ? -22.608 1.598 44.625 1.00 69.56 317 GLY A O 1
ATOM 2487 N N . LYS A 1 318 ? -20.595 2.372 44.068 1.00 52.97 318 LYS A N 1
ATOM 2488 C CA . LYS A 1 318 ? -20.001 1.913 45.340 1.00 52.97 318 LYS A CA 1
ATOM 2489 C C . LYS A 1 318 ? -20.136 2.947 46.462 1.00 52.97 318 LYS A C 1
ATOM 2491 O O . LYS A 1 318 ? -19.175 3.596 46.856 1.00 52.97 318 LYS A O 1
ATOM 2496 N N . SER A 1 319 ? -21.317 2.927 47.079 1.00 41.22 319 SER A N 1
ATOM 2497 C CA . SER A 1 319 ? -21.466 2.727 48.526 1.00 41.22 319 SER A CA 1
ATOM 2498 C C . SER A 1 319 ? -21.982 1.299 48.781 1.00 41.22 319 SER A C 1
ATOM 2500 O O . SER A 1 319 ? -23.109 1.079 49.204 1.00 41.22 319 SER A O 1
ATOM 2502 N N . VAL A 1 320 ? -21.161 0.279 48.511 1.00 41.69 320 VAL A N 1
ATOM 2503 C CA . VAL A 1 320 ? -21.478 -1.103 48.918 1.00 41.69 320 VAL A CA 1
ATOM 2504 C C . VAL A 1 320 ? -20.332 -1.659 49.751 1.00 41.69 320 VAL A C 1
ATOM 2506 O O . VAL A 1 320 ? -19.318 -2.123 49.237 1.00 41.69 320 VAL A O 1
ATOM 2509 N N . SER A 1 321 ? -20.537 -1.508 51.062 1.00 37.56 321 SER A N 1
ATOM 2510 C CA . SER A 1 321 ? -20.072 -2.311 52.196 1.00 37.56 321 SER A CA 1
ATOM 2511 C C . SER A 1 321 ? -18.924 -3.289 51.925 1.00 37.56 321 SER A C 1
ATOM 2513 O O . SER A 1 321 ? -19.125 -4.413 51.463 1.00 37.56 321 SER A O 1
ATOM 2515 N N . LYS A 1 322 ? -17.718 -2.903 52.351 1.00 32.31 322 LYS A N 1
ATOM 2516 C CA . LYS A 1 322 ? -16.755 -3.875 52.866 1.00 32.31 322 LYS A CA 1
ATOM 2517 C C . LYS A 1 322 ? -17.124 -4.081 54.337 1.00 32.31 322 LYS A C 1
ATOM 2519 O O . LYS A 1 322 ? -16.918 -3.191 55.154 1.00 32.31 322 LYS A O 1
ATOM 2524 N N . LYS A 1 323 ? -17.737 -5.225 54.652 1.00 37.12 323 LYS A N 1
ATOM 2525 C CA . LYS A 1 323 ? -18.022 -5.662 56.025 1.00 37.12 323 LYS A CA 1
ATOM 2526 C C . LYS A 1 323 ? -16.683 -5.754 56.771 1.00 37.12 323 LYS A C 1
ATOM 2528 O O . LYS A 1 323 ? -15.886 -6.647 56.510 1.00 37.12 323 LYS A O 1
ATOM 2533 N N . GLY A 1 324 ? -16.436 -4.791 57.647 1.00 31.11 324 GLY A N 1
ATOM 2534 C CA . GLY A 1 324 ? -15.289 -4.712 58.539 1.00 31.11 324 GLY A CA 1
ATOM 2535 C C . GLY A 1 324 ? -15.672 -3.778 59.676 1.00 31.11 324 GLY A C 1
ATOM 2536 O O . GLY A 1 324 ? -15.871 -2.591 59.454 1.00 31.11 324 GLY A O 1
ATOM 2537 N N . SER A 1 325 ? -15.893 -4.370 60.846 1.00 35.16 325 SER A N 1
ATOM 2538 C CA . SER A 1 325 ? -16.294 -3.731 62.100 1.00 35.16 325 SER A CA 1
ATOM 2539 C C . SER A 1 325 ? -15.480 -2.468 62.411 1.00 35.16 325 SER A C 1
ATOM 2541 O O . SER A 1 325 ? -14.256 -2.491 62.303 1.00 35.16 325 SER A O 1
ATOM 2543 N N . GLY A 1 326 ? -16.147 -1.392 62.833 1.00 29.48 326 GLY A N 1
ATOM 2544 C CA . GLY A 1 326 ? -15.481 -0.179 63.306 1.00 29.48 326 GLY A CA 1
ATOM 2545 C C . GLY A 1 326 ? -16.439 0.997 63.439 1.00 29.48 326 GLY A C 1
ATOM 2546 O O . GLY A 1 326 ? -16.820 1.615 62.455 1.00 29.48 326 GLY A O 1
ATOM 2547 N N . ASN A 1 327 ? -16.849 1.256 64.675 1.00 34.56 327 ASN A N 1
ATOM 2548 C CA . ASN A 1 327 ? -17.719 2.333 65.136 1.00 34.56 327 ASN A CA 1
ATOM 2549 C C . ASN A 1 327 ? -17.163 3.733 64.770 1.00 34.56 327 ASN A C 1
ATOM 2551 O O . ASN A 1 327 ? -15.959 3.936 64.899 1.00 34.56 327 ASN A O 1
ATOM 2555 N N . GLY A 1 328 ? -18.013 4.702 64.395 1.00 31.44 328 GLY A N 1
ATOM 2556 C CA . GLY A 1 328 ? -17.610 6.122 64.348 1.00 31.44 328 GLY A CA 1
ATOM 2557 C C . GLY A 1 328 ? -18.270 7.011 63.283 1.00 31.44 328 GLY A C 1
ATOM 2558 O O . GLY A 1 328 ? -17.879 6.997 62.125 1.00 31.44 328 GLY A O 1
ATOM 2559 N N . GLU A 1 329 ? -19.229 7.822 63.740 1.00 31.17 329 GLU A N 1
ATOM 2560 C CA . GLU A 1 329 ? -19.668 9.143 63.244 1.00 31.17 329 GLU A CA 1
ATOM 2561 C C . GLU A 1 329 ? -20.187 9.345 61.801 1.00 31.17 329 GLU A C 1
ATOM 2563 O O . GLU A 1 329 ? -19.482 9.342 60.794 1.00 31.17 329 GLU A O 1
ATOM 2568 N N . LYS A 1 330 ? -21.481 9.699 61.734 1.00 34.97 330 LYS A N 1
ATOM 2569 C CA . LYS A 1 330 ? -22.172 10.227 60.551 1.00 34.97 330 LYS A CA 1
ATOM 2570 C C . LYS A 1 330 ? -21.656 11.632 60.206 1.00 34.97 330 LYS A C 1
ATOM 2572 O O . LYS A 1 330 ? -22.015 12.597 60.878 1.00 34.97 330 LYS A O 1
ATOM 2577 N N . LYS A 1 331 ? -20.927 11.782 59.096 1.00 32.19 331 LYS A N 1
ATOM 2578 C CA . LYS A 1 331 ? -20.668 13.093 58.471 1.00 32.19 331 LYS A CA 1
ATOM 2579 C C . LYS A 1 331 ? -21.729 13.379 57.397 1.00 32.19 331 LYS A C 1
ATOM 2581 O O . LYS A 1 331 ? -21.921 12.583 56.481 1.00 32.19 331 LYS A O 1
ATOM 2586 N N . LYS A 1 332 ? -22.450 14.501 57.540 1.00 32.06 332 LYS A N 1
ATOM 2587 C CA . LYS A 1 332 ? -23.476 14.988 56.597 1.00 32.06 332 LYS A CA 1
ATOM 2588 C C . LYS A 1 332 ? -22.889 15.148 55.189 1.00 32.06 332 LYS A C 1
ATOM 2590 O O . LYS A 1 332 ? -21.890 15.838 55.004 1.00 32.06 332 LYS A O 1
ATOM 2595 N N . VAL A 1 333 ? -23.559 14.551 54.206 1.00 38.78 333 VAL A N 1
ATOM 2596 C CA . VAL A 1 333 ? -23.289 14.720 52.774 1.00 38.78 333 VAL A CA 1
ATOM 2597 C C . VAL A 1 333 ? -23.617 16.163 52.376 1.00 38.78 333 VAL A C 1
ATOM 2599 O O . VAL A 1 333 ? -24.743 16.617 52.575 1.00 38.78 333 VAL A O 1
ATOM 2602 N N . ARG A 1 334 ? -22.638 16.888 51.823 1.00 35.53 334 ARG A N 1
ATOM 2603 C CA . ARG A 1 334 ? -22.845 18.185 51.160 1.00 35.53 334 ARG A CA 1
ATOM 2604 C C . ARG A 1 334 ? -23.227 17.895 49.706 1.00 35.53 334 ARG A C 1
ATOM 2606 O O . ARG A 1 334 ? -22.466 17.254 48.986 1.00 35.53 334 ARG A O 1
ATOM 2613 N N . SER A 1 335 ? -24.420 18.312 49.291 1.00 40.31 335 SER A N 1
ATOM 2614 C CA . SER A 1 335 ? -24.885 18.213 47.906 1.00 40.31 335 SER A CA 1
ATOM 2615 C C . SER A 1 335 ? -24.007 19.079 46.996 1.00 40.31 335 SER A C 1
ATOM 2617 O O . SER A 1 335 ? -23.999 20.301 47.133 1.00 40.31 335 SER A O 1
ATOM 2619 N N . LEU A 1 336 ? -23.286 18.461 46.058 1.00 49.91 336 LEU A N 1
ATOM 2620 C CA . LEU A 1 336 ? -22.528 19.144 45.002 1.00 49.91 336 LEU A CA 1
ATOM 2621 C C . LEU A 1 336 ? -23.479 19.666 43.908 1.00 49.91 336 LEU A C 1
ATOM 2623 O O . LEU A 1 336 ? -23.534 19.154 42.793 1.00 49.91 336 LEU A O 1
ATOM 2627 N N . HIS A 1 337 ? -24.273 20.679 44.249 1.00 45.00 337 HIS A N 1
ATOM 2628 C CA . HIS A 1 337 ? -24.987 21.539 43.300 1.00 45.00 337 HIS A CA 1
ATOM 2629 C C . HIS A 1 337 ? -24.402 22.951 43.378 1.00 45.00 337 HIS A C 1
ATOM 2631 O O . HIS A 1 337 ? -25.027 23.878 43.877 1.00 45.00 337 HIS A O 1
ATOM 2637 N N . ARG A 1 338 ? -23.147 23.061 42.945 1.00 40.53 338 ARG A N 1
ATOM 2638 C CA . ARG A 1 338 ? -22.470 24.269 42.457 1.00 40.53 338 ARG A CA 1
ATOM 2639 C C . ARG A 1 338 ? -21.056 23.833 42.108 1.00 40.53 338 ARG A C 1
ATOM 2641 O O . ARG A 1 338 ? -20.296 23.463 42.993 1.00 40.53 338 ARG A O 1
ATOM 2648 N N . ILE A 1 339 ? -20.750 23.756 40.821 1.00 47.00 339 ILE A N 1
ATOM 2649 C CA . ILE A 1 339 ? -19.359 23.834 40.384 1.00 47.00 339 ILE A CA 1
ATOM 2650 C C . ILE A 1 339 ? -19.237 25.294 39.982 1.00 47.00 339 ILE A C 1
ATOM 2652 O O . ILE A 1 339 ? -19.687 25.666 38.902 1.00 47.00 339 ILE A O 1
ATOM 2656 N N . ASP A 1 340 ? -18.794 26.110 40.933 1.00 41.81 340 ASP A N 1
ATOM 2657 C CA . ASP A 1 340 ? -18.399 27.487 40.672 1.00 41.81 340 ASP A CA 1
ATOM 2658 C C . ASP A 1 340 ? -17.161 27.466 39.753 1.00 41.81 340 ASP A C 1
ATOM 2660 O O . ASP A 1 340 ? -16.366 26.524 39.788 1.00 41.81 340 ASP A O 1
ATOM 2664 N N . GLU A 1 341 ? -17.027 28.474 38.895 1.00 46.72 341 GLU A N 1
ATOM 2665 C CA . GLU A 1 341 ? -15.988 28.614 37.860 1.00 46.72 341 GLU A CA 1
ATOM 2666 C C . GLU A 1 341 ? -14.548 28.816 38.394 1.00 46.72 341 GLU A C 1
ATOM 2668 O O . GLU A 1 341 ? -13.673 29.213 37.632 1.00 46.72 341 GLU A O 1
ATOM 2673 N N . GLU A 1 342 ? -14.248 28.522 39.663 1.00 41.25 342 GLU A N 1
ATOM 2674 C CA . GLU A 1 342 ? -12.986 28.944 40.304 1.00 41.25 342 GLU A CA 1
ATOM 2675 C C . GLU A 1 342 ? -11.907 27.856 40.491 1.00 41.25 342 GLU A C 1
ATOM 2677 O O . GLU A 1 342 ? -10.793 28.185 40.879 1.00 41.25 342 GLU A O 1
ATOM 2682 N N . ASP A 1 343 ? -12.134 26.593 40.114 1.00 41.25 343 ASP A N 1
ATOM 2683 C CA . ASP A 1 343 ? -11.105 25.534 40.240 1.00 41.25 343 ASP A CA 1
ATOM 2684 C C . ASP A 1 343 ? -10.249 25.339 38.961 1.00 41.25 343 ASP A C 1
ATOM 2686 O O . ASP A 1 343 ? -9.932 24.210 38.567 1.00 41.25 343 ASP A O 1
ATOM 2690 N N . TYR A 1 344 ? -9.874 26.426 38.276 1.00 44.28 344 TYR A N 1
ATOM 2691 C CA . TYR A 1 344 ? -8.775 26.413 37.298 1.00 44.28 344 TYR A CA 1
ATOM 2692 C C . TYR A 1 344 ? -7.614 27.251 37.832 1.00 44.28 344 TYR A C 1
ATOM 2694 O O . TYR A 1 344 ? -7.491 28.434 37.525 1.00 44.28 344 TYR A O 1
ATOM 2702 N N . GLU A 1 345 ? -6.731 26.624 38.608 1.00 35.84 345 GLU A N 1
ATOM 2703 C CA . GLU A 1 345 ? -5.372 27.140 38.755 1.00 35.84 345 GLU A CA 1
ATOM 2704 C C . GLU A 1 345 ? -4.540 26.652 37.556 1.00 35.84 345 GLU A C 1
ATOM 2706 O O . GLU A 1 345 ? -4.432 25.439 37.333 1.00 35.84 345 GLU A O 1
ATOM 2711 N N . PRO A 1 346 ? -3.949 27.553 36.749 1.00 34.69 346 PRO A N 1
ATOM 2712 C CA . PRO A 1 346 ? -3.001 27.154 35.723 1.00 34.69 346 PRO A CA 1
ATOM 2713 C C . PRO A 1 346 ? -1.793 26.515 36.414 1.00 34.69 346 PRO A C 1
ATOM 2715 O O . PRO A 1 346 ? -1.095 27.170 37.183 1.00 34.69 346 PRO A O 1
ATOM 2718 N N . THR A 1 347 ? -1.509 25.242 36.143 1.00 35.78 347 THR A N 1
ATOM 2719 C CA . THR A 1 347 ? -0.264 24.628 36.617 1.00 35.78 347 THR A CA 1
ATOM 2720 C C . THR A 1 347 ? 0.923 25.306 35.929 1.00 35.78 347 THR A C 1
ATOM 2722 O O . THR A 1 347 ? 1.100 25.156 34.716 1.00 35.78 347 THR A O 1
ATOM 2725 N N . GLU A 1 348 ? 1.728 26.049 36.692 1.00 37.41 348 GLU A N 1
ATOM 2726 C CA . GLU A 1 348 ? 3.017 26.586 36.245 1.00 37.41 348 GLU A CA 1
ATOM 2727 C C . GLU A 1 348 ? 3.966 25.466 35.765 1.00 37.41 348 GLU A C 1
ATOM 2729 O O . GLU A 1 348 ? 3.913 24.335 36.265 1.00 37.41 348 GLU A O 1
ATOM 2734 N N . PRO A 1 349 ? 4.869 25.748 34.806 1.00 34.97 349 PRO A N 1
ATOM 2735 C CA . PRO A 1 349 ? 5.814 24.758 34.313 1.00 34.97 349 PRO A CA 1
ATOM 2736 C C . PRO A 1 349 ? 6.805 24.336 35.407 1.00 34.97 349 PRO A C 1
ATOM 2738 O O . PRO A 1 349 ? 7.489 25.152 36.023 1.00 34.97 349 PRO A O 1
ATOM 2741 N N . VAL A 1 350 ? 6.916 23.020 35.593 1.00 33.50 350 VAL A N 1
ATOM 2742 C CA . VAL A 1 350 ? 7.827 22.356 36.534 1.00 33.50 350 VAL A CA 1
ATOM 2743 C C . VAL A 1 350 ? 9.272 22.841 36.340 1.00 33.50 350 VAL A C 1
ATOM 2745 O O . VAL A 1 350 ? 9.915 22.553 35.326 1.00 33.50 350 VAL A O 1
ATOM 2748 N N . LYS A 1 351 ? 9.815 23.538 37.348 1.00 33.88 351 LYS A N 1
ATOM 2749 C CA . LYS A 1 351 ? 11.256 23.791 37.489 1.00 33.88 351 LYS A CA 1
ATOM 2750 C C . LYS A 1 351 ? 11.967 22.460 37.751 1.00 33.88 351 LYS A C 1
ATOM 2752 O O . LYS A 1 351 ? 11.689 21.781 38.732 1.00 33.88 351 LYS A O 1
ATOM 2757 N N . LYS A 1 352 ? 12.902 22.095 36.871 1.00 34.69 352 LYS A N 1
ATOM 2758 C CA . LYS A 1 352 ? 13.823 20.968 37.074 1.00 34.69 352 LYS A CA 1
ATOM 2759 C C . LYS A 1 352 ? 14.759 21.284 38.244 1.00 34.69 352 LYS A C 1
ATOM 2761 O O . LYS A 1 352 ? 15.607 22.168 38.122 1.00 34.69 352 LYS A O 1
ATOM 2766 N N . GLU A 1 353 ? 14.635 20.552 39.346 1.00 32.72 353 GLU A N 1
ATOM 2767 C CA . GLU A 1 353 ? 15.650 20.537 40.399 1.00 32.72 353 GLU A CA 1
ATOM 2768 C C . GLU A 1 353 ? 16.930 19.864 39.881 1.00 32.72 353 GLU A C 1
ATOM 2770 O O . GLU A 1 353 ? 16.908 18.770 39.314 1.00 32.72 353 GLU A O 1
ATOM 2775 N N . LYS A 1 354 ? 18.058 20.565 40.035 1.00 30.75 354 LYS A N 1
ATOM 2776 C CA . LYS A 1 354 ? 19.406 20.050 39.766 1.00 30.75 354 LYS A CA 1
ATOM 2777 C C . LYS A 1 354 ? 19.864 19.175 40.945 1.00 30.75 354 LYS A C 1
ATOM 2779 O O . LYS A 1 354 ? 19.597 19.551 42.085 1.00 30.75 354 LYS A O 1
ATOM 2784 N N . PRO A 1 355 ? 20.614 18.082 40.714 1.00 31.28 355 PRO A N 1
ATOM 2785 C CA . PRO A 1 355 ? 21.226 17.316 41.796 1.00 31.28 355 PRO A CA 1
ATOM 2786 C C . PRO A 1 355 ? 22.304 18.132 42.521 1.00 31.28 355 PRO A C 1
ATOM 2788 O O . PRO A 1 355 ? 23.004 18.945 41.912 1.00 31.28 355 PRO A O 1
ATOM 2791 N N . ALA A 1 356 ? 22.419 17.890 43.827 1.00 32.31 356 ALA A N 1
ATOM 2792 C CA . ALA A 1 356 ? 23.350 18.537 44.740 1.00 32.31 356 ALA A CA 1
ATOM 2793 C C . ALA A 1 356 ? 24.824 18.383 44.319 1.00 32.31 356 ALA A C 1
ATOM 2795 O O . ALA A 1 356 ? 25.252 17.357 43.796 1.00 32.31 356 ALA A O 1
ATOM 2796 N N . ALA A 1 357 ? 25.584 19.445 44.579 1.00 30.41 357 ALA A N 1
ATOM 2797 C CA . ALA A 1 357 ? 26.983 19.608 44.230 1.00 30.41 357 ALA A CA 1
ATOM 2798 C C . ALA A 1 357 ? 27.921 18.726 45.071 1.00 30.41 357 ALA A C 1
ATOM 2800 O O . ALA A 1 357 ? 27.940 18.818 46.298 1.00 30.41 357 ALA A O 1
ATOM 2801 N N . GLU A 1 358 ? 28.795 17.986 44.392 1.00 30.86 358 GLU A N 1
ATOM 2802 C CA . GLU A 1 358 ? 30.029 17.443 44.954 1.00 30.86 358 GLU A CA 1
ATOM 2803 C C . GLU A 1 358 ? 31.195 18.345 44.499 1.00 30.86 358 GLU A C 1
ATOM 2805 O O . GLU A 1 358 ? 31.414 18.571 43.308 1.00 30.86 358 GLU A O 1
ATOM 2810 N N . LYS A 1 359 ? 31.907 18.965 45.450 1.00 32.62 359 LYS A N 1
ATOM 2811 C CA . LYS A 1 359 ? 33.029 19.883 45.179 1.00 32.62 359 LYS A CA 1
ATOM 2812 C C . LYS A 1 359 ? 34.270 19.103 44.725 1.00 32.62 359 LYS A C 1
ATOM 2814 O O . LYS A 1 359 ? 34.741 18.275 45.501 1.00 32.62 359 LYS A O 1
ATOM 2819 N N . LYS A 1 360 ? 34.917 19.517 43.620 1.00 27.58 360 LYS A N 1
ATOM 2820 C CA . LYS A 1 360 ? 36.385 19.756 43.561 1.00 27.58 360 LYS A CA 1
ATOM 2821 C C . LYS A 1 360 ? 36.881 20.401 42.244 1.00 27.58 360 LYS A C 1
ATOM 2823 O O . LYS A 1 360 ? 36.776 19.817 41.179 1.00 27.58 360 LYS A O 1
ATOM 2828 N N . LYS A 1 361 ? 37.508 21.575 42.438 1.00 27.30 361 LYS A N 1
ATOM 2829 C CA . LYS A 1 361 ? 38.621 22.257 41.730 1.00 27.30 361 LYS A CA 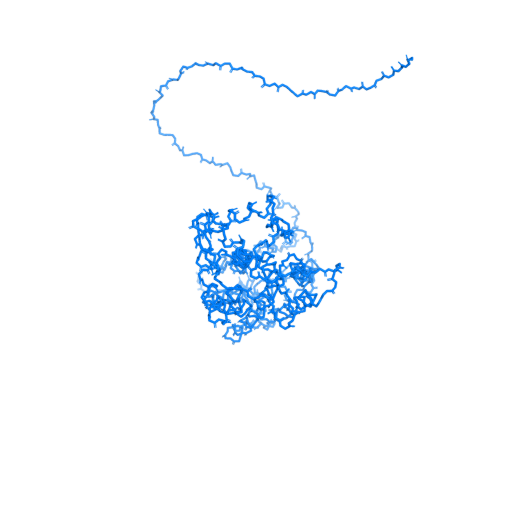1
ATOM 2830 C C . LYS A 1 361 ? 38.514 22.613 40.231 1.00 27.30 361 LYS A C 1
ATOM 2832 O O . LYS A 1 361 ? 38.635 21.770 39.355 1.00 27.30 361 LYS A O 1
ATOM 2837 N N . GLN A 1 362 ? 38.445 23.928 39.997 1.00 26.98 362 GLN A N 1
ATOM 2838 C CA . GLN A 1 362 ? 38.790 24.637 38.756 1.00 26.98 362 GLN A CA 1
ATOM 2839 C C . GLN A 1 362 ? 40.299 24.567 38.451 1.00 26.98 362 GLN A C 1
ATOM 2841 O O . GLN A 1 362 ? 41.112 24.505 39.379 1.00 26.98 362 GLN A O 1
ATOM 2846 N N . PRO A 1 363 ? 40.660 24.707 37.166 1.00 27.77 363 PRO A N 1
ATOM 2847 C CA . PRO A 1 363 ? 41.573 25.775 36.761 1.00 27.77 363 PRO A CA 1
ATOM 2848 C C . PRO A 1 363 ? 40.962 26.676 35.665 1.00 27.77 363 PRO A C 1
ATOM 2850 O O . PRO A 1 363 ? 40.159 26.228 34.849 1.00 27.77 363 PRO A O 1
ATOM 2853 N N . GLU A 1 364 ? 41.323 27.962 35.698 1.00 31.58 364 GLU A N 1
ATOM 2854 C CA . GLU A 1 364 ? 40.864 29.035 34.799 1.00 31.58 364 GLU A CA 1
ATOM 2855 C C . GLU A 1 364 ? 41.313 28.872 33.329 1.00 31.58 364 GLU A C 1
ATOM 2857 O O . GLU A 1 364 ? 42.377 28.300 33.074 1.00 31.58 364 GLU A O 1
ATOM 2862 N N . PRO A 1 365 ? 40.578 29.459 32.359 1.00 29.17 365 PRO A N 1
ATOM 2863 C CA . PRO A 1 365 ? 41.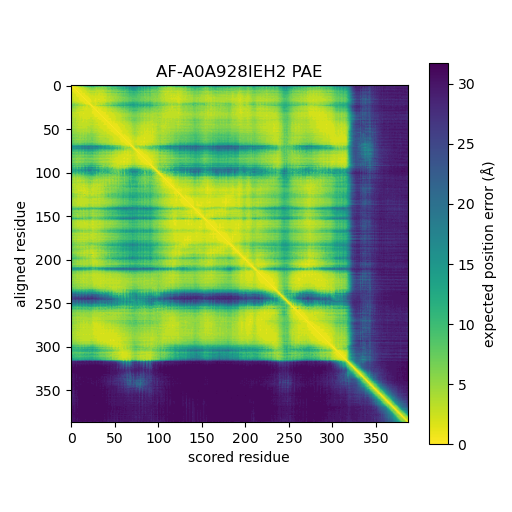029 29.632 30.981 1.00 29.17 365 PRO A CA 1
ATOM 2864 C C . PRO A 1 365 ? 41.567 31.056 30.713 1.00 29.17 365 PRO A C 1
ATOM 2866 O O . PRO A 1 365 ? 41.039 32.026 31.263 1.00 29.17 365 PRO A O 1
ATOM 2869 N N . PRO A 1 366 ? 42.532 31.245 29.792 1.00 29.03 366 PRO A N 1
ATOM 2870 C CA . PRO A 1 366 ? 42.857 32.567 29.279 1.00 29.03 366 PRO A CA 1
ATOM 2871 C C . PRO A 1 366 ? 42.150 32.884 27.943 1.00 29.03 366 PRO A C 1
ATOM 2873 O O . PRO A 1 366 ? 42.280 32.162 26.962 1.00 29.03 366 PRO A O 1
ATOM 2876 N N . LYS A 1 367 ? 41.479 34.045 27.957 1.00 29.20 367 LYS A N 1
ATOM 2877 C CA . LYS A 1 367 ? 41.588 35.194 27.026 1.00 29.20 367 LYS A CA 1
ATOM 2878 C C . LYS A 1 367 ? 41.124 35.099 25.548 1.00 29.20 367 LYS A C 1
ATOM 2880 O O . LYS A 1 367 ? 41.797 34.541 24.698 1.00 29.20 367 LYS A O 1
ATOM 2885 N N . THR A 1 368 ? 40.045 35.863 25.294 1.00 29.72 368 THR A N 1
ATOM 2886 C CA . THR A 1 368 ? 39.824 36.925 24.267 1.00 29.72 368 THR A CA 1
ATOM 2887 C C . THR A 1 368 ? 40.062 36.692 22.768 1.00 29.72 368 THR A C 1
ATOM 2889 O O . THR A 1 368 ? 41.163 36.346 22.359 1.00 29.72 368 THR A O 1
ATOM 2892 N N . GLY A 1 369 ? 39.104 37.178 21.956 1.00 25.19 369 GLY A N 1
ATOM 2893 C CA . GLY A 1 369 ? 39.373 37.743 20.622 1.00 25.19 369 GLY A CA 1
ATOM 2894 C C . GLY A 1 369 ? 38.148 37.945 19.707 1.00 25.19 369 GLY A C 1
ATOM 2895 O O . GLY A 1 369 ? 37.669 36.962 19.168 1.00 25.19 369 GLY A O 1
ATOM 2896 N N . LEU A 1 370 ? 37.742 39.219 19.523 1.00 27.39 370 LEU A N 1
ATOM 2897 C CA . LEU A 1 370 ? 37.101 39.886 18.349 1.00 27.39 370 LEU A CA 1
ATOM 2898 C C . LEU A 1 370 ? 35.773 39.324 17.761 1.00 27.39 370 LEU A C 1
ATOM 2900 O O . LEU A 1 370 ? 35.677 38.150 17.445 1.00 27.39 370 LEU A O 1
ATOM 2904 N N . ALA A 1 371 ? 34.665 40.090 17.683 1.00 28.50 371 ALA A N 1
ATOM 2905 C CA . ALA A 1 371 ? 34.314 41.147 16.691 1.00 28.50 371 ALA A CA 1
ATOM 2906 C C . ALA A 1 371 ? 34.330 40.618 15.234 1.00 28.50 371 ALA A C 1
ATOM 2908 O O . ALA A 1 371 ? 35.317 40.013 14.850 1.00 28.50 371 ALA A O 1
ATOM 2909 N N . SER A 1 372 ? 33.353 40.793 14.335 1.00 28.81 372 SER A N 1
ATOM 2910 C CA . SER A 1 372 ? 32.195 41.692 14.157 1.00 28.81 372 SER A CA 1
ATOM 2911 C C . SER A 1 372 ? 31.384 41.208 12.915 1.00 28.81 372 SER A C 1
ATOM 2913 O O . SER A 1 372 ? 31.766 40.209 12.311 1.00 28.81 372 SER A O 1
ATOM 2915 N N . MET A 1 373 ? 30.354 41.978 12.501 1.00 27.39 373 MET A N 1
ATOM 2916 C CA . MET A 1 373 ? 29.620 41.986 11.203 1.00 27.39 373 MET A CA 1
ATOM 2917 C C . MET A 1 373 ? 28.316 41.158 11.142 1.00 27.39 373 MET A C 1
ATOM 2919 O O . MET A 1 373 ? 28.306 40.004 11.542 1.00 27.39 373 MET A O 1
ATOM 2923 N N . VAL A 1 374 ? 27.171 41.639 10.632 1.00 32.03 374 VAL A N 1
ATOM 2924 C CA . VAL A 1 374 ? 26.776 42.903 9.971 1.00 32.03 374 VAL A CA 1
ATOM 2925 C C . VAL A 1 374 ? 25.242 43.047 10.070 1.00 32.03 374 VAL A C 1
ATOM 2927 O O . VAL A 1 374 ? 24.522 42.049 10.117 1.00 32.03 374 VAL A O 1
ATOM 2930 N N . ASP A 1 375 ? 24.800 44.305 10.111 1.00 32.19 375 ASP A N 1
ATOM 2931 C CA . ASP A 1 375 ? 23.436 44.827 10.244 1.00 32.19 375 ASP A CA 1
ATOM 2932 C C . ASP A 1 375 ? 22.486 44.593 9.053 1.00 32.19 375 ASP A C 1
ATOM 2934 O O . ASP A 1 375 ? 22.877 44.278 7.928 1.00 32.19 375 ASP A O 1
ATOM 2938 N N . LYS A 1 376 ? 21.202 44.805 9.355 1.00 31.02 376 LYS A N 1
ATOM 2939 C CA . LYS A 1 376 ? 19.990 44.720 8.527 1.00 31.02 376 LYS A CA 1
ATOM 2940 C C . LYS A 1 376 ? 19.594 46.137 8.052 1.00 31.02 376 LYS A C 1
ATOM 2942 O O . LYS A 1 376 ? 19.773 47.059 8.842 1.00 31.02 376 LYS A O 1
ATOM 2947 N N . PRO A 1 377 ? 19.034 46.352 6.844 1.00 36.12 377 PRO A N 1
ATOM 2948 C CA . PRO A 1 377 ? 18.691 47.701 6.396 1.00 36.12 377 PRO A CA 1
ATOM 2949 C C . PRO A 1 377 ? 17.298 48.169 6.853 1.00 36.12 377 PRO A C 1
ATOM 2951 O O . PRO A 1 377 ? 16.366 47.375 7.016 1.00 36.12 377 PRO A O 1
ATOM 2954 N N . GLU A 1 378 ? 17.225 49.486 7.037 1.00 32.88 378 GLU A N 1
ATOM 2955 C CA . GLU A 1 378 ? 16.121 50.342 7.484 1.00 32.88 378 GLU A CA 1
ATOM 2956 C C . GLU A 1 378 ? 15.283 50.847 6.289 1.00 32.88 378 GLU A C 1
ATOM 2958 O O . GLU A 1 378 ? 15.799 50.992 5.181 1.00 32.88 378 GLU A O 1
ATOM 2963 N N . LEU A 1 379 ? 13.990 51.099 6.519 1.00 32.84 379 LEU A N 1
ATOM 2964 C CA . LEU A 1 379 ? 13.047 51.714 5.574 1.00 32.84 379 LEU A CA 1
ATOM 2965 C C . LEU A 1 379 ? 13.239 53.240 5.542 1.00 32.84 379 LEU A C 1
ATOM 2967 O O . LEU A 1 379 ? 13.399 53.847 6.598 1.00 32.84 379 LEU A O 1
ATOM 2971 N N . GLN A 1 380 ? 13.170 53.850 4.355 1.00 32.28 380 GLN A N 1
ATOM 2972 C CA . GLN A 1 380 ? 13.039 55.300 4.181 1.00 32.28 380 GLN A CA 1
ATOM 2973 C C . GLN A 1 380 ? 11.743 55.630 3.443 1.00 32.28 380 GLN A C 1
ATOM 2975 O O . GLN A 1 380 ? 11.390 54.972 2.463 1.00 32.28 380 GLN A O 1
ATOM 2980 N N . ASP A 1 381 ? 11.070 56.642 3.981 1.00 33.84 381 ASP A N 1
ATOM 2981 C CA . ASP A 1 381 ? 9.842 57.264 3.510 1.00 33.84 381 ASP A CA 1
ATOM 2982 C C . ASP A 1 381 ? 10.071 58.072 2.219 1.00 33.84 381 ASP A C 1
ATOM 2984 O O . ASP A 1 381 ? 11.112 58.709 2.040 1.00 33.84 381 ASP A O 1
ATOM 2988 N N . GLU A 1 382 ? 9.079 58.038 1.328 1.00 38.78 382 GLU A N 1
ATOM 2989 C CA . GLU A 1 382 ? 8.977 58.903 0.152 1.00 38.78 382 GLU A CA 1
ATOM 2990 C C . GLU A 1 382 ? 8.412 60.269 0.558 1.00 38.78 382 GLU A C 1
ATOM 2992 O O . GLU A 1 382 ? 7.366 60.326 1.206 1.00 38.78 382 GLU A O 1
ATOM 2997 N N . ASP A 1 383 ? 9.056 61.356 0.121 1.00 34.28 383 ASP A N 1
ATOM 2998 C CA . ASP A 1 383 ? 8.370 62.633 -0.069 1.00 34.28 383 ASP A CA 1
ATOM 2999 C C . ASP A 1 383 ? 8.943 63.405 -1.272 1.00 34.28 383 ASP A C 1
ATOM 3001 O O . ASP A 1 383 ? 10.144 63.653 -1.378 1.00 34.28 383 ASP A O 1
ATOM 3005 N N . ASP A 1 384 ? 8.013 63.715 -2.168 1.00 37.28 384 ASP A N 1
ATOM 3006 C CA . ASP A 1 384 ? 7.834 64.904 -2.997 1.00 37.28 384 ASP A CA 1
ATOM 3007 C C . ASP A 1 384 ? 8.898 65.510 -3.948 1.00 37.28 384 ASP A C 1
ATOM 3009 O O . ASP A 1 384 ? 10.046 65.810 -3.627 1.00 37.28 384 ASP A O 1
ATOM 3013 N N . THR A 1 385 ? 8.324 65.926 -5.088 1.00 38.19 385 THR A N 1
ATOM 3014 C CA . THR A 1 385 ? 8.619 67.079 -5.970 1.00 38.19 385 THR A CA 1
ATOM 3015 C C . THR A 1 385 ? 9.610 66.998 -7.149 1.00 38.19 385 THR A C 1
ATOM 3017 O O . THR A 1 385 ? 10.827 66.973 -7.007 1.00 38.19 385 THR A O 1
ATOM 3020 N N . ASP A 1 386 ? 8.997 67.115 -8.339 1.00 41.31 386 ASP A N 1
ATOM 3021 C CA . ASP A 1 386 ? 9.276 68.055 -9.441 1.00 41.31 386 ASP A CA 1
ATOM 3022 C C . ASP A 1 386 ? 10.711 68.234 -9.977 1.00 41.31 386 ASP A C 1
ATOM 3024 O O . ASP A 1 386 ? 11.520 68.972 -9.410 1.00 41.31 386 ASP A O 1
ATOM 3028 N N . LYS A 1 387 ? 10.942 67.760 -11.213 1.00 34.91 387 LYS A N 1
ATOM 3029 C CA . LYS A 1 387 ? 11.092 68.602 -12.427 1.00 34.91 387 LYS A CA 1
ATOM 3030 C C . LYS A 1 387 ? 11.391 67.800 -13.689 1.00 34.91 387 LYS A C 1
ATOM 3032 O O . LYS A 1 387 ? 12.140 66.804 -13.597 1.00 34.91 387 LYS A O 1
#

pLDDT: mean 77.49, std 21.75, range [25.19, 96.06]

Secondary structure (DSSP, 8-state):
-HHHHHHHHHHHHHHHHHHHHTTTBHHHHHHHHHHHHHHHHHHHHHHHHHHHHHHHHHHHHHHHHHHHTTT---HHHHHHHHHHHHHHHHHTT--GGGGTHHHHHHHHHHHHHHHHHT-HHHHTS---HHHHHHHHHHHHSSSTTGGG---TTSSHHHHHHHHHHHH-HHHHHHHHHHHHHTT----SSGGGSPB-EETTEETTSPP-SSS--GGGHHHHHHHHHHHHHHHHHHHHS--TTTT--S-HHHHHHHHHHHHHHHHHHHHHHHHS-HHHHHHHHHHHHHHHHHHHHHHHHSPPPP--HHHHHHHHHHHH--------------PPPPP-----TT----------PPPPPPP----PPP--------PPPPP--------